Protein AF-A0A1Y4P086-F1 (afdb_monomer)

Radius of gyration: 32.48 Å; Cα contacts (8 Å, |Δi|>4): 984; chains: 1; bounding box: 70×52×101 Å

pLDDT: mean 78.94, std 20.09, range [22.23, 98.5]

Nearest PDB structures (foldseek):
  3jtw-assembly1_A-2  TM=9.608E-01  e=4.685E-20  Pediococcus pentosaceus ATCC 25745
  3jtw-assembly2_B-3  TM=9.620E-01  e=1.292E-19  Pediococcus pentosaceus ATCC 25745
  3ky8-assembly1_B  TM=8.594E-01  e=8.583E-15  Shewanella loihica PV-4
  2gd9-assembly1_A  TM=7.932E-01  e=1.284E-13  Bacillus subtilis
  1d1g-assembly1_B  TM=8.345E-01  e=2.851E-12  Thermotoga maritima

Sequence (550 aa):
MRKVVLYIAMSLDGCIADTDGGVDWLNSTADVPGNEKEESSYDAFIRDVDTVIMGWNTYHQIVTELSPDRWVYEGIPCYVLTHREMEDTEEITFIDTPVCDLVKILRREEGKNIWICGGAQVAEALMHEDLIDRYQITVAPVILGEGIRLFPELPGEKHLRLTDVRQYGGFAELTFERREEWNVYYGESFWTEGIGKRPGRERKINRDFEWEGDTFRLLSLYVCDEGLVLDLCKKVEQEQIEAYEKKWREMLNHPGDMTESELDRCMAESPMDLKCRIRLKADGEELMSAEVRGMGWRPDNPEQSDREAEDFLKHYDLDAEQYWTMERHSFSWIKSRGREAVGENYPKKLDLHFQAVPESVTAAEFEIWETGQKIPFTHPETGKKHVMQICYREQRNMAEELSRAEDEAGKMWEDYRMPQWYEVIGYTMTPDLPESSYTIRCRVQGEQPVPVRKKSAADAEKYTGMAATTYNGTDDPDAGTAAGTDMQIIGGASGPTAIFMAGKIRDKECTQPEVHEAFSAAFFEPAVVKEWEIVFQVRKKEEFHVLYTF

Solvent-accessible surface area (backbone atoms only — not comparable to full-atom values): 32090 Å² total; per-residue (Å²): 122,35,47,32,31,39,57,50,60,26,28,68,77,37,29,55,21,36,82,87,66,49,59,68,67,64,68,75,56,56,68,64,86,78,72,92,82,66,86,52,72,63,66,62,51,55,73,52,41,55,33,39,37,30,25,48,68,47,54,48,45,39,52,68,68,76,32,60,90,52,77,89,56,77,96,34,45,29,40,35,41,38,91,67,94,65,83,63,57,99,46,37,43,67,37,78,61,61,66,64,59,53,50,60,55,58,35,75,44,90,70,52,23,36,34,43,70,26,38,44,71,54,54,40,59,29,57,65,71,64,61,51,43,30,41,37,40,32,34,36,84,45,72,74,93,60,44,44,49,52,74,74,96,66,83,73,88,81,65,65,40,82,76,49,79,48,76,57,46,72,27,41,37,38,31,30,32,51,51,85,69,93,70,46,45,72,80,54,62,94,87,53,87,44,86,96,58,71,63,24,52,77,42,83,62,72,42,75,48,77,57,98,89,40,47,32,33,43,39,33,41,23,54,31,97,68,23,40,32,39,39,34,36,34,58,40,58,67,69,53,51,55,53,46,48,65,72,41,43,74,48,75,76,41,62,88,78,52,51,70,72,53,46,52,50,52,59,73,60,43,70,72,55,86,60,60,48,76,46,45,22,50,69,82,45,73,40,45,77,72,41,77,47,74,52,46,38,40,57,92,43,59,88,80,25,53,76,62,44,59,54,50,30,62,77,69,73,49,69,70,86,45,34,36,23,38,40,40,39,20,28,35,49,82,45,93,56,42,58,65,73,46,41,103,50,79,63,56,30,41,41,38,40,39,34,45,54,58,42,83,42,78,44,40,78,50,72,67,87,58,70,66,43,73,49,74,36,42,43,83,88,79,66,48,71,34,33,39,32,32,64,42,75,44,80,48,53,48,68,73,64,47,76,75,62,94,54,81,71,65,70,79,43,75,58,42,49,64,43,40,19,32,35,39,38,32,29,38,58,42,67,74,71,66,74,91,57,49,46,62,42,47,71,56,83,50,57,69,58,41,67,72,57,96,67,54,77,75,63,55,57,75,64,50,79,72,59,64,77,80,78,69,78,67,102,43,99,80,63,68,84,67,95,58,70,52,79,48,76,44,41,51,84,89,48,65,50,58,69,50,74,56,67,86,85,84,66,96,80,68,95,61,84,75,72,45,78,38,53,38,45,30,23,77,56,90,66,89,83,42,48,32,33,36,33,30,70,43,67,88,54,78,73,44,78,49,80,45,72,115

Structure (mmCIF, N/CA/C/O backbone):
data_AF-A0A1Y4P086-F1
#
_entry.id   AF-A0A1Y4P086-F1
#
loop_
_atom_site.group_PDB
_atom_site.id
_atom_site.type_symbol
_atom_site.label_atom_id
_atom_site.label_alt_id
_atom_site.label_comp_id
_atom_site.label_asym_id
_atom_site.label_entity_id
_atom_site.label_seq_id
_atom_site.pdbx_PDB_ins_code
_atom_site.Cartn_x
_atom_site.Cartn_y
_atom_site.Cartn_z
_atom_site.occupancy
_atom_site.B_iso_or_equiv
_atom_site.auth_seq_id
_atom_site.auth_comp_id
_atom_site.auth_asym_id
_atom_site.auth_atom_id
_atom_site.pdbx_PDB_model_num
ATOM 1 N N . MET A 1 1 ? 9.241 10.905 -8.966 1.00 70.88 1 MET A N 1
ATOM 2 C CA . MET A 1 1 ? 10.254 9.829 -9.036 1.00 70.88 1 MET A CA 1
ATOM 3 C C . MET A 1 1 ? 10.879 9.861 -10.420 1.00 70.88 1 MET A C 1
ATOM 5 O O . MET A 1 1 ? 10.135 10.028 -11.383 1.00 70.88 1 MET A O 1
ATOM 9 N N . ARG A 1 2 ? 12.207 9.771 -10.524 1.00 91.94 2 ARG A N 1
ATOM 10 C CA . ARG A 1 2 ? 12.922 9.819 -11.812 1.00 91.94 2 ARG A CA 1
ATOM 11 C C . ARG A 1 2 ? 12.593 8.575 -12.644 1.00 91.94 2 ARG A C 1
ATOM 13 O O . ARG A 1 2 ? 12.584 7.476 -12.083 1.00 91.94 2 ARG A O 1
ATOM 20 N N . LYS A 1 3 ? 12.317 8.730 -13.948 1.00 94.50 3 LYS A N 1
ATOM 21 C CA . LYS A 1 3 ? 12.042 7.585 -14.834 1.00 94.50 3 LYS A CA 1
ATOM 22 C C . LYS A 1 3 ? 13.328 7.025 -15.437 1.00 94.50 3 LYS A C 1
ATOM 24 O O . LYS A 1 3 ? 14.182 7.789 -15.879 1.00 94.50 3 LYS A O 1
ATOM 29 N N . VAL A 1 4 ? 13.434 5.704 -15.518 1.00 97.44 4 VAL A N 1
ATOM 30 C CA . VAL A 1 4 ? 14.496 4.990 -16.240 1.00 97.44 4 VAL A CA 1
ATOM 31 C C . VAL A 1 4 ? 14.032 4.718 -17.662 1.00 97.44 4 VAL A C 1
ATOM 33 O O . VAL A 1 4 ? 13.001 4.076 -17.874 1.00 97.44 4 VAL A O 1
ATOM 36 N N . VAL A 1 5 ? 14.789 5.210 -18.639 1.00 98.19 5 VAL A N 1
ATOM 37 C CA . VAL A 1 5 ? 14.407 5.180 -20.050 1.00 98.19 5 VAL A CA 1
ATOM 38 C C . VAL A 1 5 ? 15.467 4.465 -20.872 1.00 98.19 5 VAL A C 1
ATOM 40 O O . VAL A 1 5 ? 16.630 4.865 -20.886 1.00 98.19 5 VAL A O 1
ATOM 43 N N . LEU A 1 6 ? 15.049 3.441 -21.607 1.00 98.12 6 LEU A N 1
ATOM 44 C CA . LEU A 1 6 ? 15.844 2.822 -22.658 1.00 98.12 6 LEU A CA 1
ATOM 45 C C . LEU A 1 6 ? 15.488 3.486 -23.989 1.00 98.12 6 LEU A C 1
ATOM 47 O O . LEU A 1 6 ? 14.396 3.266 -24.506 1.00 98.12 6 LEU A O 1
ATOM 51 N N . TYR A 1 7 ? 16.399 4.295 -24.524 1.00 96.94 7 TYR A N 1
ATOM 52 C CA . TYR A 1 7 ? 16.290 4.892 -25.858 1.00 96.94 7 TYR A CA 1
ATOM 53 C C . TYR A 1 7 ? 17.348 4.246 -26.751 1.00 96.94 7 TYR A C 1
ATOM 55 O O . TYR A 1 7 ? 18.541 4.423 -26.494 1.00 96.94 7 TYR A O 1
ATOM 63 N N . ILE A 1 8 ? 16.930 3.452 -27.743 1.00 96.25 8 ILE A N 1
ATOM 64 C CA . ILE A 1 8 ? 17.850 2.631 -28.547 1.00 96.25 8 ILE A CA 1
ATOM 65 C C . ILE A 1 8 ? 17.283 2.300 -29.934 1.00 96.25 8 ILE A C 1
ATOM 67 O O . ILE A 1 8 ? 16.069 2.208 -30.117 1.00 96.25 8 ILE A O 1
ATOM 71 N N . ALA A 1 9 ? 18.164 2.091 -30.916 1.00 95.25 9 ALA A N 1
ATOM 72 C CA . ALA A 1 9 ? 17.802 1.571 -32.232 1.00 95.25 9 ALA A CA 1
ATOM 73 C C . ALA A 1 9 ? 18.148 0.079 -32.353 1.00 95.25 9 ALA A C 1
ATOM 75 O O . ALA A 1 9 ? 19.158 -0.369 -31.813 1.00 95.25 9 ALA A O 1
ATOM 76 N N . MET A 1 10 ? 17.328 -0.685 -33.073 1.00 96.75 10 MET A N 1
ATOM 77 C CA . MET A 1 10 ? 17.567 -2.100 -33.357 1.00 96.75 10 MET A CA 1
ATOM 78 C C . MET A 1 10 ? 17.098 -2.482 -34.765 1.00 96.75 10 MET A C 1
ATOM 80 O O . MET A 1 10 ? 16.237 -1.824 -35.346 1.00 96.75 10 MET A O 1
ATOM 84 N N . SER A 1 11 ? 17.641 -3.565 -35.312 1.00 97.00 11 SER A N 1
ATOM 85 C CA . SER A 1 11 ? 17.117 -4.223 -36.508 1.00 97.00 11 SER A CA 1
ATOM 86 C C . SER A 1 11 ? 15.736 -4.843 -36.240 1.00 97.00 11 SER A C 1
ATOM 88 O O . SER A 1 11 ? 15.324 -5.021 -35.092 1.00 97.00 11 SER A O 1
ATOM 90 N N . LEU A 1 12 ? 15.013 -5.221 -37.295 1.00 96.81 12 LEU A N 1
ATOM 91 C CA . LEU A 1 12 ? 13.705 -5.874 -37.191 1.00 96.81 12 LEU A CA 1
ATOM 92 C C . LEU A 1 12 ? 13.759 -7.191 -36.396 1.00 96.81 12 LEU A C 1
ATOM 94 O O . LEU A 1 12 ? 12.797 -7.550 -35.724 1.00 96.81 12 LEU A O 1
ATOM 98 N N . ASP A 1 13 ? 14.882 -7.905 -36.462 1.00 96.50 13 ASP A N 1
ATOM 99 C CA . ASP A 1 13 ? 15.155 -9.133 -35.711 1.00 96.50 13 ASP A CA 1
ATOM 100 C C . ASP A 1 13 ? 15.827 -8.901 -34.341 1.00 96.50 13 ASP A C 1
ATOM 102 O O . ASP A 1 13 ? 16.204 -9.863 -33.669 1.00 96.50 13 ASP A O 1
ATOM 106 N N . GLY A 1 14 ? 15.914 -7.643 -33.891 1.00 96.31 14 GLY A N 1
ATOM 107 C CA . GLY A 1 14 ? 16.240 -7.277 -32.510 1.00 96.31 14 GLY A CA 1
ATOM 108 C C . GLY A 1 14 ? 17.726 -7.108 -32.191 1.00 96.31 14 GLY A C 1
ATOM 109 O O . GLY A 1 14 ? 18.093 -7.131 -31.015 1.00 96.31 14 GLY A O 1
ATOM 110 N N . CYS A 1 15 ? 18.588 -6.946 -33.194 1.00 97.12 15 CYS A N 1
ATOM 111 C CA . CYS A 1 15 ? 20.015 -6.682 -33.008 1.00 97.12 15 CYS A CA 1
ATOM 112 C C . CYS A 1 15 ? 20.293 -5.175 -32.890 1.00 97.12 15 CYS A C 1
ATOM 114 O O . CYS A 1 15 ? 19.797 -4.387 -33.689 1.00 97.12 15 CYS A O 1
ATOM 116 N N . ILE A 1 16 ? 21.112 -4.774 -31.916 1.00 96.19 16 ILE A N 1
ATOM 117 C CA . ILE A 1 16 ? 21.551 -3.379 -31.704 1.00 96.19 16 ILE A CA 1
ATOM 118 C C . ILE A 1 16 ? 22.926 -3.095 -32.309 1.00 96.19 16 ILE A C 1
ATOM 120 O O . ILE A 1 16 ? 23.299 -1.940 -32.479 1.00 96.19 16 ILE A O 1
ATOM 124 N N . ALA A 1 17 ? 23.668 -4.148 -32.640 1.00 95.19 17 ALA A N 1
ATOM 125 C CA . ALA A 1 17 ? 24.947 -4.088 -33.325 1.00 95.19 17 ALA A CA 1
ATOM 126 C C . ALA A 1 17 ? 25.181 -5.394 -34.096 1.00 95.19 17 ALA A C 1
ATOM 128 O O . ALA A 1 17 ? 24.568 -6.421 -33.782 1.00 95.19 17 ALA A O 1
ATOM 129 N N . ASP A 1 18 ? 26.071 -5.358 -35.085 1.00 94.50 18 ASP A N 1
ATOM 130 C CA . ASP A 1 18 ? 26.560 -6.567 -35.754 1.00 94.50 18 ASP A CA 1
ATOM 131 C C . ASP A 1 18 ? 27.458 -7.418 -34.826 1.00 94.50 18 ASP A C 1
ATOM 133 O O . ASP A 1 18 ? 27.627 -7.128 -33.638 1.00 94.50 18 ASP A O 1
ATOM 137 N N . THR A 1 19 ? 28.009 -8.519 -35.343 1.00 94.19 19 THR A N 1
ATOM 138 C CA . THR A 1 19 ? 28.856 -9.447 -34.572 1.00 94.19 19 THR A CA 1
ATOM 139 C C . THR A 1 19 ? 30.164 -8.834 -34.077 1.00 94.19 19 THR A C 1
ATOM 141 O O . THR A 1 19 ? 30.725 -9.336 -33.103 1.00 94.19 19 THR A O 1
ATOM 144 N N . ASP A 1 20 ? 30.631 -7.763 -34.719 1.00 91.38 20 ASP A N 1
ATOM 145 C CA . ASP A 1 20 ? 31.850 -7.038 -34.363 1.00 91.38 20 ASP A CA 1
ATOM 146 C C . ASP A 1 20 ? 31.552 -5.807 -33.478 1.00 91.38 20 ASP A C 1
ATOM 148 O O . ASP A 1 20 ? 32.474 -5.125 -33.034 1.00 91.38 20 ASP A O 1
ATOM 152 N N . GLY A 1 21 ? 30.275 -5.540 -33.167 1.00 89.50 21 GLY A N 1
ATOM 153 C CA . GLY A 1 21 ? 29.833 -4.387 -32.375 1.00 89.50 21 GLY A CA 1
ATOM 154 C C . GLY A 1 21 ? 29.567 -3.120 -33.200 1.00 89.50 21 GLY A C 1
ATOM 155 O O . GLY A 1 21 ? 29.335 -2.053 -32.628 1.00 89.50 21 GLY A O 1
ATOM 156 N N . GLY A 1 22 ? 29.579 -3.223 -34.530 1.00 89.75 22 GLY A N 1
ATOM 157 C CA . GLY A 1 22 ? 29.353 -2.123 -35.459 1.00 89.75 22 GLY A CA 1
ATOM 158 C C . GLY A 1 22 ? 27.880 -1.734 -35.625 1.00 89.75 22 GLY A C 1
ATOM 159 O O . GLY A 1 22 ? 26.954 -2.541 -35.471 1.00 89.75 22 GLY A O 1
ATOM 160 N N . VAL A 1 23 ? 27.666 -0.459 -35.965 1.00 90.31 23 VAL A N 1
ATOM 161 C CA . VAL A 1 23 ? 26.338 0.160 -36.156 1.00 90.31 23 VAL A CA 1
ATOM 162 C C . VAL A 1 23 ? 26.158 0.808 -37.536 1.00 90.31 23 VAL A C 1
ATOM 164 O O . VAL A 1 23 ? 25.151 1.467 -37.790 1.00 90.31 23 VAL A O 1
ATOM 167 N N . ASP A 1 24 ? 27.099 0.596 -38.463 1.00 88.69 24 ASP A N 1
ATOM 168 C CA . ASP A 1 24 ? 27.107 1.214 -39.802 1.00 88.69 24 ASP A CA 1
ATOM 169 C C . ASP A 1 24 ? 25.850 0.907 -40.627 1.00 88.69 24 ASP A C 1
ATOM 171 O O . ASP A 1 24 ? 25.421 1.704 -41.467 1.00 88.69 24 ASP A O 1
ATOM 175 N N . TRP A 1 25 ? 25.222 -0.238 -40.361 1.00 88.88 25 TRP A N 1
ATOM 176 C CA . TRP A 1 25 ? 23.987 -0.658 -41.011 1.00 88.88 25 TRP A CA 1
ATOM 177 C C . TRP A 1 25 ? 22.833 0.337 -40.792 1.00 88.88 25 TRP A C 1
ATOM 179 O O . TRP A 1 25 ? 22.025 0.499 -41.706 1.00 88.88 25 TRP A O 1
ATOM 189 N N . LEU A 1 26 ? 22.798 1.082 -39.675 1.00 85.12 26 LEU A N 1
ATOM 190 C CA . LEU A 1 26 ? 21.798 2.135 -39.428 1.00 85.12 26 LEU A CA 1
ATOM 191 C C . LEU A 1 26 ? 21.868 3.256 -40.477 1.00 85.12 26 LEU A C 1
ATOM 193 O O . LEU A 1 26 ? 20.835 3.746 -40.937 1.00 85.12 26 LEU A O 1
ATOM 197 N N . ASN A 1 27 ? 23.079 3.621 -40.909 1.00 79.00 27 ASN A N 1
ATOM 198 C CA . ASN A 1 27 ? 23.293 4.659 -41.920 1.00 79.00 27 ASN A CA 1
ATOM 199 C C . ASN A 1 27 ? 22.855 4.191 -43.313 1.00 79.00 27 ASN A C 1
ATOM 201 O O . ASN A 1 27 ? 22.341 4.977 -44.105 1.00 79.00 27 ASN A O 1
ATOM 205 N N . SER A 1 28 ? 23.036 2.900 -43.609 1.00 63.97 28 SER A N 1
ATOM 206 C CA . SER A 1 28 ? 22.694 2.311 -44.911 1.00 63.97 28 SER A CA 1
ATOM 207 C C . SER A 1 28 ? 21.188 2.152 -45.149 1.00 63.97 28 SER A C 1
ATOM 209 O O . SER A 1 28 ? 20.759 2.030 -46.292 1.00 63.97 28 SER A O 1
ATOM 211 N N . THR A 1 29 ? 20.387 2.166 -44.079 1.00 58.31 29 THR A N 1
ATOM 212 C CA . THR A 1 29 ? 18.924 2.009 -44.127 1.00 58.31 29 THR A CA 1
ATOM 213 C C . THR A 1 29 ? 18.154 3.328 -44.178 1.00 58.31 29 THR A C 1
ATOM 215 O O . THR A 1 29 ? 16.941 3.316 -44.377 1.00 58.31 29 THR A O 1
ATOM 218 N N . ALA A 1 30 ? 18.838 4.463 -44.013 1.00 60.12 30 ALA A N 1
ATOM 219 C CA . ALA A 1 30 ? 18.246 5.796 -44.041 1.00 60.12 30 ALA A CA 1
ATOM 220 C C . ALA A 1 30 ? 18.042 6.306 -45.481 1.00 60.12 30 ALA A C 1
ATOM 222 O O . ALA A 1 30 ? 18.580 7.337 -45.878 1.00 60.12 30 ALA A O 1
ATOM 223 N N . ASP A 1 31 ? 17.252 5.596 -46.284 1.00 49.81 31 ASP A N 1
ATOM 224 C CA . ASP A 1 31 ? 16.751 6.145 -47.545 1.00 49.81 31 ASP A CA 1
ATOM 225 C C . ASP A 1 31 ? 15.546 7.052 -47.238 1.00 49.81 31 ASP A C 1
ATOM 227 O O . ASP A 1 31 ? 14.457 6.542 -46.989 1.00 49.81 31 ASP A O 1
ATOM 231 N N . VAL A 1 32 ? 15.740 8.385 -47.217 1.00 53.22 32 VAL A N 1
ATOM 232 C CA . VAL A 1 32 ? 14.810 9.455 -47.681 1.00 53.22 32 VAL A CA 1
ATOM 233 C C . VAL A 1 32 ? 15.344 10.858 -47.286 1.00 53.22 32 VAL A C 1
ATOM 235 O O . VAL A 1 32 ? 15.873 11.023 -46.188 1.00 53.22 32 VAL A O 1
ATOM 238 N N . PRO A 1 33 ? 15.197 11.896 -48.146 1.00 43.19 33 PRO A N 1
ATOM 239 C CA . PRO A 1 33 ? 15.673 13.262 -47.894 1.00 43.19 33 PRO A CA 1
ATOM 240 C C . PRO A 1 33 ? 14.968 13.919 -46.701 1.00 43.19 33 PRO A C 1
ATOM 242 O O . PRO A 1 33 ? 13.740 13.905 -46.616 1.00 43.19 33 PRO A O 1
ATOM 245 N N . GLY A 1 34 ? 15.747 14.532 -45.810 1.00 46.28 34 GLY A N 1
ATOM 246 C CA . GLY A 1 34 ? 15.251 15.204 -44.613 1.00 46.28 34 GLY A CA 1
ATOM 247 C C . GLY A 1 34 ? 14.361 16.407 -44.923 1.00 46.28 34 GLY A C 1
ATOM 248 O O . GLY A 1 34 ? 14.697 17.277 -45.727 1.00 46.28 34 GLY A O 1
ATOM 249 N N . ASN A 1 35 ? 13.229 16.485 -44.229 1.00 43.53 35 ASN A N 1
ATOM 250 C CA . ASN A 1 35 ? 12.526 17.740 -44.023 1.00 43.53 35 ASN A CA 1
ATOM 251 C C . ASN A 1 35 ? 13.266 18.450 -42.874 1.00 43.53 35 ASN A C 1
ATOM 253 O O . ASN A 1 35 ? 12.978 18.205 -41.710 1.00 43.53 35 ASN A O 1
ATOM 257 N N . GLU A 1 36 ? 14.265 19.277 -43.196 1.00 53.09 36 GLU A N 1
ATOM 258 C CA . GLU A 1 36 ? 15.212 19.941 -42.266 1.00 53.09 36 GLU A CA 1
ATOM 259 C C . GLU A 1 36 ? 14.565 20.896 -41.226 1.00 53.09 36 GLU A C 1
ATOM 261 O O . GLU A 1 36 ? 15.243 21.727 -40.626 1.00 53.09 36 GLU A O 1
ATOM 266 N N . LYS A 1 37 ? 13.240 20.845 -41.039 1.00 50.50 37 LYS A N 1
ATOM 267 C CA . LYS A 1 37 ? 12.452 21.782 -40.224 1.00 50.50 37 LYS A CA 1
ATOM 268 C C . LYS A 1 37 ? 11.748 21.164 -39.014 1.00 50.5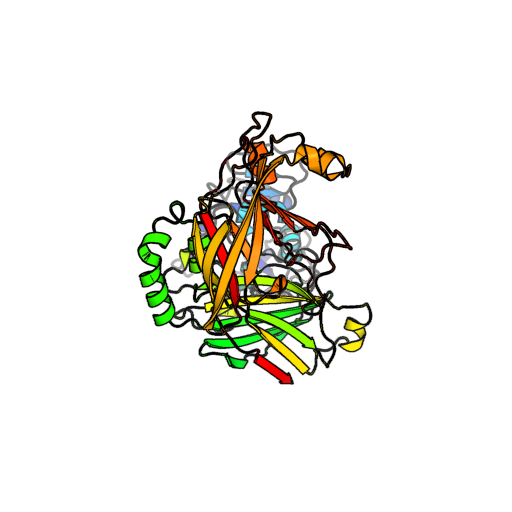0 37 LYS A C 1
ATOM 270 O O . LYS A 1 37 ? 11.178 21.926 -38.237 1.00 50.50 37 LYS A O 1
ATOM 275 N N . GLU A 1 38 ? 11.758 19.845 -38.853 1.00 60.56 38 GLU A N 1
ATOM 276 C CA . GLU A 1 38 ? 11.180 19.177 -37.680 1.00 60.56 38 GLU A CA 1
ATOM 277 C C . GLU A 1 38 ? 12.278 18.795 -36.682 1.00 60.56 38 GLU A C 1
ATOM 279 O O . GLU A 1 38 ? 13.355 18.341 -37.062 1.00 60.56 38 GLU A O 1
ATOM 284 N N . GLU A 1 39 ? 12.002 19.032 -35.400 1.00 68.00 39 GLU A N 1
ATOM 285 C CA . GLU A 1 39 ? 12.853 18.615 -34.285 1.00 68.00 39 GLU A CA 1
ATOM 286 C C . GLU A 1 39 ? 13.023 17.088 -34.288 1.00 68.00 39 GLU A C 1
ATOM 288 O O . GLU A 1 39 ? 12.040 16.362 -34.451 1.00 68.00 39 GLU A O 1
ATOM 293 N N . SER A 1 40 ? 14.252 16.591 -34.101 1.00 78.94 40 SER A N 1
ATOM 294 C CA . SER A 1 40 ? 14.482 15.145 -34.070 1.00 78.94 40 SER A CA 1
ATOM 295 C C . SER A 1 40 ? 13.952 14.526 -32.772 1.00 78.94 40 SER A C 1
ATOM 297 O O . SER A 1 40 ? 13.947 15.160 -31.716 1.00 78.94 40 SER A O 1
ATOM 299 N N . SER A 1 41 ? 13.536 13.255 -32.824 1.00 84.31 41 SER A N 1
ATOM 300 C CA . SER A 1 41 ? 13.075 12.538 -31.623 1.00 84.31 41 SER A CA 1
ATOM 301 C C . SER A 1 41 ? 14.143 12.492 -30.521 1.00 84.31 41 SER A C 1
ATOM 303 O O . SER A 1 41 ? 13.828 12.597 -29.336 1.00 84.31 41 SER A O 1
ATOM 305 N N . TYR A 1 42 ? 15.418 12.441 -30.918 1.00 88.75 42 TYR A N 1
ATOM 306 C CA . TYR A 1 42 ? 16.551 12.503 -30.002 1.00 88.75 42 TYR A CA 1
ATOM 307 C C . TYR A 1 42 ? 16.662 13.863 -29.293 1.00 88.75 42 TYR A C 1
ATOM 309 O O . TYR A 1 42 ? 16.857 13.897 -28.080 1.00 88.75 42 TYR A O 1
ATOM 317 N N . ASP A 1 43 ? 16.487 14.979 -30.013 1.00 89.25 43 ASP A N 1
ATOM 318 C CA . ASP A 1 43 ? 16.550 16.329 -29.426 1.00 89.25 43 ASP A CA 1
ATOM 319 C C . ASP A 1 43 ? 15.442 16.559 -28.392 1.00 89.25 43 ASP A C 1
ATOM 321 O O . ASP A 1 43 ? 15.662 17.234 -27.381 1.00 89.25 43 ASP A O 1
ATOM 325 N N . ALA A 1 44 ? 14.257 15.997 -28.641 1.00 88.88 44 ALA A N 1
ATOM 326 C CA . ALA A 1 44 ? 13.149 16.004 -27.693 1.00 88.88 44 ALA A CA 1
ATOM 327 C C . ALA A 1 44 ? 13.481 15.144 -26.467 1.00 88.88 44 ALA A C 1
ATOM 329 O O . ALA A 1 44 ? 13.308 15.581 -25.331 1.00 88.88 44 ALA A O 1
ATOM 330 N N . PHE A 1 45 ? 13.996 13.935 -26.700 1.00 93.31 45 PHE A N 1
ATOM 331 C CA . PHE A 1 45 ? 14.333 12.971 -25.659 1.00 93.31 45 PHE A CA 1
ATOM 332 C C . PHE A 1 45 ? 15.410 13.492 -24.696 1.00 93.31 45 PHE A C 1
ATOM 334 O O . PHE A 1 45 ? 15.206 13.473 -23.481 1.00 93.31 45 PHE A O 1
ATOM 341 N N . ILE A 1 46 ? 16.536 13.986 -25.219 1.00 94.44 46 ILE A N 1
ATOM 342 C CA . ILE A 1 46 ? 17.706 14.343 -24.404 1.00 94.44 46 ILE A CA 1
ATOM 343 C C . ILE A 1 46 ? 17.441 15.539 -23.475 1.00 94.44 46 ILE A C 1
ATOM 345 O O . ILE A 1 46 ? 18.056 15.651 -22.420 1.00 94.44 46 ILE A O 1
ATOM 349 N N . ARG A 1 47 ? 16.477 16.412 -23.803 1.00 93.38 47 ARG A N 1
ATOM 350 C CA . ARG A 1 47 ? 16.066 17.543 -22.944 1.00 93.38 47 ARG A CA 1
ATOM 351 C C . ARG A 1 47 ? 15.462 17.116 -21.610 1.00 93.38 47 ARG A C 1
ATOM 353 O O . ARG A 1 47 ? 15.563 17.857 -20.623 1.00 93.38 47 ARG A O 1
ATOM 360 N N . ASP A 1 48 ? 14.847 15.941 -21.588 1.00 95.06 48 ASP A N 1
ATOM 361 C CA . ASP A 1 48 ? 14.223 15.359 -20.404 1.00 95.06 48 ASP A CA 1
ATOM 362 C C . ASP A 1 48 ? 15.161 14.395 -19.668 1.00 95.06 48 ASP A C 1
ATOM 364 O O . ASP A 1 48 ? 14.723 13.693 -18.756 1.00 95.06 48 ASP A O 1
ATOM 368 N N . VAL A 1 49 ? 16.438 14.351 -20.049 1.00 96.94 49 VAL A N 1
ATOM 369 C CA . VAL A 1 49 ? 17.476 13.525 -19.431 1.00 96.94 49 VAL A CA 1
ATOM 370 C C . VAL A 1 49 ? 18.461 14.424 -18.697 1.00 96.94 49 VAL A C 1
ATOM 372 O O . VAL A 1 49 ? 18.875 15.465 -19.199 1.00 96.94 49 VAL A O 1
ATOM 375 N N . ASP A 1 50 ? 18.836 14.020 -17.493 1.00 96.94 50 ASP A N 1
ATOM 376 C CA . ASP A 1 50 ? 19.891 14.660 -16.700 1.00 96.94 50 ASP A CA 1
ATOM 377 C C . ASP A 1 50 ? 20.892 13.645 -16.132 1.00 96.94 50 ASP A C 1
ATOM 379 O O . ASP A 1 50 ? 21.761 13.994 -15.339 1.00 96.94 50 ASP A O 1
ATOM 383 N N . THR A 1 51 ? 20.795 12.373 -16.520 1.00 98.12 51 THR A N 1
ATOM 384 C CA . THR A 1 51 ? 21.790 11.352 -16.184 1.00 98.12 51 THR A CA 1
ATOM 385 C C . THR A 1 51 ? 21.848 10.290 -17.267 1.00 98.12 51 THR A C 1
ATOM 387 O O . THR A 1 51 ? 20.811 9.785 -17.699 1.00 98.12 51 THR A O 1
ATOM 390 N N . VAL A 1 52 ? 23.060 9.911 -17.670 1.00 98.31 52 VAL A N 1
ATOM 391 C CA . VAL A 1 52 ? 23.306 8.820 -18.619 1.00 98.31 52 VAL A CA 1
ATOM 392 C C . VAL A 1 52 ? 24.021 7.677 -17.912 1.00 98.31 52 VAL A C 1
ATOM 394 O O . VAL A 1 52 ? 24.965 7.889 -17.157 1.00 98.31 52 VAL A O 1
ATOM 397 N N . ILE A 1 53 ? 23.592 6.448 -18.168 1.00 98.50 53 ILE A N 1
ATOM 398 C CA . ILE A 1 53 ? 24.260 5.233 -17.705 1.00 98.50 53 ILE A CA 1
ATOM 399 C C . ILE A 1 53 ? 24.648 4.412 -18.926 1.00 98.50 53 ILE A C 1
ATOM 401 O O . ILE A 1 53 ? 23.817 4.156 -19.804 1.00 98.50 53 ILE A O 1
ATOM 405 N N . MET A 1 54 ? 25.906 3.975 -18.972 1.00 98.12 54 MET A N 1
ATOM 406 C CA . MET A 1 54 ? 26.385 3.093 -20.027 1.00 98.12 54 MET A CA 1
ATOM 407 C C . MET A 1 54 ? 27.415 2.070 -19.546 1.00 98.12 54 MET A C 1
ATOM 409 O O . MET A 1 54 ? 28.087 2.259 -18.538 1.00 98.12 54 MET A O 1
ATOM 413 N N . GLY A 1 55 ? 27.560 0.973 -20.283 1.00 97.56 55 GLY A N 1
ATOM 414 C CA . GLY A 1 55 ? 28.638 0.006 -20.085 1.00 97.56 55 GLY A CA 1
ATOM 415 C C . GLY A 1 55 ? 29.942 0.444 -20.753 1.00 97.56 55 GLY A C 1
ATOM 416 O O . GLY A 1 55 ? 29.935 1.230 -21.703 1.00 97.56 55 GLY A O 1
ATOM 417 N N . TRP A 1 56 ? 31.063 -0.132 -20.307 1.00 95.94 56 TRP A N 1
ATOM 418 C CA . TRP A 1 56 ? 32.400 0.154 -20.846 1.00 95.94 56 TRP A CA 1
ATOM 419 C C . TRP A 1 56 ? 32.492 0.101 -22.378 1.00 95.94 56 TRP A C 1
ATOM 421 O O . TRP A 1 56 ? 33.094 0.986 -22.977 1.00 95.94 56 TRP A O 1
ATOM 431 N N . ASN A 1 57 ? 31.911 -0.913 -23.028 1.00 93.69 57 ASN A N 1
ATOM 432 C CA . ASN A 1 57 ? 32.028 -1.067 -24.484 1.00 93.69 57 ASN A CA 1
ATOM 433 C C . ASN A 1 57 ? 31.350 0.084 -25.241 1.00 93.69 57 ASN A C 1
ATOM 435 O O . ASN A 1 57 ? 31.914 0.590 -26.205 1.00 93.69 57 ASN A O 1
ATOM 439 N N . THR A 1 58 ? 30.181 0.528 -24.769 1.00 95.19 58 THR A N 1
ATOM 440 C CA . THR A 1 58 ? 29.462 1.678 -25.335 1.00 95.19 58 THR A CA 1
ATOM 441 C C . THR A 1 58 ? 30.258 2.962 -25.129 1.00 95.19 58 THR A C 1
ATOM 443 O O . THR A 1 58 ? 30.483 3.694 -26.088 1.00 95.19 58 THR A O 1
ATOM 446 N N . TYR A 1 59 ? 30.757 3.194 -23.910 1.00 96.12 59 TYR A N 1
ATOM 447 C CA . TYR A 1 59 ? 31.638 4.328 -23.623 1.00 96.12 59 TYR A CA 1
ATOM 448 C C . TYR A 1 59 ? 32.861 4.345 -24.550 1.00 96.12 59 TYR A C 1
ATOM 450 O O . TYR A 1 59 ? 33.134 5.353 -25.199 1.00 96.12 59 TYR A O 1
ATOM 458 N N . HIS A 1 60 ? 33.566 3.215 -24.648 1.00 94.44 60 HIS A N 1
ATOM 459 C CA . HIS A 1 60 ? 34.771 3.082 -25.457 1.00 94.44 60 HIS A CA 1
ATOM 460 C C . HIS A 1 60 ? 34.485 3.380 -26.931 1.00 94.44 60 HIS A C 1
ATOM 462 O O . HIS A 1 60 ? 35.175 4.201 -27.519 1.00 94.44 60 HIS A O 1
ATOM 468 N N . GLN A 1 61 ? 33.434 2.790 -27.506 1.00 92.31 61 GLN A N 1
ATOM 469 C CA . GLN A 1 61 ? 33.039 3.049 -28.892 1.00 92.31 61 GLN A CA 1
ATOM 470 C C . GLN A 1 61 ? 32.722 4.531 -29.143 1.00 92.31 61 GLN A C 1
ATOM 472 O O . GLN A 1 61 ? 33.131 5.088 -30.164 1.00 92.31 61 GLN A O 1
ATOM 477 N N . ILE A 1 62 ? 32.046 5.202 -28.205 1.00 92.88 62 ILE A N 1
ATOM 478 C CA . ILE A 1 62 ? 31.753 6.635 -28.322 1.00 92.88 62 ILE A CA 1
ATOM 479 C C . ILE A 1 62 ? 33.048 7.445 -28.414 1.00 92.88 62 ILE A C 1
ATOM 481 O O . ILE A 1 62 ? 33.199 8.244 -29.335 1.00 92.88 62 ILE A O 1
ATOM 485 N N . VAL A 1 63 ? 33.992 7.222 -27.498 1.00 93.62 63 VAL A N 1
ATOM 486 C CA . VAL A 1 63 ? 35.213 8.041 -27.412 1.00 93.62 63 VAL A CA 1
ATOM 487 C C . VAL A 1 63 ? 36.308 7.639 -28.400 1.00 93.62 63 VAL A C 1
ATOM 489 O O . VAL A 1 63 ? 37.254 8.400 -28.579 1.00 93.62 63 VAL A O 1
ATOM 492 N N . THR A 1 64 ? 36.229 6.468 -29.042 1.00 92.06 64 THR A N 1
ATOM 493 C CA . THR A 1 64 ? 37.241 6.038 -30.025 1.00 92.06 64 THR A CA 1
ATOM 494 C C . THR A 1 64 ? 36.768 6.085 -31.468 1.00 92.06 64 THR A C 1
ATOM 496 O O . THR A 1 64 ? 37.594 6.276 -32.358 1.00 92.06 64 THR A O 1
ATOM 499 N N . GLU A 1 65 ? 35.473 5.897 -31.718 1.00 89.19 65 GLU A N 1
ATOM 500 C CA . GLU A 1 65 ? 34.941 5.711 -33.072 1.00 89.19 65 GLU A CA 1
ATOM 501 C C . GLU A 1 65 ? 33.887 6.759 -33.426 1.00 89.19 65 GLU A C 1
ATOM 503 O O . GLU A 1 65 ? 34.025 7.449 -34.434 1.00 89.19 65 GLU A O 1
ATOM 508 N N . LEU A 1 66 ? 32.846 6.908 -32.600 1.00 85.88 66 LEU A N 1
ATOM 509 C CA . LEU A 1 66 ? 31.685 7.734 -32.958 1.00 85.88 66 LEU A CA 1
ATOM 510 C C . LEU A 1 66 ? 31.928 9.231 -32.748 1.00 85.88 66 LEU A C 1
ATOM 512 O O . LEU A 1 66 ? 31.364 10.061 -33.460 1.00 85.88 66 LEU A O 1
ATOM 516 N N . SER A 1 67 ? 32.715 9.606 -31.742 1.00 89.56 67 SER A N 1
ATOM 517 C CA . SER A 1 67 ? 33.016 11.000 -31.396 1.00 89.56 67 SER A CA 1
ATOM 518 C C . SER A 1 67 ? 34.387 11.127 -30.717 1.00 89.56 67 SER A C 1
ATOM 520 O O . SER A 1 67 ? 34.477 11.514 -29.555 1.00 89.56 67 SER A O 1
ATOM 522 N N . PRO A 1 68 ? 35.481 10.835 -31.443 1.00 89.44 68 PRO A N 1
ATOM 523 C CA . PRO A 1 68 ? 36.830 10.839 -30.874 1.00 89.44 68 PRO A CA 1
ATOM 524 C C . PRO A 1 68 ? 37.325 12.227 -30.448 1.00 89.44 68 PRO A C 1
ATOM 526 O O . PRO A 1 68 ? 38.198 12.340 -29.592 1.00 89.44 68 PRO A O 1
ATOM 529 N N . ASP A 1 69 ? 36.768 13.289 -31.033 1.00 90.81 69 ASP A N 1
ATOM 530 C CA . ASP A 1 69 ? 37.241 14.657 -30.811 1.00 90.81 69 ASP A CA 1
ATOM 531 C C . ASP A 1 69 ? 36.497 15.394 -29.684 1.00 90.81 69 ASP A C 1
ATOM 533 O O . ASP A 1 69 ? 36.930 16.472 -29.273 1.00 90.81 69 ASP A O 1
ATOM 537 N N . ARG A 1 70 ? 35.359 14.868 -29.200 1.00 90.00 70 ARG A N 1
ATOM 538 C CA . ARG A 1 70 ? 34.544 15.520 -28.159 1.00 90.00 70 ARG A CA 1
ATOM 539 C C . ARG A 1 70 ? 33.611 14.554 -27.437 1.00 90.00 70 ARG A C 1
ATOM 541 O O . ARG A 1 70 ? 33.077 13.630 -28.042 1.00 90.00 70 ARG A O 1
ATOM 548 N N . TRP A 1 71 ? 33.317 14.853 -26.175 1.00 91.62 71 TRP A N 1
ATOM 549 C CA . TRP A 1 71 ? 32.246 14.179 -25.452 1.00 91.62 71 TRP A CA 1
ATOM 550 C C . TRP A 1 71 ? 30.876 14.681 -25.921 1.00 91.62 71 TRP A C 1
ATOM 552 O O . TRP A 1 71 ? 30.648 15.882 -26.032 1.00 91.62 71 TRP A O 1
ATOM 562 N N . VAL A 1 72 ? 29.968 13.759 -26.245 1.00 89.94 72 VAL A N 1
ATOM 563 C CA . VAL A 1 72 ? 28.652 14.085 -26.828 1.00 89.94 72 VAL A CA 1
ATOM 564 C C . VAL A 1 72 ? 27.570 14.379 -25.790 1.00 89.94 72 VAL A C 1
ATOM 566 O O . VAL A 1 72 ? 26.507 14.872 -26.160 1.00 89.94 72 VAL A O 1
ATOM 569 N N . TYR A 1 73 ? 27.841 14.101 -24.512 1.00 92.19 73 TYR A N 1
ATOM 570 C CA . TYR A 1 73 ? 26.916 14.322 -23.395 1.00 92.19 73 TYR A CA 1
ATOM 571 C C . TYR A 1 73 ? 27.444 15.386 -22.421 1.00 92.19 73 TYR A C 1
ATOM 573 O O . TYR A 1 73 ? 27.214 15.295 -21.219 1.00 92.19 73 TYR A O 1
ATOM 581 N N . GLU A 1 74 ? 28.170 16.377 -22.945 1.00 90.69 74 GLU A N 1
ATOM 582 C CA . GLU A 1 74 ? 28.667 17.523 -22.174 1.00 90.69 74 GLU A CA 1
ATOM 583 C C . GLU A 1 74 ? 27.518 18.189 -21.392 1.00 90.69 74 GLU A C 1
ATOM 585 O O . GLU A 1 74 ? 26.432 18.432 -21.926 1.00 90.69 74 GLU A O 1
ATOM 590 N N . GLY A 1 75 ? 27.746 18.450 -20.106 1.00 92.06 75 GLY A N 1
ATOM 591 C CA . GLY A 1 75 ? 26.767 18.985 -19.163 1.00 92.06 75 GLY A CA 1
ATOM 592 C C . GLY A 1 75 ? 25.783 17.966 -18.575 1.00 92.06 75 GLY A C 1
ATOM 593 O O . GLY A 1 75 ? 24.925 18.366 -17.785 1.00 92.06 75 GLY A O 1
ATOM 594 N N . ILE A 1 76 ? 25.879 16.676 -18.923 1.00 95.50 76 ILE A N 1
ATOM 595 C CA . ILE A 1 76 ? 25.032 15.609 -18.370 1.00 95.50 76 ILE A CA 1
ATOM 596 C C . ILE A 1 76 ? 25.910 14.596 -17.615 1.00 95.50 76 ILE A C 1
ATOM 598 O O . ILE A 1 76 ? 26.731 13.926 -18.243 1.00 95.50 76 ILE A O 1
ATOM 602 N N . PRO A 1 77 ? 25.723 14.422 -16.292 1.00 96.44 77 PRO A N 1
ATOM 603 C CA . PRO A 1 77 ? 26.410 13.387 -15.525 1.00 96.44 77 PRO A CA 1
ATOM 604 C C . PRO A 1 77 ? 26.268 11.991 -16.147 1.00 96.44 77 PRO A C 1
ATOM 606 O O . PRO A 1 77 ? 25.161 11.535 -16.452 1.00 96.44 77 PRO A O 1
ATOM 609 N N . CYS A 1 78 ? 27.396 11.306 -16.315 1.00 97.75 78 CYS A N 1
ATOM 610 C CA . CYS A 1 78 ? 27.493 10.003 -16.958 1.00 97.75 78 CYS A CA 1
ATOM 611 C C . CYS A 1 78 ? 28.135 8.968 -16.027 1.00 97.75 78 CYS A C 1
ATOM 613 O O . CYS A 1 78 ? 29.248 9.155 -15.544 1.00 97.75 78 CYS A O 1
ATOM 615 N N . TYR A 1 79 ? 27.472 7.829 -15.841 1.00 98.19 79 TYR A N 1
ATOM 616 C CA . TYR A 1 79 ? 28.019 6.682 -15.118 1.00 98.19 79 TYR A CA 1
ATOM 617 C C . TYR A 1 79 ? 28.453 5.597 -16.102 1.00 98.19 79 TYR A C 1
ATOM 619 O O . TYR A 1 79 ? 27.635 5.078 -16.869 1.00 98.19 79 TYR A O 1
ATOM 627 N N . VAL A 1 80 ? 29.735 5.234 -16.063 1.00 98.19 80 VAL A N 1
ATOM 628 C CA . VAL A 1 80 ? 30.307 4.164 -16.886 1.00 98.19 80 VAL A CA 1
ATOM 629 C C . VAL A 1 80 ? 30.550 2.934 -16.021 1.00 98.19 80 VAL A C 1
ATOM 631 O O . VAL A 1 80 ? 31.425 2.922 -15.156 1.00 98.19 80 VAL A O 1
ATOM 634 N N . LEU A 1 81 ? 29.782 1.879 -16.283 1.00 97.94 81 LEU A N 1
ATOM 635 C CA . LEU A 1 81 ? 29.870 0.606 -15.576 1.00 97.94 81 LEU A CA 1
ATOM 636 C C . LEU A 1 81 ? 31.091 -0.178 -16.066 1.00 97.94 81 LEU A C 1
ATOM 638 O O . LEU A 1 81 ? 31.166 -0.561 -17.242 1.00 97.94 81 LEU A O 1
ATOM 642 N N . THR A 1 82 ? 32.059 -0.400 -15.176 1.00 96.06 82 THR A N 1
ATOM 643 C CA . THR A 1 82 ? 33.312 -1.086 -15.504 1.00 96.06 82 THR A CA 1
ATOM 644 C C . THR A 1 82 ? 34.017 -1.633 -14.261 1.00 96.06 82 THR A C 1
ATOM 646 O O . THR A 1 82 ? 34.012 -1.007 -13.210 1.00 96.06 82 THR A O 1
ATOM 649 N N . HIS A 1 83 ? 34.706 -2.767 -14.413 1.00 93.75 83 HIS A N 1
ATOM 650 C CA . HIS A 1 83 ? 35.644 -3.300 -13.410 1.00 93.75 83 HIS A CA 1
ATOM 651 C C . HIS A 1 83 ? 37.064 -2.719 -13.556 1.00 93.75 83 HIS A C 1
ATOM 653 O O . HIS A 1 83 ? 37.999 -3.158 -12.887 1.00 93.75 83 HIS A O 1
ATOM 659 N N . ARG A 1 84 ? 37.278 -1.811 -14.518 1.00 93.62 84 ARG A N 1
ATOM 660 C CA . ARG A 1 84 ? 38.588 -1.203 -14.781 1.00 93.62 84 ARG A CA 1
ATOM 661 C C . ARG A 1 84 ? 38.807 -0.028 -13.839 1.00 93.62 84 ARG A C 1
ATOM 663 O O . ARG A 1 84 ? 37.934 0.823 -13.719 1.00 93.62 84 ARG A O 1
ATOM 670 N N . GLU A 1 85 ? 40.000 0.061 -13.261 1.00 90.62 85 GLU A N 1
ATOM 671 C CA . GLU A 1 85 ? 40.427 1.269 -12.555 1.00 90.62 85 GLU A CA 1
ATOM 672 C C . GLU A 1 85 ? 40.647 2.397 -13.570 1.00 90.62 85 GLU A C 1
ATOM 674 O O . GLU A 1 85 ? 41.514 2.307 -14.441 1.00 90.62 85 GLU A O 1
ATOM 679 N N . MET A 1 86 ? 39.824 3.437 -13.468 1.00 94.12 86 MET A N 1
ATOM 680 C CA . MET A 1 86 ? 39.845 4.633 -14.304 1.00 94.12 86 MET A CA 1
ATOM 681 C C . MET A 1 86 ? 39.679 5.850 -13.397 1.00 94.12 86 MET A C 1
ATOM 683 O O . MET A 1 86 ? 39.022 5.764 -12.361 1.00 94.12 86 MET A O 1
ATOM 687 N N . GLU A 1 87 ? 40.281 6.972 -13.775 1.00 93.81 87 GLU A N 1
ATOM 688 C CA . GLU A 1 87 ? 40.064 8.231 -13.066 1.00 93.81 87 GLU A CA 1
ATOM 689 C C . GLU A 1 87 ? 38.774 8.885 -13.559 1.00 93.81 87 GLU A C 1
ATOM 691 O O . GLU A 1 87 ? 38.543 8.997 -14.767 1.00 93.81 87 GLU A O 1
ATOM 696 N N . ASP A 1 88 ? 37.951 9.324 -12.611 1.00 95.81 88 ASP A N 1
ATOM 697 C CA . ASP A 1 88 ? 36.765 10.119 -12.898 1.00 95.81 88 ASP A CA 1
ATOM 698 C C . ASP A 1 88 ? 37.143 11.449 -13.560 1.00 95.81 88 ASP A C 1
ATOM 700 O O . ASP A 1 88 ? 38.222 12.013 -13.352 1.00 95.81 88 ASP A O 1
ATOM 704 N N . THR A 1 89 ? 36.207 11.976 -14.339 1.00 92.31 89 THR A N 1
ATOM 705 C CA . THR A 1 89 ? 36.272 13.338 -14.877 1.00 92.31 89 THR A CA 1
ATOM 706 C C . THR A 1 89 ? 35.196 14.198 -14.213 1.00 92.31 89 THR A C 1
ATOM 708 O O . THR A 1 89 ? 34.469 13.727 -13.344 1.00 92.31 89 THR A O 1
ATOM 711 N N . GLU A 1 90 ? 35.070 15.463 -14.613 1.00 89.44 90 GLU A N 1
ATOM 712 C CA . GLU A 1 90 ? 34.005 16.338 -14.099 1.00 89.44 90 GLU A CA 1
ATOM 713 C C . GLU A 1 90 ? 32.596 15.799 -14.409 1.00 89.44 90 GLU A C 1
ATOM 715 O O . GLU A 1 90 ? 31.677 15.987 -13.616 1.00 89.44 90 GLU A O 1
ATOM 720 N N . GLU A 1 91 ? 32.436 15.086 -15.528 1.00 91.19 91 GLU A N 1
ATOM 721 C CA . GLU A 1 91 ? 31.130 14.648 -16.036 1.00 91.19 91 GLU A CA 1
ATOM 722 C C . GLU A 1 91 ? 30.962 13.125 -16.062 1.00 91.19 91 GLU A C 1
ATOM 724 O O . GLU A 1 91 ? 29.848 12.637 -16.240 1.00 91.19 91 GLU A O 1
ATOM 729 N N . ILE A 1 92 ? 32.049 12.364 -15.905 1.00 96.94 92 ILE A N 1
ATOM 730 C CA . ILE A 1 92 ? 32.054 10.903 -16.035 1.00 96.94 92 ILE A CA 1
ATOM 731 C C . ILE A 1 92 ? 32.572 10.268 -14.754 1.00 96.94 92 ILE A C 1
ATOM 733 O O . ILE A 1 92 ? 33.718 10.501 -14.371 1.00 96.94 92 ILE A O 1
ATOM 737 N N . THR A 1 93 ? 31.750 9.407 -14.163 1.00 97.62 93 THR A N 1
ATOM 738 C CA . THR A 1 93 ? 32.104 8.560 -13.025 1.00 97.62 93 THR A CA 1
ATOM 739 C C . THR A 1 93 ? 32.218 7.108 -13.475 1.00 97.62 93 THR A C 1
ATOM 741 O O . THR A 1 93 ? 31.258 6.533 -13.999 1.00 97.62 93 THR A O 1
ATOM 744 N N . PHE A 1 94 ? 33.377 6.491 -13.259 1.00 97.94 94 PHE A N 1
ATOM 745 C CA . PHE A 1 94 ? 33.594 5.070 -13.522 1.00 97.94 94 PHE A CA 1
ATOM 746 C C . PHE A 1 94 ? 33.273 4.263 -12.266 1.00 97.94 94 PHE A C 1
ATOM 748 O O . PHE A 1 94 ? 33.842 4.496 -11.202 1.00 97.94 94 PHE A O 1
ATOM 755 N N . ILE A 1 95 ? 32.346 3.309 -12.370 1.00 96.38 95 ILE A N 1
ATOM 756 C CA . ILE A 1 95 ? 31.816 2.614 -11.194 1.00 96.38 95 ILE A CA 1
ATOM 757 C C . ILE A 1 95 ? 31.684 1.105 -11.414 1.00 96.38 95 ILE A C 1
ATOM 759 O O . ILE A 1 95 ? 31.244 0.644 -12.467 1.00 96.38 95 ILE A O 1
ATOM 763 N N . ASP A 1 96 ? 32.014 0.344 -10.369 1.00 94.38 96 ASP A N 1
ATOM 764 C CA . ASP A 1 96 ? 31.861 -1.117 -10.294 1.00 94.38 96 ASP A CA 1
ATOM 765 C C . ASP A 1 96 ? 30.662 -1.528 -9.415 1.00 94.38 96 ASP A C 1
ATOM 767 O O . ASP A 1 96 ? 30.693 -2.472 -8.629 1.00 94.38 96 ASP A O 1
ATOM 771 N N . THR A 1 97 ? 29.594 -0.736 -9.454 1.00 91.62 97 THR A N 1
ATOM 772 C CA . THR A 1 97 ? 28.356 -1.035 -8.725 1.00 91.62 97 THR A CA 1
ATOM 773 C C . THR A 1 97 ? 27.372 -1.699 -9.682 1.00 91.62 97 THR A C 1
ATOM 775 O O . THR A 1 97 ? 27.240 -1.232 -10.818 1.00 91.62 97 THR A O 1
ATOM 778 N N . PRO A 1 98 ? 26.647 -2.754 -9.262 1.00 94.56 98 PRO A N 1
ATOM 779 C CA . PRO A 1 98 ? 25.585 -3.330 -10.075 1.00 94.56 98 PRO A CA 1
ATOM 780 C C . PRO A 1 98 ? 24.590 -2.258 -10.534 1.00 94.56 98 PRO A C 1
ATOM 782 O O . PRO A 1 98 ? 24.111 -1.454 -9.733 1.00 94.56 98 PRO A O 1
ATOM 785 N N . VAL A 1 99 ? 24.240 -2.255 -11.825 1.00 96.50 99 VAL A N 1
ATOM 786 C CA . VAL A 1 99 ? 23.380 -1.205 -12.403 1.00 96.50 99 VAL A CA 1
ATOM 787 C C . VAL A 1 99 ? 22.028 -1.089 -11.697 1.00 96.50 99 VAL A C 1
ATOM 789 O O . VAL A 1 99 ? 21.515 0.014 -11.526 1.00 96.50 99 VAL A O 1
ATOM 792 N N . CYS A 1 100 ? 21.468 -2.212 -11.244 1.00 95.12 100 CYS A N 1
ATOM 793 C CA . CYS A 1 100 ? 20.192 -2.233 -10.536 1.00 95.12 100 CYS A CA 1
ATOM 794 C C . CYS A 1 100 ? 20.264 -1.455 -9.217 1.00 95.12 100 CYS A C 1
ATOM 796 O O . CYS A 1 100 ? 19.323 -0.738 -8.881 1.00 95.12 100 CYS A O 1
ATOM 798 N N . ASP A 1 101 ? 21.383 -1.551 -8.498 1.00 93.75 101 ASP A N 1
ATOM 799 C CA . ASP A 1 101 ? 21.588 -0.840 -7.235 1.00 93.75 101 ASP A CA 1
ATOM 800 C C . ASP A 1 101 ? 21.802 0.653 -7.484 1.00 93.75 101 ASP A C 1
ATOM 802 O O . ASP A 1 101 ? 21.167 1.485 -6.834 1.00 93.75 101 ASP A O 1
ATOM 806 N N . LEU A 1 102 ? 22.615 0.998 -8.490 1.00 95.75 102 LEU A N 1
ATOM 807 C CA . LEU A 1 102 ? 22.823 2.385 -8.909 1.00 95.75 102 LEU A CA 1
ATOM 808 C C . LEU A 1 102 ? 21.496 3.057 -9.291 1.00 95.75 102 LEU A C 1
ATOM 810 O O . LEU A 1 102 ? 21.177 4.135 -8.797 1.00 95.75 102 LEU A O 1
ATOM 814 N N . VAL A 1 103 ? 20.682 2.401 -10.120 1.00 95.31 103 VAL A N 1
ATOM 815 C CA . VAL A 1 103 ? 19.370 2.916 -10.531 1.00 95.31 103 VAL A CA 1
ATOM 816 C C . VAL A 1 103 ? 18.429 3.090 -9.337 1.00 95.31 103 VAL A C 1
ATOM 818 O O . VAL A 1 103 ? 17.737 4.105 -9.257 1.00 95.31 103 VAL A O 1
ATOM 821 N N . LYS A 1 104 ? 18.408 2.149 -8.384 1.00 89.25 104 LYS A N 1
ATOM 822 C CA . LYS A 1 104 ? 17.592 2.258 -7.161 1.00 89.25 104 LYS A CA 1
ATOM 823 C C . LYS A 1 104 ? 17.996 3.455 -6.296 1.00 89.25 104 LYS A C 1
ATOM 825 O O . LYS A 1 104 ? 17.119 4.079 -5.701 1.00 89.25 104 LYS A O 1
ATOM 830 N N . ILE A 1 105 ? 19.289 3.780 -6.236 1.00 91.38 105 ILE A N 1
ATOM 831 C CA . ILE A 1 105 ? 19.796 4.971 -5.538 1.00 91.38 105 ILE A CA 1
ATOM 832 C C . ILE A 1 105 ? 19.351 6.232 -6.283 1.00 91.38 105 ILE A C 1
ATOM 834 O O . ILE A 1 105 ? 18.618 7.042 -5.721 1.00 91.38 105 ILE A O 1
ATOM 838 N N . LEU A 1 106 ? 19.701 6.345 -7.568 1.00 93.00 106 LEU A N 1
ATOM 839 C CA . LEU A 1 106 ? 19.432 7.538 -8.375 1.00 93.00 106 LEU A CA 1
ATOM 840 C C . LEU A 1 106 ? 17.936 7.861 -8.468 1.00 93.00 106 LEU A C 1
ATOM 842 O O . LEU A 1 106 ? 17.557 9.026 -8.467 1.00 93.00 106 LEU A O 1
ATOM 846 N N . ARG A 1 107 ? 17.057 6.851 -8.497 1.00 88.25 107 ARG A N 1
ATOM 847 C CA . ARG A 1 107 ? 15.593 7.042 -8.523 1.00 88.25 107 ARG A CA 1
ATOM 848 C C . ARG A 1 107 ? 15.033 7.784 -7.306 1.00 88.25 107 ARG A C 1
ATOM 850 O O . ARG A 1 107 ? 13.945 8.355 -7.417 1.00 88.25 107 ARG A O 1
ATOM 857 N N . ARG A 1 108 ? 15.724 7.723 -6.161 1.00 86.31 108 ARG A N 1
ATOM 858 C CA . ARG A 1 108 ? 15.323 8.378 -4.902 1.00 86.31 108 ARG A CA 1
ATOM 859 C C . ARG A 1 108 ? 15.765 9.836 -4.836 1.00 86.31 108 ARG A C 1
ATOM 861 O O . ARG A 1 108 ? 15.282 10.567 -3.980 1.00 86.31 108 ARG A O 1
ATOM 868 N N . GLU A 1 109 ? 16.663 10.245 -5.721 1.00 89.56 109 GLU A N 1
ATOM 869 C CA . GLU A 1 109 ? 17.131 11.620 -5.820 1.00 89.56 109 GLU A CA 1
ATOM 870 C C . GLU A 1 109 ? 16.155 12.469 -6.646 1.00 89.56 109 GLU A C 1
ATOM 872 O O . GLU A 1 109 ? 15.392 11.962 -7.478 1.00 89.56 109 GLU A O 1
ATOM 877 N N . GLU A 1 110 ? 16.180 13.783 -6.427 1.00 89.81 110 GLU A N 1
ATOM 878 C CA . GLU A 1 110 ? 15.484 14.729 -7.297 1.00 89.81 110 GLU A CA 1
ATOM 879 C C . GLU A 1 110 ? 16.217 14.853 -8.638 1.00 89.81 110 GLU A C 1
ATOM 881 O O . GLU A 1 110 ? 17.444 14.848 -8.694 1.00 89.81 110 GLU A O 1
ATOM 886 N N . GLY A 1 111 ? 15.464 14.959 -9.733 1.00 93.12 111 GLY A N 1
ATOM 887 C CA . GLY A 1 111 ? 16.030 15.084 -11.073 1.00 93.12 111 GLY A CA 1
ATOM 888 C C . GLY A 1 111 ? 15.036 14.730 -12.176 1.00 93.12 111 GLY A C 1
ATOM 889 O O . GLY A 1 111 ? 13.859 14.456 -11.922 1.00 93.12 111 GLY A O 1
ATOM 890 N N . LYS A 1 112 ? 15.529 14.734 -13.412 1.00 96.62 112 LYS A N 1
ATOM 891 C CA . LYS A 1 112 ? 14.837 14.299 -14.628 1.00 96.62 112 LYS A CA 1
ATOM 892 C C . LYS A 1 112 ? 15.093 12.808 -14.895 1.00 96.62 112 LYS A C 1
ATOM 894 O O . LYS A 1 112 ? 15.360 12.035 -13.973 1.00 96.62 112 LYS A O 1
ATOM 899 N N . ASN A 1 113 ? 14.918 12.365 -16.140 1.00 97.56 113 ASN A N 1
ATOM 900 C CA . ASN A 1 113 ? 15.011 10.955 -16.496 1.00 97.56 113 ASN A CA 1
ATOM 901 C C . ASN A 1 113 ? 16.461 10.462 -16.542 1.00 97.56 113 ASN A C 1
ATOM 903 O O . ASN A 1 113 ? 17.385 11.184 -16.917 1.00 97.56 113 ASN A O 1
ATOM 907 N N . ILE A 1 114 ? 16.618 9.179 -16.228 1.00 98.44 114 ILE A N 1
ATOM 908 C CA . ILE A 1 114 ? 17.866 8.430 -16.315 1.00 98.44 114 ILE A CA 1
ATOM 909 C C . ILE A 1 114 ? 17.855 7.668 -17.640 1.00 98.44 114 ILE A C 1
ATOM 911 O O . ILE A 1 114 ? 17.004 6.800 -17.852 1.00 98.44 114 ILE A O 1
ATOM 915 N N . TRP A 1 115 ? 18.789 7.974 -18.536 1.00 98.50 115 TRP A N 1
ATOM 916 C CA . TRP A 1 115 ? 18.926 7.281 -19.812 1.00 98.50 115 TRP A CA 1
ATOM 917 C C . TRP A 1 115 ? 19.876 6.091 -19.703 1.00 98.50 115 TRP A C 1
ATOM 919 O O . TRP A 1 115 ? 21.041 6.236 -19.338 1.00 98.50 115 TRP A O 1
ATOM 929 N N . ILE A 1 116 ? 19.390 4.915 -20.090 1.00 98.31 116 ILE A N 1
ATOM 930 C CA . ILE A 1 116 ? 20.213 3.731 -20.331 1.00 98.31 116 ILE A CA 1
ATOM 931 C C . ILE A 1 116 ? 20.690 3.775 -21.785 1.00 98.31 116 ILE A C 1
ATOM 933 O O . ILE A 1 116 ? 19.969 3.366 -22.695 1.00 98.31 116 ILE A O 1
ATOM 937 N N . CYS A 1 117 ? 21.892 4.309 -22.003 1.00 96.38 117 CYS A N 1
ATOM 938 C CA . CYS A 1 117 ? 22.470 4.481 -23.340 1.00 96.38 117 CYS A CA 1
ATOM 939 C C . CYS A 1 117 ? 22.896 3.148 -23.970 1.00 96.38 117 CYS A C 1
ATOM 941 O O . CYS A 1 117 ? 22.870 3.000 -25.189 1.00 96.38 117 CYS A O 1
ATOM 943 N N . GLY A 1 118 ? 23.274 2.166 -23.153 1.00 90.62 118 GLY A N 1
ATOM 944 C CA . GLY A 1 118 ? 23.678 0.839 -23.610 1.00 90.62 118 GLY A CA 1
ATOM 945 C C . GLY A 1 118 ? 24.744 0.218 -22.708 1.00 90.62 118 GLY A C 1
ATOM 946 O O . GLY A 1 118 ? 25.125 0.782 -21.696 1.00 90.62 118 GLY A O 1
ATOM 947 N N . GLY A 1 119 ? 25.289 -0.953 -23.012 1.00 89.69 119 GLY A N 1
ATOM 948 C CA . GLY A 1 119 ? 24.896 -1.847 -24.099 1.00 89.69 119 GLY A CA 1
ATOM 949 C C . GLY A 1 119 ? 23.855 -2.878 -23.662 1.00 89.69 119 GLY A C 1
ATOM 950 O O . GLY A 1 119 ? 23.234 -2.744 -22.606 1.00 89.69 119 GLY A O 1
ATOM 951 N N . ALA A 1 120 ? 23.714 -3.940 -24.459 1.00 92.25 120 ALA A N 1
ATOM 952 C CA . ALA A 1 120 ? 22.754 -5.021 -24.227 1.00 92.25 120 ALA A CA 1
ATOM 953 C C . ALA A 1 120 ? 22.798 -5.578 -22.794 1.00 92.25 120 ALA A C 1
ATOM 955 O O . ALA A 1 120 ? 21.750 -5.724 -22.188 1.00 92.25 120 ALA A O 1
ATOM 956 N N . GLN A 1 121 ? 23.986 -5.783 -22.214 1.00 94.00 121 GLN A N 1
ATOM 957 C CA . GLN A 1 121 ? 24.139 -6.314 -20.849 1.00 94.00 121 GLN A CA 1
ATOM 958 C C . GLN A 1 121 ? 23.564 -5.391 -19.761 1.00 94.00 121 GLN A C 1
ATOM 960 O O . GLN A 1 121 ? 23.021 -5.860 -18.764 1.00 94.00 121 GLN A O 1
ATOM 965 N N . VAL A 1 122 ? 23.672 -4.072 -19.946 1.00 96.94 122 VAL A N 1
ATOM 966 C CA . VAL A 1 122 ? 23.137 -3.082 -18.997 1.00 96.94 122 VAL A CA 1
ATOM 967 C C . VAL A 1 122 ? 21.613 -3.066 -19.076 1.00 96.94 122 VAL A C 1
ATOM 969 O O . VAL A 1 122 ? 20.936 -3.109 -18.050 1.00 96.94 122 VAL A O 1
ATOM 972 N N . ALA A 1 123 ? 21.077 -3.051 -20.300 1.00 96.38 123 ALA A N 1
ATOM 973 C CA . ALA A 1 123 ? 19.641 -3.126 -20.536 1.00 96.38 123 ALA A CA 1
ATOM 974 C C . ALA A 1 123 ? 19.057 -4.460 -20.037 1.00 96.38 123 ALA A C 1
ATOM 976 O O . ALA A 1 123 ? 18.033 -4.456 -19.364 1.00 96.38 123 ALA A O 1
ATOM 977 N N . GLU A 1 124 ? 19.724 -5.583 -20.308 1.00 95.00 124 GLU A N 1
ATOM 978 C CA . GLU A 1 124 ? 19.352 -6.929 -19.859 1.00 95.00 124 GLU A CA 1
ATOM 979 C C . GLU A 1 124 ? 19.232 -7.006 -18.340 1.00 95.00 124 GLU A C 1
ATOM 981 O O . GLU A 1 124 ? 18.185 -7.414 -17.844 1.00 95.00 124 GLU A O 1
ATOM 986 N N . ALA A 1 125 ? 20.251 -6.556 -17.601 1.00 94.69 125 ALA A N 1
ATOM 987 C CA . ALA A 1 125 ? 20.225 -6.576 -16.140 1.00 94.69 125 ALA A CA 1
ATOM 988 C C . ALA A 1 125 ? 19.021 -5.801 -15.576 1.00 94.69 125 ALA A C 1
ATOM 990 O O . ALA A 1 125 ? 18.350 -6.273 -14.660 1.00 94.69 125 ALA A O 1
ATOM 991 N N . LEU A 1 126 ? 18.701 -4.642 -16.161 1.00 95.12 126 LEU A N 1
ATOM 992 C CA . LEU A 1 126 ? 17.544 -3.847 -15.752 1.00 95.12 126 LEU A CA 1
ATOM 993 C C . LEU A 1 126 ? 16.213 -4.479 -16.172 1.00 95.12 126 LEU A C 1
ATOM 995 O O . LEU A 1 126 ? 15.258 -4.414 -15.405 1.00 95.12 126 LEU A O 1
ATOM 999 N N . MET A 1 127 ? 16.130 -5.107 -17.348 1.00 93.50 127 MET A N 1
ATOM 1000 C CA . MET A 1 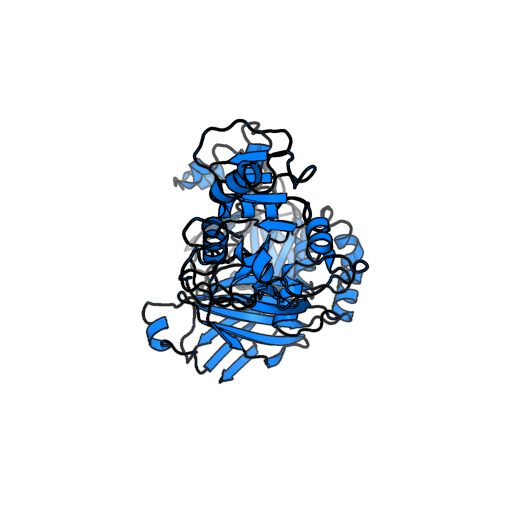127 ? 14.933 -5.838 -17.784 1.00 93.50 127 MET A CA 1
ATOM 1001 C C . MET A 1 127 ? 14.653 -7.062 -16.907 1.00 93.50 127 MET A C 1
ATOM 1003 O O . MET A 1 127 ? 13.491 -7.372 -16.641 1.00 93.50 127 MET A O 1
ATOM 1007 N N . HIS A 1 128 ? 15.701 -7.735 -16.432 1.00 89.88 128 HIS A N 1
ATOM 1008 C CA . HIS A 1 128 ? 15.593 -8.901 -15.557 1.00 89.88 128 HIS A CA 1
ATOM 1009 C C . HIS A 1 128 ? 14.908 -8.550 -14.224 1.00 89.88 128 HIS A C 1
ATOM 1011 O O . HIS A 1 128 ? 14.052 -9.297 -13.750 1.00 89.88 128 HIS A O 1
ATOM 1017 N N . GLU A 1 129 ? 15.215 -7.369 -13.681 1.00 88.00 129 GLU A N 1
ATOM 1018 C CA . GLU A 1 129 ? 14.620 -6.808 -12.457 1.00 88.00 129 GLU A CA 1
ATOM 1019 C C . GLU A 1 129 ? 13.417 -5.878 -12.729 1.00 88.00 129 GLU A C 1
ATOM 1021 O O . GLU A 1 129 ? 12.913 -5.231 -11.816 1.00 88.00 129 GLU A O 1
ATOM 1026 N N . ASP A 1 130 ? 12.950 -5.795 -13.980 1.00 88.81 130 ASP A N 1
ATOM 1027 C CA . ASP A 1 130 ? 11.841 -4.933 -14.423 1.00 88.81 130 ASP A CA 1
ATOM 1028 C C . ASP A 1 130 ? 12.008 -3.432 -14.123 1.00 88.81 130 ASP A C 1
ATOM 1030 O O . ASP A 1 130 ? 11.041 -2.714 -13.887 1.00 88.81 130 ASP A O 1
ATOM 1034 N N . LEU A 1 131 ? 13.239 -2.922 -14.111 1.00 92.00 131 LEU A N 1
ATOM 1035 C CA . LEU A 1 131 ? 13.565 -1.565 -13.659 1.00 92.00 131 LEU A CA 1
ATOM 1036 C C . LEU A 1 131 ? 13.498 -0.489 -14.756 1.00 92.00 131 LEU A C 1
ATOM 1038 O O . LEU A 1 131 ? 13.905 0.646 -14.499 1.00 92.00 131 LEU A O 1
ATOM 1042 N N . ILE A 1 132 ? 13.019 -0.800 -15.963 1.00 95.06 132 ILE A N 1
ATOM 1043 C CA . ILE A 1 132 ? 12.889 0.164 -17.070 1.00 95.06 132 ILE A CA 1
ATOM 1044 C C . ILE A 1 132 ? 11.444 0.662 -17.131 1.00 95.06 132 ILE A C 1
ATOM 1046 O O . ILE A 1 132 ? 10.534 -0.124 -17.362 1.00 95.06 132 ILE A O 1
ATOM 1050 N N . ASP A 1 133 ? 11.224 1.969 -16.968 1.00 94.88 133 ASP A N 1
ATOM 1051 C CA . ASP A 1 133 ? 9.871 2.547 -16.997 1.00 94.88 133 ASP A CA 1
ATOM 1052 C C . ASP A 1 133 ? 9.390 2.832 -18.417 1.00 94.88 133 ASP A C 1
ATOM 1054 O O . ASP A 1 133 ? 8.192 2.796 -18.691 1.00 94.88 133 ASP A O 1
ATOM 1058 N N . ARG A 1 134 ? 10.314 3.172 -19.324 1.00 96.81 134 ARG A N 1
ATOM 1059 C CA . ARG A 1 134 ? 9.993 3.536 -20.705 1.00 96.81 134 ARG A CA 1
ATOM 1060 C C . ARG A 1 134 ? 10.986 2.926 -21.682 1.00 96.81 134 ARG A C 1
ATOM 1062 O O . ARG A 1 134 ? 12.194 3.096 -21.540 1.00 96.81 134 ARG A O 1
ATOM 1069 N N . TYR A 1 135 ? 10.449 2.287 -22.710 1.00 97.75 135 TYR A N 1
ATOM 1070 C CA . TYR A 1 135 ? 11.182 1.754 -23.848 1.00 97.75 135 TYR A CA 1
ATOM 1071 C C . TYR A 1 135 ? 10.854 2.620 -25.060 1.00 97.75 135 TYR A C 1
ATOM 1073 O O . TYR A 1 135 ? 9.718 2.623 -25.520 1.00 97.75 135 TYR A O 1
ATOM 1081 N N . GLN A 1 136 ? 11.830 3.354 -25.575 1.00 97.25 136 GLN A N 1
ATOM 1082 C CA . GLN A 1 136 ? 11.723 4.110 -26.815 1.00 97.25 136 GLN A CA 1
ATOM 1083 C C . GLN A 1 136 ? 12.642 3.454 -27.844 1.00 97.25 136 GLN A C 1
ATOM 1085 O O . GLN A 1 136 ? 13.859 3.641 -27.837 1.00 97.25 136 GLN A O 1
ATOM 1090 N N . ILE A 1 137 ? 12.051 2.593 -28.669 1.00 97.38 137 ILE A N 1
ATOM 1091 C CA . ILE A 1 137 ? 12.781 1.679 -29.544 1.00 97.38 137 ILE A CA 1
ATOM 1092 C C . ILE A 1 137 ? 12.563 2.081 -30.991 1.00 97.38 137 ILE A C 1
ATOM 1094 O O . ILE A 1 137 ? 11.440 2.048 -31.490 1.00 97.38 137 ILE A O 1
ATOM 1098 N N . THR A 1 138 ? 13.652 2.405 -31.679 1.00 96.38 138 THR A N 1
ATOM 1099 C CA . THR A 1 138 ? 13.642 2.660 -33.120 1.00 96.38 138 THR A CA 1
ATOM 1100 C C . THR A 1 138 ? 13.963 1.374 -33.876 1.00 96.38 138 THR A C 1
ATOM 1102 O O . THR A 1 138 ? 15.087 0.883 -33.836 1.00 96.38 138 THR A O 1
ATOM 1105 N N . VAL A 1 139 ? 12.984 0.825 -34.589 1.00 96.81 139 VAL A N 1
ATOM 1106 C CA . VAL A 1 139 ? 13.132 -0.368 -35.426 1.00 96.81 139 VAL A CA 1
ATOM 1107 C C . VAL A 1 139 ? 13.544 0.039 -36.837 1.00 96.81 139 VAL A C 1
ATOM 1109 O O . VAL A 1 139 ? 12.797 0.720 -37.543 1.00 96.81 139 VAL A O 1
ATOM 1112 N N . ALA A 1 140 ? 14.729 -0.397 -37.251 1.00 94.81 140 ALA A N 1
ATOM 1113 C CA . ALA A 1 140 ? 15.251 -0.207 -38.595 1.00 94.81 140 ALA A CA 1
ATOM 1114 C C . ALA A 1 140 ? 14.687 -1.250 -39.574 1.00 94.81 140 ALA A C 1
ATOM 1116 O O . ALA A 1 140 ? 14.487 -2.410 -39.194 1.00 94.81 140 ALA A O 1
ATOM 1117 N N . PRO A 1 141 ? 14.487 -0.894 -40.856 1.00 94.12 141 PRO A N 1
ATOM 1118 C CA . PRO A 1 141 ? 13.926 -1.788 -41.869 1.00 94.12 141 PRO A CA 1
ATOM 1119 C C . PRO A 1 141 ? 14.961 -2.799 -42.412 1.00 94.12 141 PRO A C 1
ATOM 1121 O O . PRO A 1 141 ? 15.123 -2.951 -43.622 1.00 94.12 141 PRO A O 1
ATOM 1124 N N . VAL A 1 142 ? 15.671 -3.502 -41.526 1.00 94.38 142 VAL A N 1
ATOM 1125 C CA . VAL A 1 142 ? 16.696 -4.502 -41.865 1.00 94.38 142 VAL A CA 1
ATOM 1126 C C . VAL A 1 142 ? 16.612 -5.709 -40.934 1.00 94.38 142 VAL A C 1
ATOM 1128 O O . VAL A 1 142 ? 16.260 -5.569 -39.769 1.00 94.38 142 VAL A O 1
ATOM 1131 N N . ILE A 1 143 ? 16.937 -6.894 -41.449 1.00 96.38 143 ILE A N 1
ATOM 1132 C CA . ILE A 1 143 ? 17.152 -8.122 -40.671 1.00 96.38 143 ILE A CA 1
ATOM 1133 C C . ILE A 1 143 ? 18.651 -8.420 -40.752 1.00 96.38 143 ILE A C 1
ATOM 1135 O O . ILE A 1 143 ? 19.147 -8.642 -41.858 1.00 96.38 143 ILE A O 1
ATOM 1139 N N . LEU A 1 144 ? 19.369 -8.396 -39.624 1.00 96.00 144 LEU A N 1
ATOM 1140 C CA . LEU A 1 144 ? 20.820 -8.653 -39.611 1.00 96.00 144 LEU A CA 1
ATOM 1141 C C . LEU A 1 144 ? 21.144 -10.153 -39.632 1.00 96.00 144 LEU A C 1
ATOM 1143 O O . LEU A 1 144 ? 22.187 -10.556 -40.141 1.00 96.00 144 LEU A O 1
ATOM 1147 N N . GLY A 1 145 ? 20.250 -10.991 -39.106 1.00 95.75 145 GLY A N 1
ATOM 1148 C CA . GLY A 1 145 ? 20.408 -12.438 -38.974 1.00 95.75 145 GLY A CA 1
ATOM 1149 C C . GLY A 1 145 ? 21.255 -12.844 -37.766 1.00 95.75 145 GLY A C 1
ATOM 1150 O O . GLY A 1 145 ? 20.868 -13.745 -37.020 1.00 95.75 145 GLY A O 1
ATOM 1151 N N . GLU A 1 146 ? 22.377 -12.159 -37.543 1.00 94.19 146 GLU A N 1
ATOM 1152 C CA . GLU A 1 146 ? 23.309 -12.367 -36.429 1.00 94.19 146 GLU A CA 1
ATOM 1153 C C . GLU A 1 146 ? 23.780 -11.014 -35.865 1.00 94.19 146 GLU A C 1
ATOM 1155 O O . GLU A 1 146 ? 23.729 -9.995 -36.552 1.00 94.19 146 GLU A O 1
ATOM 1160 N N . GLY A 1 147 ? 24.208 -10.985 -34.599 1.00 95.06 147 GLY A N 1
ATOM 1161 C CA . GLY A 1 147 ? 24.661 -9.762 -33.931 1.00 95.06 147 GLY A CA 1
ATOM 1162 C C . GLY A 1 147 ? 24.349 -9.731 -32.437 1.00 95.06 147 GLY A C 1
ATOM 1163 O O . GLY A 1 147 ? 23.902 -10.721 -31.850 1.00 95.06 147 GLY A O 1
ATOM 1164 N N . ILE A 1 148 ? 24.586 -8.577 -31.816 1.00 96.19 148 ILE A N 1
ATOM 1165 C CA . ILE A 1 148 ? 24.297 -8.342 -30.399 1.00 96.19 148 ILE A CA 1
ATOM 1166 C C . ILE A 1 148 ? 22.808 -8.025 -30.255 1.00 96.19 148 ILE A C 1
ATOM 1168 O O . ILE A 1 148 ? 22.346 -6.990 -30.732 1.00 96.19 148 ILE A O 1
ATOM 1172 N N . ARG A 1 149 ? 22.048 -8.901 -29.592 1.00 95.69 149 ARG A N 1
ATOM 1173 C CA . ARG A 1 149 ? 20.598 -8.736 -29.404 1.00 95.69 149 ARG A CA 1
ATOM 1174 C C . ARG A 1 149 ? 20.264 -7.823 -28.230 1.00 95.69 149 ARG A C 1
ATOM 1176 O O . ARG A 1 149 ? 20.911 -7.899 -27.191 1.00 95.69 149 ARG A O 1
ATOM 1183 N N . LEU A 1 150 ? 19.217 -7.011 -28.387 1.00 96.00 150 LEU A N 1
ATOM 1184 C CA . LEU A 1 150 ? 18.656 -6.213 -27.295 1.00 96.00 150 LEU A CA 1
ATOM 1185 C C . LEU A 1 150 ? 17.939 -7.087 -26.270 1.00 96.00 150 LEU A C 1
ATOM 1187 O O . LEU A 1 150 ? 18.122 -6.906 -25.073 1.00 96.00 150 LEU A O 1
ATOM 1191 N N . PHE A 1 151 ? 17.109 -8.007 -26.764 1.00 93.25 151 PHE A N 1
ATOM 1192 C CA . PHE A 1 151 ? 16.242 -8.856 -25.955 1.00 93.25 151 PHE A CA 1
ATOM 1193 C C . PHE A 1 151 ? 16.800 -10.285 -25.903 1.00 93.25 151 PHE A C 1
ATOM 1195 O O . PHE A 1 151 ? 16.676 -11.023 -26.890 1.00 93.25 151 PHE A O 1
ATOM 1202 N N . PRO A 1 152 ? 17.436 -10.678 -24.788 1.00 86.25 152 PRO A N 1
ATOM 1203 C CA . PRO A 1 152 ? 17.814 -12.060 -24.527 1.00 86.25 152 PRO A CA 1
ATOM 1204 C C . PRO A 1 152 ? 16.612 -12.854 -23.983 1.00 86.25 152 PRO A C 1
ATOM 1206 O O . PRO A 1 152 ? 15.467 -12.402 -24.030 1.00 86.25 152 PRO A O 1
ATOM 1209 N N . GLU A 1 153 ? 16.861 -14.062 -23.477 1.00 87.44 153 GLU A N 1
ATOM 1210 C CA . GLU A 1 153 ? 15.859 -14.813 -22.719 1.00 87.44 153 GLU A CA 1
ATOM 1211 C C . GLU A 1 153 ? 15.626 -14.125 -21.362 1.00 87.44 153 GLU A C 1
ATOM 1213 O O . GLU A 1 153 ? 16.546 -14.010 -20.556 1.00 87.44 153 GLU A O 1
ATOM 1218 N N . LEU A 1 154 ? 14.407 -13.629 -21.132 1.00 85.88 154 LEU A N 1
ATOM 1219 C CA . LEU A 1 154 ? 14.024 -12.901 -19.917 1.00 85.88 154 LEU A CA 1
ATOM 1220 C C . LEU A 1 154 ? 13.111 -13.755 -19.018 1.00 85.88 154 LEU A C 1
ATOM 1222 O O . LEU A 1 154 ? 12.344 -14.580 -19.525 1.00 85.88 154 LEU A O 1
ATOM 1226 N N . PRO A 1 155 ? 13.139 -13.554 -17.686 1.00 78.12 155 PRO A N 1
ATOM 1227 C CA . PRO A 1 155 ? 12.253 -14.250 -16.764 1.00 78.12 155 PRO A CA 1
ATOM 1228 C C . PRO A 1 155 ? 10.834 -13.664 -16.794 1.00 78.12 155 PRO A C 1
ATOM 1230 O O . PRO A 1 155 ? 10.615 -12.495 -16.471 1.00 78.12 155 PRO A O 1
ATOM 1233 N N . GLY A 1 156 ? 9.855 -14.520 -17.087 1.00 75.38 156 GLY A N 1
ATOM 1234 C CA . GLY A 1 156 ? 8.436 -14.159 -17.053 1.00 75.38 156 GLY A CA 1
ATOM 1235 C C . GLY A 1 156 ? 8.003 -13.215 -18.179 1.00 75.38 156 GLY A C 1
ATOM 1236 O O . GLY A 1 156 ? 8.801 -12.752 -18.990 1.00 75.38 156 GLY A O 1
ATOM 1237 N N . GLU A 1 157 ? 6.700 -12.954 -18.244 1.00 79.62 157 GLU A N 1
ATOM 1238 C CA . GLU A 1 157 ? 6.137 -11.982 -19.183 1.00 79.62 157 GLU A CA 1
ATOM 1239 C C . GLU A 1 157 ? 6.283 -10.564 -18.612 1.00 79.62 157 GLU A C 1
ATOM 1241 O O . GLU A 1 157 ? 6.086 -10.345 -17.417 1.00 79.62 157 GLU A O 1
ATOM 1246 N N . LYS A 1 158 ? 6.632 -9.596 -19.467 1.00 81.44 158 LYS A N 1
ATOM 1247 C CA . LYS A 1 158 ? 6.658 -8.167 -19.125 1.00 81.44 158 LYS A CA 1
ATOM 1248 C C . LYS A 1 158 ? 5.565 -7.460 -19.910 1.00 81.44 158 LYS A C 1
ATOM 1250 O O . LYS A 1 158 ? 5.633 -7.366 -21.137 1.00 81.44 158 LYS A O 1
ATOM 1255 N N . HIS A 1 159 ? 4.536 -6.983 -19.218 1.00 81.62 159 HIS A N 1
ATOM 1256 C CA . HIS A 1 159 ? 3.435 -6.281 -19.862 1.00 81.62 159 HIS A CA 1
ATOM 1257 C C . HIS A 1 159 ? 3.795 -4.808 -20.074 1.00 81.62 159 HIS A C 1
ATOM 1259 O O . HIS A 1 159 ? 4.097 -4.071 -19.140 1.00 81.62 159 HIS A O 1
ATOM 1265 N N . LEU A 1 160 ? 3.730 -4.364 -21.328 1.00 89.44 160 LEU A N 1
ATOM 1266 C CA . LEU A 1 160 ? 4.015 -2.988 -21.724 1.00 89.44 160 LEU A CA 1
ATOM 1267 C C . LEU A 1 160 ? 2.771 -2.342 -22.340 1.00 89.44 160 LEU A C 1
ATOM 1269 O O . LEU A 1 160 ? 1.963 -3.006 -22.994 1.00 89.44 160 LEU A O 1
ATOM 1273 N N . ARG A 1 161 ? 2.630 -1.029 -22.164 1.00 89.19 161 ARG A N 1
ATOM 1274 C CA . ARG A 1 161 ? 1.606 -0.213 -22.822 1.00 89.19 161 ARG A CA 1
ATOM 1275 C C . ARG A 1 161 ? 2.253 0.598 -23.937 1.00 89.19 161 ARG A C 1
ATOM 1277 O O . ARG A 1 161 ? 3.116 1.421 -23.659 1.00 89.19 161 ARG A O 1
ATOM 1284 N N . LEU A 1 162 ? 1.815 0.403 -25.180 1.00 94.44 162 LEU A N 1
ATOM 1285 C CA . LEU A 1 162 ? 2.210 1.262 -26.301 1.00 94.44 162 LEU A CA 1
ATOM 1286 C C . LEU A 1 162 ? 1.588 2.653 -26.115 1.00 94.44 162 LEU A C 1
ATOM 1288 O O . LEU A 1 162 ? 0.366 2.765 -26.011 1.00 94.44 162 LEU A O 1
ATOM 1292 N N . THR A 1 163 ? 2.419 3.691 -26.057 1.00 93.62 163 THR A N 1
ATOM 1293 C CA . THR A 1 163 ? 1.995 5.076 -25.805 1.00 93.62 163 THR A CA 1
ATOM 1294 C C . THR A 1 163 ? 2.234 6.012 -26.985 1.00 93.62 163 THR A C 1
ATOM 1296 O O . THR A 1 163 ? 1.475 6.967 -27.126 1.00 93.62 163 THR A O 1
ATOM 1299 N N . ASP A 1 164 ? 3.216 5.740 -27.852 1.00 94.69 164 ASP A N 1
ATOM 1300 C CA . ASP A 1 164 ? 3.454 6.525 -29.074 1.00 94.69 164 ASP A CA 1
ATOM 1301 C C . ASP A 1 164 ? 4.030 5.665 -30.210 1.00 94.69 164 ASP A C 1
ATOM 1303 O O . ASP A 1 164 ? 4.726 4.675 -29.965 1.00 94.69 164 ASP A O 1
ATOM 1307 N N . VAL A 1 165 ? 3.747 6.055 -31.458 1.00 95.00 165 VAL A N 1
ATOM 1308 C CA . VAL A 1 165 ? 4.281 5.427 -32.679 1.00 95.00 165 VAL A CA 1
ATOM 1309 C C . VAL A 1 165 ? 4.637 6.511 -33.687 1.00 95.00 165 VAL A C 1
ATOM 1311 O O . VAL A 1 165 ? 3.773 7.290 -34.093 1.00 95.00 165 VAL A O 1
ATOM 1314 N N . ARG A 1 166 ? 5.883 6.517 -34.162 1.00 91.06 166 ARG A N 1
ATOM 1315 C CA . ARG A 1 166 ? 6.359 7.432 -35.208 1.00 91.06 166 ARG A CA 1
ATOM 1316 C C . ARG A 1 166 ? 7.035 6.666 -36.329 1.00 91.06 166 ARG A C 1
ATOM 1318 O O . ARG A 1 166 ? 7.701 5.664 -36.098 1.00 91.06 166 ARG A O 1
ATOM 1325 N N . GLN A 1 167 ? 6.883 7.152 -37.555 1.00 88.94 167 GLN A N 1
ATOM 1326 C CA . GLN A 1 167 ? 7.546 6.588 -38.727 1.00 88.94 167 GLN A CA 1
ATOM 1327 C C . GLN A 1 167 ? 8.354 7.677 -39.430 1.00 88.94 167 GLN A C 1
ATOM 1329 O O . GLN A 1 167 ? 7.806 8.727 -39.761 1.00 88.94 167 GLN A O 1
ATOM 1334 N N . TYR A 1 168 ? 9.632 7.418 -39.700 1.00 81.62 168 TYR A N 1
ATOM 1335 C CA . TYR A 1 168 ? 10.497 8.335 -40.447 1.00 81.62 168 TYR A CA 1
ATOM 1336 C C . TYR A 1 168 ? 11.586 7.564 -41.196 1.00 81.62 168 TYR A C 1
ATOM 1338 O O . TYR A 1 168 ? 12.155 6.626 -40.658 1.00 81.62 168 TYR A O 1
ATOM 1346 N N . GLY A 1 169 ? 11.873 7.925 -42.452 1.00 77.81 169 GLY A N 1
ATOM 1347 C CA . GLY A 1 169 ? 12.984 7.331 -43.219 1.00 77.81 169 GLY A CA 1
ATOM 1348 C C . GLY A 1 169 ? 12.982 5.796 -43.302 1.00 77.81 169 GLY A C 1
ATOM 1349 O O . GLY A 1 169 ? 14.043 5.190 -43.313 1.00 77.81 169 GLY A O 1
ATOM 1350 N N . GLY A 1 170 ? 11.804 5.159 -43.272 1.00 83.38 170 GLY A N 1
ATOM 1351 C CA . GLY A 1 170 ? 11.670 3.695 -43.223 1.00 83.38 170 GLY A CA 1
ATOM 1352 C C . GLY A 1 170 ? 11.795 3.070 -41.826 1.00 83.38 170 GLY A C 1
ATOM 1353 O O . GLY A 1 170 ? 11.461 1.898 -41.669 1.00 83.38 170 GLY A O 1
ATOM 1354 N N . PHE A 1 171 ? 12.195 3.839 -40.815 1.00 90.56 171 PHE A N 1
ATOM 1355 C CA . PHE A 1 171 ? 12.222 3.431 -39.414 1.00 90.56 171 PHE A CA 1
ATOM 1356 C C . PHE A 1 171 ? 10.846 3.569 -38.767 1.00 90.56 171 PHE A C 1
ATOM 1358 O O . PHE A 1 171 ? 10.054 4.447 -39.128 1.00 90.56 171 PHE A O 1
ATOM 1365 N N . ALA A 1 172 ? 10.591 2.721 -37.774 1.00 94.25 172 ALA A N 1
ATOM 1366 C CA . ALA A 1 172 ? 9.456 2.834 -36.870 1.00 94.25 172 ALA A CA 1
ATOM 1367 C C . ALA A 1 172 ? 9.966 3.028 -35.440 1.00 94.25 172 ALA A C 1
ATOM 1369 O O . ALA A 1 172 ? 10.582 2.132 -34.875 1.00 94.25 172 ALA A O 1
ATOM 1370 N N . GLU A 1 173 ? 9.704 4.183 -34.848 1.00 95.62 173 GLU A N 1
ATOM 1371 C CA . GLU A 1 173 ? 9.964 4.438 -33.438 1.00 95.62 173 GLU A CA 1
ATOM 1372 C C . GLU A 1 173 ? 8.710 4.123 -32.622 1.00 95.62 173 GLU A C 1
ATOM 1374 O O . GLU A 1 173 ? 7.620 4.634 -32.889 1.00 95.62 173 GLU A O 1
ATOM 1379 N N . LEU A 1 174 ? 8.869 3.253 -31.631 1.00 97.56 174 LEU A N 1
ATOM 1380 C CA . LEU A 1 174 ? 7.810 2.778 -30.755 1.00 97.56 174 LEU A CA 1
ATOM 1381 C C . LEU A 1 174 ? 8.137 3.202 -29.329 1.00 97.56 174 LEU A C 1
ATOM 1383 O O . LEU A 1 174 ? 9.193 2.843 -28.805 1.00 97.56 174 LEU A O 1
ATOM 1387 N N . THR A 1 175 ? 7.224 3.931 -28.692 1.00 97.44 175 THR A N 1
ATOM 1388 C CA . THR A 1 175 ? 7.333 4.246 -27.266 1.00 97.44 175 THR A CA 1
ATOM 1389 C C . THR A 1 175 ? 6.379 3.365 -26.486 1.00 97.44 175 THR A C 1
ATOM 1391 O O . THR A 1 175 ? 5.164 3.412 -26.682 1.00 97.44 175 THR A O 1
ATOM 1394 N N . PHE A 1 176 ? 6.936 2.576 -25.579 1.00 96.75 176 PHE A N 1
ATOM 1395 C CA . PHE A 1 176 ? 6.204 1.796 -24.603 1.00 96.75 176 PHE A CA 1
ATOM 1396 C C . PHE A 1 176 ? 6.512 2.297 -23.200 1.00 96.75 176 PHE A C 1
ATOM 1398 O O . PHE A 1 176 ? 7.651 2.637 -22.886 1.00 96.75 176 PHE A O 1
ATOM 1405 N N . GLU A 1 177 ? 5.512 2.279 -22.333 1.00 93.25 177 GLU A N 1
ATOM 1406 C CA . GLU A 1 177 ? 5.705 2.416 -20.893 1.00 93.25 177 GLU A CA 1
ATOM 1407 C C . GLU A 1 177 ? 5.498 1.062 -20.214 1.00 93.25 177 GLU A C 1
ATOM 1409 O O . GLU A 1 177 ? 4.632 0.278 -20.625 1.00 93.25 177 GLU A O 1
ATOM 1414 N N . ARG A 1 178 ? 6.289 0.792 -19.171 1.00 88.50 178 ARG A N 1
ATOM 1415 C CA . ARG A 1 178 ? 6.069 -0.331 -18.261 1.00 88.50 178 ARG A CA 1
ATOM 1416 C C . ARG A 1 178 ? 4.647 -0.236 -17.733 1.00 88.50 178 ARG A C 1
ATOM 1418 O O . ARG A 1 178 ? 4.220 0.823 -17.270 1.00 88.50 178 ARG A O 1
ATOM 1425 N N . ARG A 1 179 ? 3.889 -1.325 -17.841 1.00 78.62 179 ARG A N 1
ATOM 1426 C CA . ARG A 1 179 ? 2.569 -1.382 -17.228 1.00 78.62 179 ARG A CA 1
ATOM 1427 C C . ARG A 1 179 ? 2.790 -1.575 -15.736 1.00 78.62 179 ARG A C 1
ATOM 1429 O O . ARG A 1 179 ? 3.309 -2.605 -15.328 1.00 78.62 179 ARG A O 1
ATOM 1436 N N . GLU A 1 180 ? 2.437 -0.578 -14.937 1.00 67.50 180 GLU A N 1
ATOM 1437 C CA . GLU A 1 180 ? 2.380 -0.756 -13.489 1.00 67.50 180 GLU A CA 1
ATOM 1438 C C . GLU A 1 180 ? 1.277 -1.776 -13.202 1.00 67.50 180 GLU A C 1
ATOM 1440 O O . GLU A 1 180 ? 0.091 -1.529 -13.436 1.00 67.50 180 GLU A O 1
ATOM 1445 N N . GLU A 1 181 ? 1.686 -2.980 -12.818 1.00 70.12 181 GLU A N 1
ATOM 1446 C CA . GLU A 1 181 ? 0.767 -4.003 -12.351 1.00 70.12 181 GLU A CA 1
ATOM 1447 C C . GLU A 1 181 ? 0.538 -3.793 -10.863 1.00 70.12 181 GLU A C 1
ATOM 1449 O O . GLU A 1 181 ? 1.486 -3.709 -10.079 1.00 70.12 181 GLU A O 1
ATOM 1454 N N . TRP A 1 182 ? -0.734 -3.708 -10.480 1.00 82.44 182 TRP A N 1
ATOM 1455 C CA . TRP A 1 182 ? -1.133 -3.689 -9.083 1.00 82.44 182 TRP A CA 1
ATOM 1456 C C . TRP A 1 182 ? -0.872 -5.066 -8.469 1.00 82.44 182 TRP A C 1
ATOM 1458 O O . TRP A 1 182 ? -1.718 -5.964 -8.471 1.00 82.44 182 TRP A O 1
ATOM 1468 N N . ASN A 1 183 ? 0.358 -5.243 -8.002 1.00 85.50 183 ASN A N 1
ATOM 1469 C CA . ASN A 1 183 ? 0.830 -6.483 -7.425 1.00 85.50 183 ASN A CA 1
ATOM 1470 C C . ASN A 1 183 ? 0.561 -6.498 -5.926 1.00 85.50 183 ASN A C 1
ATOM 1472 O O . ASN A 1 183 ? 0.913 -5.579 -5.190 1.00 85.50 183 ASN A O 1
ATOM 1476 N N . VAL A 1 184 ? -0.054 -7.584 -5.471 1.00 88.56 184 VAL A N 1
ATOM 1477 C CA . VAL A 1 184 ? -0.415 -7.769 -4.068 1.00 88.56 184 VAL A CA 1
ATOM 1478 C C . VAL A 1 184 ? 0.328 -8.966 -3.521 1.00 88.56 184 VAL A C 1
ATOM 1480 O O . VAL A 1 184 ? 0.259 -10.060 -4.077 1.00 88.56 184 VAL A O 1
ATOM 1483 N N . TYR A 1 185 ? 1.024 -8.761 -2.411 1.00 89.06 185 TYR A N 1
ATOM 1484 C CA . TYR A 1 185 ? 1.805 -9.792 -1.746 1.00 89.06 185 TYR A CA 1
ATOM 1485 C C . TYR A 1 185 ? 1.210 -10.082 -0.370 1.00 89.06 185 TYR A C 1
ATOM 1487 O O . TYR A 1 185 ? 0.677 -9.202 0.304 1.00 89.06 185 TYR A O 1
ATOM 1495 N N . TYR A 1 186 ? 1.281 -11.343 0.046 1.00 89.12 186 TYR A N 1
ATOM 1496 C CA . TYR A 1 186 ? 0.780 -11.757 1.350 1.00 89.12 186 TYR A CA 1
ATOM 1497 C C . TYR A 1 186 ? 1.605 -11.155 2.496 1.00 89.12 186 TYR A C 1
ATOM 1499 O O . TYR A 1 186 ? 2.837 -11.256 2.480 1.00 89.12 186 TYR A O 1
ATOM 1507 N N . GLY A 1 187 ? 0.909 -10.583 3.489 1.00 84.25 187 GLY A N 1
ATOM 1508 C CA . GLY A 1 187 ? 1.516 -9.985 4.685 1.00 84.25 187 GLY A CA 1
ATOM 1509 C C . GLY A 1 187 ? 2.349 -8.737 4.398 1.00 84.25 187 GLY A C 1
ATOM 1510 O O . GLY A 1 187 ? 3.155 -8.334 5.222 1.00 84.25 187 GLY A O 1
ATOM 1511 N N . GLU A 1 188 ? 2.205 -8.161 3.208 1.00 84.81 188 GLU A N 1
ATOM 1512 C CA . GLU A 1 188 ? 2.934 -6.973 2.792 1.00 84.81 188 GLU A CA 1
ATOM 1513 C C . GLU A 1 188 ? 1.994 -5.767 2.741 1.00 84.81 188 GLU A C 1
ATOM 1515 O O . GLU A 1 188 ? 0.775 -5.877 2.564 1.00 84.81 188 GLU A O 1
ATOM 1520 N N . SER A 1 189 ? 2.587 -4.591 2.896 1.00 79.75 189 SER A N 1
ATOM 1521 C CA . SER A 1 189 ? 1.897 -3.309 2.805 1.00 79.75 189 SER A CA 1
ATOM 1522 C C . SER A 1 189 ? 1.526 -2.921 1.367 1.00 79.75 189 SER A C 1
ATOM 1524 O O . SER A 1 189 ? 1.846 -3.624 0.408 1.00 79.75 189 SER A O 1
ATOM 1526 N N . PHE A 1 190 ? 0.876 -1.768 1.205 1.00 81.19 190 PHE A N 1
ATOM 1527 C CA . PHE A 1 190 ? 0.641 -1.170 -0.112 1.00 81.19 190 PHE A CA 1
ATOM 1528 C C . PHE A 1 190 ? 1.929 -0.631 -0.764 1.00 81.19 190 PHE A C 1
ATOM 1530 O O . PHE A 1 190 ? 1.970 -0.484 -1.978 1.00 81.19 190 PHE A O 1
ATOM 1537 N N . TRP A 1 191 ? 2.981 -0.396 0.031 1.00 67.62 191 TRP A N 1
ATOM 1538 C CA . TRP A 1 191 ? 4.223 0.302 -0.343 1.00 67.62 191 TRP A CA 1
ATOM 1539 C C . TRP A 1 191 ? 5.369 -0.637 -0.764 1.00 67.62 191 TRP A C 1
ATOM 1541 O O . TRP A 1 191 ? 6.459 -0.194 -1.121 1.00 67.62 191 TRP A O 1
ATOM 1551 N N . THR A 1 192 ? 5.182 -1.948 -0.617 1.00 63.88 192 THR A N 1
ATOM 1552 C CA . THR A 1 192 ? 6.262 -2.945 -0.653 1.00 63.88 192 THR A CA 1
ATOM 1553 C C . THR A 1 192 ? 6.295 -3.703 -1.977 1.00 63.88 192 THR A C 1
ATOM 1555 O O . THR A 1 192 ? 5.337 -4.379 -2.339 1.00 63.88 192 THR A O 1
ATOM 1558 N N . GLU A 1 193 ? 7.445 -3.676 -2.658 1.00 62.84 193 GLU A N 1
ATOM 1559 C CA . GLU A 1 193 ? 7.663 -4.305 -3.975 1.00 62.84 193 GLU A CA 1
ATOM 1560 C C . GLU A 1 193 ? 7.761 -5.848 -3.946 1.00 62.84 193 GLU A C 1
ATOM 1562 O O . GLU A 1 193 ? 8.072 -6.464 -4.961 1.00 62.84 193 GLU A O 1
ATOM 1567 N N . GLY A 1 194 ? 7.501 -6.499 -2.804 1.00 62.34 194 GLY A N 1
ATOM 1568 C CA . GLY A 1 194 ? 7.466 -7.963 -2.705 1.00 62.34 194 GLY A CA 1
ATOM 1569 C C . GLY A 1 194 ? 8.768 -8.646 -3.131 1.00 62.34 194 GLY A C 1
ATOM 1570 O O . GLY A 1 194 ? 8.735 -9.669 -3.813 1.00 62.34 194 GLY A O 1
ATOM 1571 N N . ILE A 1 195 ? 9.921 -8.088 -2.744 1.00 61.38 195 ILE A N 1
ATOM 1572 C CA . ILE A 1 195 ? 11.250 -8.572 -3.149 1.00 61.38 195 ILE A CA 1
ATOM 1573 C C . ILE A 1 195 ? 11.389 -10.073 -2.842 1.00 61.38 195 ILE A C 1
ATOM 1575 O O . ILE A 1 195 ? 11.341 -10.498 -1.688 1.00 61.38 195 ILE A O 1
ATOM 1579 N N . GLY A 1 196 ? 11.572 -10.886 -3.887 1.00 64.62 196 GLY A N 1
ATOM 1580 C CA . GLY A 1 196 ? 11.720 -12.342 -3.776 1.00 64.62 196 GLY A CA 1
ATOM 1581 C C . GLY A 1 196 ? 10.419 -13.124 -3.541 1.00 64.62 196 GLY A C 1
ATOM 1582 O O . GLY A 1 196 ? 10.471 -14.347 -3.400 1.00 64.62 196 GLY A O 1
ATOM 1583 N N . LYS A 1 197 ? 9.256 -12.460 -3.522 1.00 72.38 197 LYS A N 1
ATOM 1584 C CA . LYS A 1 197 ? 7.928 -13.081 -3.428 1.00 72.38 197 LYS A CA 1
ATOM 1585 C C . LYS A 1 197 ? 7.250 -13.109 -4.798 1.00 72.38 197 LYS A C 1
ATOM 1587 O O . LYS A 1 197 ? 7.528 -12.300 -5.676 1.00 72.38 197 LYS A O 1
ATOM 1592 N N . ARG A 1 198 ? 6.331 -14.059 -4.988 1.00 77.25 198 ARG A N 1
ATOM 1593 C CA . ARG A 1 198 ? 5.445 -14.072 -6.162 1.00 77.25 198 ARG A CA 1
ATOM 1594 C C . ARG A 1 198 ? 4.184 -13.267 -5.847 1.00 77.25 198 ARG A C 1
ATOM 1596 O O . ARG A 1 198 ? 3.639 -13.460 -4.756 1.00 77.25 198 ARG A O 1
ATOM 1603 N N . PRO A 1 199 ? 3.702 -12.415 -6.766 1.00 85.44 199 PRO A N 1
ATOM 1604 C CA . PRO A 1 199 ? 2.455 -11.697 -6.559 1.00 85.44 199 PRO A CA 1
ATOM 1605 C C . PRO A 1 199 ? 1.276 -12.673 -6.504 1.00 85.44 199 PRO A C 1
ATOM 1607 O O . PRO A 1 199 ? 1.253 -13.713 -7.173 1.00 85.44 199 PRO A O 1
ATOM 1610 N N . GLY A 1 200 ? 0.294 -12.337 -5.676 1.00 87.31 200 GLY A N 1
ATOM 1611 C CA . GLY A 1 200 ? -0.958 -13.063 -5.578 1.00 87.31 200 GLY A CA 1
ATOM 1612 C C . GLY A 1 200 ? -1.755 -12.958 -6.871 1.00 87.31 200 GLY A C 1
ATOM 1613 O O . GLY A 1 200 ? -1.822 -11.905 -7.500 1.00 87.31 200 GLY A O 1
ATOM 1614 N N . ARG A 1 201 ? -2.411 -14.051 -7.262 1.00 87.31 201 ARG A N 1
ATOM 1615 C CA . ARG A 1 201 ? -3.297 -14.040 -8.433 1.00 87.31 201 ARG A CA 1
ATOM 1616 C C . ARG A 1 201 ? -4.614 -13.371 -8.059 1.00 87.31 201 ARG A C 1
ATOM 1618 O O . ARG A 1 201 ? -5.340 -13.900 -7.216 1.00 87.31 201 ARG A O 1
ATOM 1625 N N . GLU A 1 202 ? -4.921 -12.239 -8.685 1.00 90.81 202 GLU A N 1
ATOM 1626 C CA . GLU A 1 202 ? -6.152 -11.477 -8.447 1.00 90.81 202 GLU A CA 1
ATOM 1627 C C . GLU A 1 202 ? -7.399 -12.243 -8.920 1.00 90.81 202 GLU A C 1
ATOM 1629 O O . GLU A 1 202 ? -7.402 -12.896 -9.966 1.00 90.81 202 GLU A O 1
ATOM 1634 N N . ARG A 1 203 ? -8.493 -12.123 -8.166 1.00 89.44 203 ARG A N 1
ATOM 1635 C CA . ARG A 1 203 ? -9.861 -12.412 -8.593 1.00 89.44 203 ARG A CA 1
ATOM 1636 C C . ARG A 1 203 ? -10.772 -11.272 -8.177 1.00 89.44 203 ARG A C 1
ATOM 1638 O O . ARG A 1 203 ? -11.090 -11.126 -6.996 1.00 89.44 203 ARG A O 1
ATOM 1645 N N . LYS A 1 204 ? -11.232 -10.514 -9.170 1.00 90.88 204 LYS A N 1
ATOM 1646 C CA . LYS A 1 204 ? -12.160 -9.400 -8.966 1.00 90.88 204 LYS A CA 1
ATOM 1647 C C . LYS A 1 204 ? -13.500 -9.892 -8.415 1.00 90.88 204 LYS A C 1
ATOM 1649 O O . LYS A 1 204 ? -14.064 -10.874 -8.904 1.00 90.88 204 LYS A O 1
ATOM 1654 N N . ILE A 1 205 ? -13.982 -9.202 -7.387 1.00 92.94 205 ILE A N 1
ATOM 1655 C CA . ILE A 1 205 ? -15.281 -9.398 -6.735 1.00 92.94 205 ILE A CA 1
ATOM 1656 C C . ILE A 1 205 ? -16.215 -8.247 -7.119 1.00 92.94 205 ILE A C 1
ATOM 1658 O O . ILE A 1 205 ? -17.308 -8.510 -7.617 1.00 92.94 205 ILE A O 1
ATOM 1662 N N . ASN A 1 206 ? -15.769 -7.000 -6.924 1.00 92.19 206 ASN A N 1
ATOM 1663 C CA . ASN A 1 206 ? -16.492 -5.755 -7.211 1.00 92.19 206 ASN A CA 1
ATOM 1664 C C . ASN A 1 206 ? -17.969 -5.791 -6.789 1.00 92.19 206 ASN A C 1
ATOM 1666 O O . ASN A 1 206 ? -18.877 -5.695 -7.620 1.00 92.19 206 ASN A O 1
ATOM 1670 N N . ARG A 1 207 ? -18.212 -5.964 -5.486 1.00 92.75 207 ARG A N 1
ATOM 1671 C CA . ARG A 1 207 ? -19.564 -5.996 -4.918 1.00 92.75 207 ARG A CA 1
ATOM 1672 C C . ARG A 1 207 ? -19.749 -5.017 -3.778 1.00 92.75 207 ARG A C 1
ATOM 1674 O O . ARG A 1 207 ? -19.016 -5.073 -2.795 1.00 92.75 207 ARG A O 1
ATOM 1681 N N . ASP A 1 208 ? -20.815 -4.239 -3.896 1.00 94.12 208 ASP A N 1
ATOM 1682 C CA . ASP A 1 208 ? -21.232 -3.275 -2.887 1.00 94.12 208 ASP A CA 1
ATOM 1683 C C . ASP A 1 208 ? -22.169 -3.921 -1.870 1.00 94.12 208 ASP A C 1
ATOM 1685 O O . ASP A 1 208 ? -22.971 -4.802 -2.207 1.00 94.12 208 ASP A O 1
ATOM 1689 N N . PHE A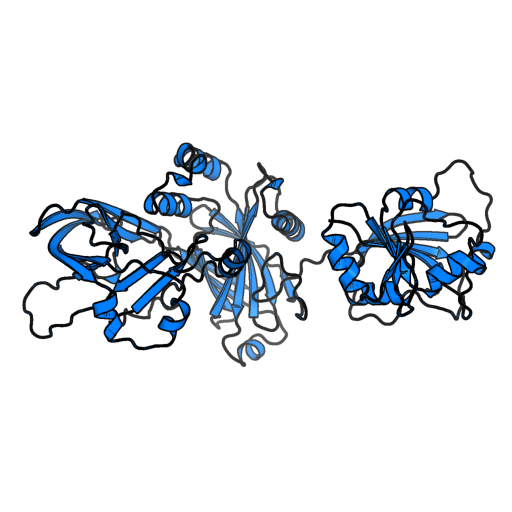 1 209 ? -22.074 -3.469 -0.626 1.00 92.75 209 PHE A N 1
ATOM 1690 C CA . PHE A 1 209 ? -23.015 -3.789 0.434 1.00 92.75 209 PHE A CA 1
ATOM 1691 C C . PHE A 1 209 ? -23.121 -2.627 1.424 1.00 92.75 209 PHE A C 1
ATOM 1693 O O . PHE A 1 209 ? -22.197 -1.835 1.584 1.00 92.75 209 PHE A O 1
ATOM 1700 N N . GLU A 1 210 ? -24.263 -2.548 2.094 1.00 91.56 210 GLU A N 1
ATOM 1701 C CA . GLU A 1 210 ? -24.549 -1.533 3.105 1.00 91.56 210 GLU A CA 1
ATOM 1702 C C . GLU A 1 210 ? -24.442 -2.156 4.492 1.00 91.56 210 GLU A C 1
ATOM 1704 O O . GLU A 1 210 ? -25.011 -3.226 4.734 1.00 91.56 210 GLU A O 1
ATOM 1709 N N . TRP A 1 211 ? -23.768 -1.475 5.414 1.00 87.19 211 TRP A N 1
ATOM 1710 C CA . TRP A 1 211 ? -23.734 -1.874 6.817 1.00 87.19 211 TRP A CA 1
ATOM 1711 C C . TRP A 1 211 ? -23.803 -0.645 7.721 1.00 87.19 211 TRP A C 1
ATOM 1713 O O . TRP A 1 211 ? -22.906 0.194 7.728 1.00 87.19 211 TRP A O 1
ATOM 1723 N N . GLU A 1 212 ? -24.898 -0.539 8.483 1.00 78.56 212 GLU A N 1
ATOM 1724 C CA . GLU A 1 212 ? -25.146 0.555 9.441 1.00 78.56 212 GLU A CA 1
ATOM 1725 C C . GLU A 1 212 ? -25.063 1.962 8.811 1.00 78.56 212 GLU A C 1
ATOM 1727 O O . GLU A 1 212 ? -24.641 2.922 9.452 1.00 78.56 212 GLU A O 1
ATOM 1732 N N . GLY A 1 213 ? -25.485 2.083 7.546 1.00 82.44 213 GLY A N 1
ATOM 1733 C CA . GLY A 1 213 ? -25.526 3.343 6.794 1.00 82.44 213 GLY A CA 1
ATOM 1734 C C . GLY A 1 213 ? -24.227 3.716 6.077 1.00 82.44 213 GLY A C 1
ATOM 1735 O O . GLY A 1 213 ? -24.198 4.747 5.412 1.00 82.44 213 GLY A O 1
ATOM 1736 N N . ASP A 1 214 ? -23.185 2.893 6.202 1.00 88.12 214 ASP A N 1
ATOM 1737 C CA . ASP A 1 214 ? -21.948 3.030 5.443 1.00 88.12 214 ASP A CA 1
ATOM 1738 C C . ASP A 1 214 ? -21.970 2.092 4.216 1.00 88.12 214 ASP A C 1
ATOM 1740 O O . ASP A 1 214 ? -22.301 0.903 4.329 1.00 88.12 214 ASP A O 1
ATOM 1744 N N . THR A 1 215 ? -21.543 2.610 3.061 1.00 92.94 215 THR A N 1
ATOM 1745 C CA . THR A 1 215 ? -21.395 1.832 1.823 1.00 92.94 215 THR A CA 1
ATOM 1746 C C . THR A 1 215 ? -19.995 1.229 1.737 1.00 92.94 215 THR A C 1
ATOM 1748 O O . THR A 1 215 ? -18.993 1.942 1.623 1.00 92.94 215 THR A O 1
ATOM 1751 N N . PHE A 1 216 ? -19.923 -0.097 1.723 1.00 94.44 216 PHE A N 1
ATOM 1752 C CA . PHE A 1 216 ? -18.692 -0.858 1.538 1.00 94.44 216 PHE A CA 1
ATOM 1753 C C . PHE A 1 216 ? -18.648 -1.502 0.155 1.00 94.44 216 PHE A C 1
ATOM 1755 O O . PHE A 1 216 ? -19.679 -1.858 -0.414 1.00 94.44 216 PHE A O 1
ATOM 1762 N N . ARG A 1 217 ? -17.437 -1.733 -0.351 1.00 95.50 217 ARG A N 1
ATOM 1763 C CA . ARG A 1 217 ? -17.177 -2.472 -1.585 1.00 95.50 217 ARG A CA 1
ATOM 1764 C C . ARG A 1 217 ? -16.106 -3.527 -1.350 1.00 95.50 217 ARG A C 1
ATOM 1766 O O . ARG A 1 217 ? -14.973 -3.210 -1.000 1.00 95.50 217 ARG A O 1
ATOM 1773 N N . LEU A 1 218 ? -16.454 -4.789 -1.594 1.00 95.12 218 LEU A N 1
ATOM 1774 C CA . LEU A 1 218 ? -15.481 -5.872 -1.741 1.00 95.12 218 LEU A CA 1
ATOM 1775 C C . LEU A 1 218 ? -14.874 -5.789 -3.137 1.00 95.12 218 LEU A C 1
ATOM 1777 O O . LEU A 1 218 ? -15.597 -5.914 -4.129 1.00 95.12 218 LEU A O 1
ATOM 1781 N N . LEU A 1 219 ? -13.562 -5.588 -3.216 1.00 96.06 219 LEU A N 1
ATOM 1782 C CA . LEU A 1 219 ? -12.888 -5.262 -4.468 1.00 96.06 219 LEU A CA 1
ATOM 1783 C C . LEU A 1 219 ? -12.327 -6.515 -5.127 1.00 96.06 219 LEU A C 1
ATOM 1785 O O . LEU A 1 219 ? -12.878 -6.990 -6.122 1.00 96.06 219 LEU A O 1
ATOM 1789 N N . SER A 1 220 ? -11.299 -7.104 -4.524 1.00 95.00 220 SER A N 1
ATOM 1790 C CA . SER A 1 220 ? -10.605 -8.269 -5.067 1.00 95.00 220 SER A CA 1
ATOM 1791 C C . SER A 1 220 ? -10.111 -9.196 -3.972 1.00 95.00 220 SER A C 1
ATOM 1793 O O . SER A 1 220 ? -9.744 -8.774 -2.876 1.00 95.00 220 SER A O 1
ATOM 1795 N N . LEU A 1 221 ? -10.062 -10.481 -4.314 1.00 94.19 221 LEU A N 1
ATOM 1796 C CA . LEU A 1 221 ? -9.366 -11.501 -3.547 1.00 94.19 221 LEU A CA 1
ATOM 1797 C C . LEU A 1 221 ? -8.107 -11.923 -4.301 1.00 94.19 221 LEU A C 1
ATOM 1799 O O . LEU A 1 221 ? -8.185 -12.301 -5.467 1.00 94.19 221 LEU A O 1
ATOM 1803 N N . TYR A 1 222 ? -6.972 -11.946 -3.624 1.00 92.44 222 TYR A N 1
ATOM 1804 C CA . TYR A 1 222 ? -5.703 -12.421 -4.153 1.00 92.44 222 TYR A CA 1
ATOM 1805 C C . TYR A 1 222 ? -5.352 -13.760 -3.517 1.00 92.44 222 TYR A C 1
ATOM 1807 O O . TYR A 1 222 ? -5.396 -13.918 -2.295 1.00 92.44 222 TYR A O 1
ATOM 1815 N N . VAL A 1 223 ? -5.005 -14.734 -4.356 1.00 88.50 223 VAL A N 1
ATOM 1816 C CA . VAL A 1 223 ? -4.522 -16.043 -3.905 1.00 88.50 223 VAL A CA 1
ATOM 1817 C C . VAL A 1 223 ? -3.002 -16.038 -3.945 1.00 88.50 223 VAL A C 1
ATOM 1819 O O . VAL A 1 223 ? -2.411 -16.049 -5.029 1.00 88.50 223 VAL A O 1
ATOM 1822 N N . CYS A 1 224 ? -2.387 -16.039 -2.766 1.00 87.00 224 CYS A N 1
ATOM 1823 C CA . CYS A 1 224 ? -0.941 -16.041 -2.573 1.00 87.00 224 CYS A CA 1
ATOM 1824 C C . CYS A 1 224 ? -0.455 -17.422 -2.097 1.00 87.00 224 CYS A C 1
ATOM 1826 O O . CYS A 1 224 ? -1.239 -18.271 -1.665 1.00 87.00 224 CYS A O 1
ATOM 1828 N N . ASP A 1 225 ? 0.860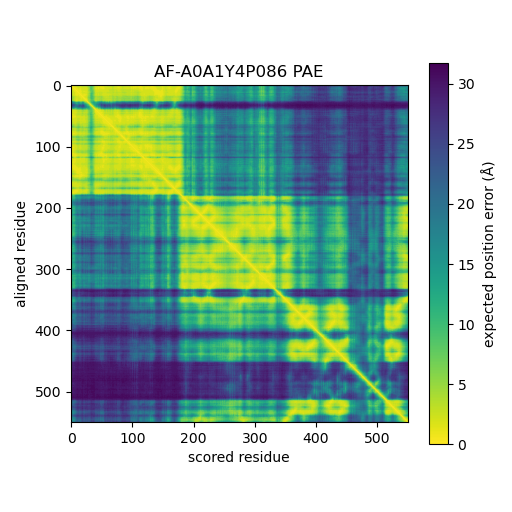 -17.649 -2.136 1.00 80.38 225 ASP A N 1
ATOM 1829 C CA . ASP A 1 225 ? 1.450 -18.913 -1.669 1.00 80.38 225 ASP A CA 1
ATOM 1830 C C . ASP A 1 225 ? 1.217 -19.155 -0.163 1.00 80.38 225 ASP A C 1
ATOM 1832 O O . ASP A 1 225 ? 0.982 -20.293 0.248 1.00 80.38 225 ASP A O 1
ATOM 1836 N N . GLU A 1 226 ? 1.240 -18.091 0.645 1.00 84.19 226 GLU A N 1
ATOM 1837 C CA . GLU A 1 226 ? 1.160 -18.136 2.116 1.00 84.19 226 GLU A CA 1
ATOM 1838 C C . GLU A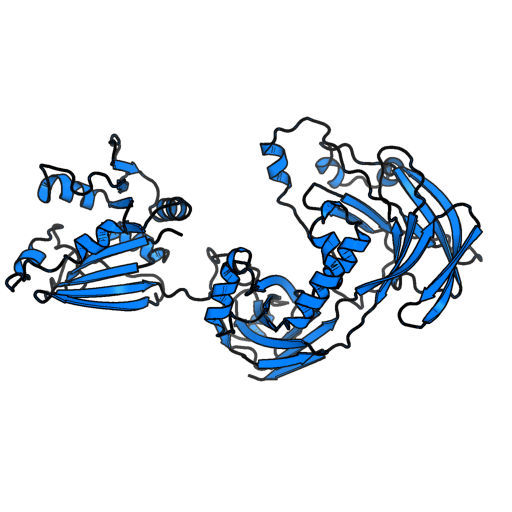 1 226 ? -0.252 -17.892 2.686 1.00 84.19 226 GLU A C 1
ATOM 1840 O O . GLU A 1 226 ? -0.529 -18.249 3.834 1.00 84.19 226 GLU A O 1
ATOM 1845 N N . GLY A 1 227 ? -1.171 -17.347 1.884 1.00 89.12 227 GLY A N 1
ATOM 1846 C CA . GLY A 1 227 ? -2.537 -17.080 2.324 1.00 89.12 227 GLY A CA 1
ATOM 1847 C C . GLY A 1 227 ? -3.429 -16.437 1.266 1.00 89.12 227 GLY A C 1
ATOM 1848 O O . GLY A 1 227 ? -3.092 -16.384 0.081 1.00 89.12 227 GLY A O 1
ATOM 1849 N N . LEU A 1 228 ? -4.567 -15.918 1.720 1.00 91.56 228 LEU A N 1
ATOM 1850 C CA . LEU A 1 228 ? -5.434 -15.029 0.951 1.00 91.56 228 LEU A CA 1
ATOM 1851 C C . LEU A 1 228 ? -5.178 -13.578 1.342 1.00 91.56 228 LEU A C 1
ATOM 1853 O O . LEU A 1 228 ? -4.918 -13.288 2.508 1.00 91.56 228 LEU A O 1
ATOM 1857 N N . VAL A 1 229 ? -5.317 -12.671 0.381 1.00 94.19 229 VAL A N 1
ATOM 1858 C CA . VAL A 1 229 ? -5.373 -11.231 0.645 1.00 94.19 229 VAL A CA 1
ATOM 1859 C C . VAL A 1 229 ? -6.682 -10.683 0.093 1.00 94.19 229 VAL A C 1
ATOM 1861 O O . VAL A 1 229 ? -7.044 -10.980 -1.042 1.00 94.19 229 VAL A O 1
ATOM 1864 N N . LEU A 1 230 ? -7.417 -9.927 0.899 1.00 95.19 230 LEU A N 1
ATOM 1865 C CA . LEU A 1 230 ? -8.677 -9.294 0.526 1.00 95.19 230 LEU A CA 1
ATOM 1866 C C . LEU A 1 230 ? -8.500 -7.781 0.559 1.00 95.19 230 LEU A C 1
ATOM 1868 O O . LEU A 1 230 ? -8.198 -7.232 1.616 1.00 95.19 230 LEU A O 1
ATOM 1872 N N . ASP A 1 231 ? -8.757 -7.137 -0.573 1.00 96.06 231 ASP A N 1
ATOM 1873 C CA . ASP A 1 231 ? -8.894 -5.686 -0.637 1.00 96.06 231 ASP A CA 1
ATOM 1874 C C . ASP A 1 231 ? -10.382 -5.322 -0.572 1.00 96.06 231 ASP A C 1
ATOM 1876 O O . ASP A 1 231 ? -11.222 -5.892 -1.286 1.00 96.06 231 ASP A O 1
ATOM 1880 N N . LEU A 1 232 ? -10.708 -4.347 0.268 1.00 95.56 232 LEU A N 1
ATOM 1881 C CA . LEU A 1 232 ? -12.020 -3.715 0.314 1.00 95.56 232 LEU A CA 1
ATOM 1882 C C . LEU A 1 232 ? -11.892 -2.226 0.621 1.00 95.56 232 LEU A C 1
ATOM 1884 O O . LEU A 1 232 ? -10.855 -1.750 1.077 1.00 95.56 232 LEU A O 1
ATOM 1888 N N . CYS A 1 233 ? -12.962 -1.486 0.376 1.00 96.00 233 CYS A N 1
ATOM 1889 C CA . CYS A 1 233 ? -13.037 -0.086 0.755 1.00 96.00 233 CYS A CA 1
ATOM 1890 C C . CYS A 1 233 ? -14.413 0.269 1.311 1.00 96.00 233 CYS A C 1
ATOM 1892 O O . CYS A 1 233 ? -15.397 -0.445 1.105 1.00 96.00 233 CYS A O 1
ATOM 1894 N N . LYS A 1 234 ? -14.465 1.390 2.022 1.00 95.25 234 LYS A N 1
ATOM 1895 C CA . LYS A 1 234 ? -15.686 2.043 2.479 1.00 95.25 234 LYS A CA 1
ATOM 1896 C C . LYS A 1 234 ? -15.694 3.460 1.921 1.00 95.25 234 LYS A C 1
ATOM 1898 O O . LYS A 1 234 ? -14.711 4.195 2.064 1.00 95.25 234 LYS A O 1
ATOM 1903 N N . LYS A 1 235 ? -16.797 3.831 1.278 1.00 95.69 235 LYS A N 1
ATOM 1904 C CA . LYS A 1 235 ? -17.034 5.212 0.863 1.00 95.69 235 LYS A CA 1
ATOM 1905 C C . LYS A 1 235 ? -17.371 6.033 2.105 1.00 95.69 235 LYS A C 1
ATOM 1907 O O . LYS A 1 235 ? -18.161 5.589 2.936 1.00 95.69 235 LYS A O 1
ATOM 1912 N N . VAL A 1 236 ? -16.781 7.216 2.229 1.00 94.38 236 VAL A N 1
ATOM 1913 C CA . VAL A 1 236 ? -17.082 8.149 3.318 1.00 94.38 236 VAL A CA 1
ATOM 1914 C C . VAL A 1 236 ? -17.833 9.344 2.745 1.00 94.38 236 VAL A C 1
ATOM 1916 O O . VAL A 1 236 ? -17.409 9.953 1.763 1.00 94.38 236 VAL A O 1
ATOM 1919 N N . GLU A 1 237 ? -18.978 9.673 3.334 1.00 93.75 237 GLU A N 1
ATOM 1920 C CA . GLU A 1 237 ? -19.779 10.800 2.866 1.00 93.75 237 GLU A CA 1
ATOM 1921 C C . GLU A 1 237 ? -19.184 12.119 3.368 1.00 93.75 237 GLU A C 1
ATOM 1923 O O . GLU A 1 237 ? -18.801 12.249 4.534 1.00 93.75 237 GLU A O 1
ATOM 1928 N N . GLN A 1 238 ? -19.144 13.130 2.497 1.00 93.19 238 GLN A N 1
ATOM 1929 C CA . GLN A 1 238 ? -18.560 14.437 2.820 1.00 93.19 238 GLN A CA 1
ATOM 1930 C C . GLN A 1 238 ? -19.192 15.058 4.079 1.00 93.19 238 GLN A C 1
ATOM 1932 O O . GLN A 1 238 ? -18.493 15.630 4.913 1.00 93.19 238 GLN A O 1
ATOM 1937 N N . GLU A 1 239 ? -20.500 14.882 4.275 1.00 93.56 239 GLU A N 1
ATOM 1938 C CA . GLU A 1 239 ? -21.210 15.376 5.460 1.00 93.56 239 GLU A CA 1
ATOM 1939 C C . GLU A 1 239 ? -20.666 14.774 6.772 1.00 93.56 239 GLU A C 1
ATOM 1941 O O . GLU A 1 239 ? -20.630 15.462 7.796 1.00 93.56 239 GLU A O 1
ATOM 1946 N N . GLN A 1 240 ? -20.205 13.514 6.758 1.00 92.38 240 GLN A N 1
ATOM 1947 C CA . GLN A 1 240 ? -19.599 12.865 7.927 1.00 92.38 240 GLN A CA 1
ATOM 1948 C C . GLN A 1 240 ? -18.247 13.508 8.268 1.00 92.38 240 GLN A C 1
ATOM 1950 O O . GLN A 1 240 ? -17.965 13.753 9.444 1.00 92.38 240 GLN A O 1
ATOM 1955 N N . ILE A 1 241 ? -17.439 13.824 7.249 1.00 92.69 241 ILE A N 1
ATOM 1956 C CA . ILE A 1 241 ? -16.151 14.521 7.397 1.00 92.69 241 ILE A CA 1
ATOM 1957 C C . ILE A 1 241 ? -16.373 15.920 7.969 1.00 92.69 241 ILE A C 1
ATOM 1959 O O . ILE A 1 241 ? -15.782 16.272 8.989 1.00 92.69 241 ILE A O 1
ATOM 1963 N N . GLU A 1 242 ? -17.292 16.691 7.388 1.00 92.94 242 GLU A N 1
ATOM 1964 C CA . GLU A 1 242 ? -17.600 18.047 7.847 1.00 92.94 242 GLU A CA 1
ATOM 1965 C C . GLU A 1 242 ? -18.119 18.067 9.292 1.00 92.94 242 GLU A C 1
ATOM 1967 O O . GLU A 1 242 ? -17.738 18.931 10.090 1.00 92.94 242 GLU A O 1
ATOM 1972 N N . ALA A 1 243 ? -18.980 17.111 9.658 1.00 93.81 243 ALA A N 1
ATOM 1973 C CA . ALA A 1 243 ? -19.490 16.981 11.019 1.00 93.81 243 ALA A CA 1
ATOM 1974 C C . ALA A 1 243 ? -18.374 16.640 12.019 1.00 93.81 243 ALA A C 1
ATOM 1976 O O . ALA A 1 243 ? -18.310 17.249 13.094 1.00 93.81 243 ALA A O 1
ATOM 1977 N N . TYR A 1 244 ? -17.488 15.709 11.656 1.00 92.88 244 TYR A N 1
ATOM 1978 C CA . TYR A 1 244 ? -16.337 15.308 12.460 1.00 92.88 244 TYR A CA 1
ATOM 1979 C C . TYR A 1 244 ? -15.361 16.471 12.672 1.00 92.88 244 TYR A C 1
ATOM 1981 O O . TYR A 1 244 ? -15.064 16.836 13.810 1.00 92.88 244 TYR A O 1
ATOM 1989 N N . GLU A 1 245 ? -14.932 17.127 11.595 1.00 91.44 245 GLU A N 1
ATOM 1990 C CA . GLU A 1 245 ? -13.992 18.247 11.656 1.00 91.44 245 GLU A CA 1
ATOM 1991 C C . GLU A 1 245 ? -14.577 19.449 12.386 1.00 91.44 245 GLU A C 1
ATOM 1993 O O . GLU A 1 245 ? -13.868 20.164 13.089 1.00 91.44 245 GLU A O 1
ATOM 1998 N N . LYS A 1 246 ? -15.887 19.686 12.268 1.00 93.19 246 LYS A N 1
ATOM 1999 C CA . LYS A 1 246 ? -16.563 20.719 13.054 1.00 93.19 246 LYS A CA 1
ATOM 2000 C C . LYS A 1 246 ? -16.536 20.401 14.546 1.00 93.19 246 LYS A C 1
ATOM 2002 O O . LYS A 1 246 ? -16.339 21.321 15.338 1.00 93.19 246 LYS A O 1
ATOM 2007 N N . LYS A 1 247 ? -16.758 19.140 14.929 1.00 91.94 247 LYS A N 1
ATOM 2008 C CA . LYS A 1 247 ? -16.761 18.707 16.331 1.00 91.94 247 LYS A CA 1
ATOM 2009 C C . LYS A 1 247 ? -15.366 18.779 16.948 1.00 91.94 247 LYS A C 1
ATOM 2011 O O . LYS A 1 247 ? -15.226 19.283 18.056 1.00 91.94 247 LYS A O 1
ATOM 2016 N N . TRP A 1 248 ? -14.355 18.318 16.219 1.00 89.38 248 TRP A N 1
ATOM 2017 C CA . TRP A 1 248 ? -12.987 18.175 16.719 1.00 89.38 248 TRP A CA 1
ATOM 2018 C C . TRP A 1 248 ? -12.051 19.313 16.291 1.00 89.38 248 TRP A C 1
ATOM 2020 O O . TRP A 1 248 ? -10.851 19.234 16.521 1.00 89.38 248 TRP A O 1
ATOM 2030 N N . ARG A 1 249 ? -12.580 20.402 15.714 1.00 85.62 249 ARG A N 1
ATOM 2031 C CA . ARG A 1 249 ? -11.804 21.502 15.110 1.00 85.62 249 ARG A CA 1
ATOM 2032 C C . ARG A 1 249 ? -10.678 22.041 15.986 1.00 85.62 249 ARG A C 1
ATOM 2034 O O . ARG A 1 249 ? -9.557 22.191 15.515 1.00 85.62 249 ARG A O 1
ATOM 2041 N N . GLU A 1 250 ? -10.996 22.402 17.227 1.00 76.94 250 GLU A N 1
ATOM 2042 C CA . GLU A 1 250 ? -10.019 22.998 18.148 1.00 76.94 250 GLU A CA 1
ATOM 2043 C C . GLU A 1 250 ? -8.901 22.002 18.476 1.00 76.94 250 GLU A C 1
ATOM 2045 O O . GLU A 1 250 ? -7.731 22.372 18.463 1.00 76.94 250 GLU A O 1
ATOM 2050 N N . MET A 1 251 ? -9.263 20.730 18.650 1.00 77.50 251 MET A N 1
ATOM 2051 C CA . MET A 1 251 ? -8.341 19.638 18.961 1.00 77.50 251 MET A CA 1
ATOM 2052 C C . MET A 1 251 ? -7.451 19.263 17.770 1.00 77.50 251 MET A C 1
ATOM 2054 O O . MET A 1 251 ? -6.245 19.123 17.926 1.00 77.50 251 MET A O 1
ATOM 2058 N N . LEU A 1 252 ? -8.015 19.156 16.563 1.00 78.44 252 LEU A N 1
ATOM 2059 C CA . LEU A 1 252 ? -7.264 18.827 15.344 1.00 78.44 252 LEU A CA 1
ATOM 2060 C C . LEU A 1 252 ? -6.213 19.895 15.001 1.00 78.44 252 LEU A C 1
ATOM 2062 O O . LEU A 1 252 ? -5.178 19.573 14.426 1.00 78.44 252 LEU A O 1
ATOM 2066 N N . ASN A 1 253 ? -6.449 21.152 15.390 1.00 80.50 253 ASN A N 1
ATOM 2067 C CA . ASN A 1 253 ? -5.476 22.235 15.227 1.00 80.50 253 ASN A CA 1
ATOM 2068 C C . ASN A 1 253 ? -4.363 22.212 16.291 1.00 80.50 253 ASN A C 1
ATOM 2070 O O . ASN A 1 253 ? -3.276 22.739 16.045 1.00 80.50 253 ASN A O 1
ATOM 2074 N N . HIS A 1 254 ? -4.627 21.624 17.462 1.00 76.94 254 HIS A N 1
ATOM 2075 C CA . HIS A 1 254 ? -3.722 21.596 18.613 1.00 76.94 254 HIS A CA 1
ATOM 2076 C C . HIS A 1 254 ? -3.687 20.204 19.278 1.00 76.94 254 HIS A C 1
ATOM 2078 O O . HIS A 1 254 ? -4.013 20.071 20.457 1.00 76.94 254 HIS A O 1
ATOM 2084 N N . PRO A 1 255 ? -3.264 19.145 18.561 1.00 64.81 255 PRO A N 1
ATOM 2085 C CA . PRO A 1 255 ? -3.363 17.770 19.061 1.00 64.81 255 PRO A CA 1
ATOM 2086 C C . PRO A 1 255 ? -2.509 17.511 20.312 1.00 64.81 255 PRO A C 1
ATOM 2088 O O . PRO A 1 255 ? -2.809 16.611 21.088 1.00 64.81 255 PRO A O 1
ATOM 2091 N N . GLY A 1 256 ? -1.461 18.312 20.537 1.00 65.31 256 GLY A N 1
ATOM 2092 C CA . GLY A 1 256 ? -0.604 18.216 21.722 1.00 65.31 256 GLY A CA 1
ATOM 2093 C C . GLY A 1 256 ? -1.267 18.659 23.031 1.00 65.31 256 GLY A C 1
ATOM 2094 O O . GLY A 1 256 ? -0.739 18.344 24.093 1.00 65.31 256 GLY A O 1
ATOM 2095 N N . ASP A 1 257 ? -2.410 19.346 22.964 1.00 71.88 257 ASP A N 1
ATOM 2096 C CA . ASP A 1 257 ? -3.161 19.793 24.142 1.00 71.88 257 ASP A CA 1
ATOM 2097 C C . ASP A 1 257 ? -4.233 18.769 24.571 1.00 71.88 257 ASP A C 1
ATOM 2099 O O . ASP A 1 257 ? -4.917 18.968 25.575 1.00 71.88 257 ASP A O 1
ATOM 2103 N N . MET A 1 258 ? -4.386 17.671 23.819 1.00 68.25 258 MET A N 1
ATOM 2104 C CA . MET A 1 258 ? -5.379 16.633 24.087 1.00 68.25 258 MET A CA 1
ATOM 2105 C C . MET A 1 258 ? -4.947 15.719 25.231 1.00 68.25 258 MET A C 1
ATOM 2107 O O . MET A 1 258 ? -3.826 15.208 25.260 1.00 68.25 258 MET A O 1
ATOM 2111 N N . THR A 1 259 ? -5.882 15.413 26.127 1.00 70.25 259 THR A N 1
ATOM 2112 C CA . THR A 1 259 ? -5.736 14.248 27.004 1.00 70.25 259 THR A CA 1
ATOM 2113 C C . THR A 1 259 ? -5.838 12.953 26.191 1.00 70.25 259 THR A C 1
ATOM 2115 O O . THR A 1 259 ? -6.482 12.911 25.142 1.00 70.25 259 THR A O 1
ATOM 2118 N N . GLU A 1 260 ? -5.258 11.861 26.688 1.00 64.00 260 GLU A N 1
ATOM 2119 C CA . GLU A 1 260 ? -5.320 10.544 26.031 1.00 64.00 260 GLU A CA 1
ATOM 2120 C C . GLU A 1 260 ? -6.772 10.088 25.784 1.00 64.00 260 GLU A C 1
ATOM 2122 O O . GLU A 1 260 ? -7.113 9.652 24.692 1.00 64.00 260 GLU A O 1
ATOM 2127 N N . SER A 1 261 ? -7.672 10.322 26.745 1.00 66.38 261 SER A N 1
ATOM 2128 C CA . SER A 1 261 ? -9.109 10.023 26.613 1.00 66.38 261 SER A CA 1
ATOM 2129 C C . SER A 1 261 ? -9.820 10.899 25.564 1.00 66.38 261 SER A C 1
ATOM 2131 O O . SER A 1 261 ? -10.785 10.483 24.917 1.00 66.38 261 SER A O 1
ATOM 2133 N N . GLU A 1 262 ? -9.375 12.138 25.353 1.00 71.88 262 GLU A N 1
ATOM 2134 C CA . GLU A 1 262 ? -9.879 12.966 24.251 1.00 71.88 262 GLU A CA 1
ATOM 2135 C C . GLU A 1 262 ? -9.368 12.479 22.903 1.00 71.88 262 GLU A C 1
ATOM 2137 O O . GLU A 1 262 ? -10.138 12.463 21.943 1.00 71.88 262 GLU A O 1
ATOM 2142 N N . LEU A 1 263 ? -8.105 12.056 22.837 1.00 73.19 263 LEU A N 1
ATOM 2143 C CA . LEU A 1 263 ? -7.510 11.507 21.626 1.00 73.19 263 LEU A CA 1
ATOM 2144 C C . LEU A 1 263 ? -8.193 10.196 21.229 1.00 73.19 263 LEU A C 1
ATOM 2146 O O . LEU A 1 263 ? -8.613 10.065 20.082 1.00 73.19 263 LEU A O 1
ATOM 2150 N N . ASP A 1 264 ? -8.408 9.290 22.183 1.00 71.56 264 ASP A N 1
ATOM 2151 C CA . ASP A 1 264 ? -9.141 8.036 21.988 1.00 71.56 264 ASP A CA 1
ATOM 2152 C C . ASP A 1 264 ? -10.540 8.289 21.417 1.00 71.56 264 ASP A C 1
ATOM 2154 O O . ASP A 1 264 ? -10.954 7.635 20.461 1.00 71.56 264 ASP A O 1
ATOM 2158 N N . ARG A 1 265 ? -11.273 9.268 21.966 1.00 76.88 265 ARG A N 1
ATOM 2159 C CA . ARG A 1 265 ? -12.613 9.632 21.475 1.00 76.88 265 ARG A CA 1
ATOM 2160 C C . ARG A 1 265 ? -12.574 10.254 20.085 1.00 76.88 265 ARG A C 1
ATOM 2162 O O . ARG A 1 265 ? -13.423 9.932 19.262 1.00 76.88 265 ARG A O 1
ATOM 2169 N N . CYS A 1 266 ? -11.608 11.127 19.826 1.00 81.00 266 CYS A N 1
ATOM 2170 C CA . CYS A 1 266 ? -11.404 11.737 18.517 1.00 81.00 266 CYS A CA 1
ATOM 2171 C C . CYS A 1 266 ? -11.153 10.652 17.459 1.00 81.00 266 CYS A C 1
ATOM 2173 O O . CYS A 1 266 ? -11.899 10.545 16.489 1.00 81.00 266 CYS A O 1
ATOM 2175 N N . MET A 1 267 ? -10.201 9.753 17.713 1.00 78.25 267 MET A N 1
ATOM 2176 C CA . MET A 1 267 ? -9.884 8.631 16.828 1.00 78.25 267 MET A CA 1
ATOM 2177 C C . MET A 1 267 ? -11.077 7.686 16.645 1.00 78.25 267 MET A C 1
ATOM 2179 O O . MET A 1 267 ? -11.457 7.394 15.512 1.00 78.25 267 MET A O 1
ATOM 2183 N N . ALA A 1 268 ? -11.730 7.278 17.738 1.00 77.38 268 ALA A N 1
ATOM 2184 C CA . ALA A 1 268 ? -12.888 6.385 17.701 1.00 77.38 268 ALA A CA 1
ATOM 2185 C C . ALA A 1 268 ? -14.091 6.979 16.958 1.00 77.38 268 ALA A C 1
ATOM 2187 O O . ALA A 1 268 ? -14.945 6.239 16.476 1.00 77.38 268 ALA A O 1
ATOM 2188 N N . GLU A 1 269 ? -14.193 8.303 16.846 1.00 84.44 269 GLU A N 1
ATOM 2189 C CA . GLU A 1 269 ? -15.259 8.974 16.106 1.00 84.44 269 GLU A CA 1
ATOM 2190 C C . GLU A 1 269 ? -14.916 9.253 14.642 1.00 84.44 269 GLU A C 1
ATOM 2192 O O . GLU A 1 269 ? -15.833 9.538 13.870 1.00 84.44 269 GLU A O 1
ATOM 2197 N N . SER A 1 270 ? -13.653 9.100 14.238 1.00 87.75 270 SER A N 1
ATOM 2198 C CA . SER A 1 270 ? -13.210 9.358 12.868 1.00 87.75 270 SER A CA 1
ATOM 2199 C C . SER A 1 270 ? -14.057 8.585 11.847 1.00 87.75 270 SER A C 1
ATOM 2201 O O . SER A 1 270 ? -14.216 7.365 11.969 1.00 87.75 270 SER A O 1
ATOM 2203 N N . PRO A 1 271 ? -14.621 9.254 10.825 1.00 89.62 271 PRO A N 1
ATOM 2204 C CA . PRO A 1 271 ? -15.372 8.580 9.769 1.00 89.62 271 PRO A CA 1
ATOM 2205 C C . PRO A 1 271 ? -14.456 7.845 8.775 1.00 89.62 271 PRO A C 1
ATOM 2207 O O . PRO A 1 271 ? -14.932 6.978 8.042 1.00 89.62 271 PRO A O 1
ATOM 2210 N N . MET A 1 272 ? -13.149 8.139 8.781 1.00 87.88 272 MET A N 1
ATOM 2211 C CA . MET A 1 272 ? -12.142 7.508 7.915 1.00 87.88 272 MET A CA 1
ATOM 2212 C C . MET A 1 272 ? -11.674 6.130 8.415 1.00 87.88 272 MET A C 1
ATOM 2214 O O . MET A 1 272 ? -10.921 5.458 7.719 1.00 87.88 272 MET A O 1
ATOM 2218 N N . ASP A 1 273 ? -12.129 5.688 9.587 1.00 83.19 273 ASP A N 1
ATOM 2219 C CA . ASP A 1 273 ? -11.882 4.341 10.115 1.00 83.19 273 ASP A CA 1
ATOM 2220 C C . ASP A 1 273 ? -12.986 3.367 9.641 1.00 83.19 273 ASP A C 1
ATOM 2222 O O . ASP A 1 273 ? -14.174 3.724 9.634 1.00 83.19 273 ASP A O 1
ATOM 2226 N N . LEU A 1 274 ? -12.638 2.139 9.232 1.00 81.88 274 LEU A N 1
ATOM 2227 C CA . LEU A 1 274 ? -13.624 1.093 8.916 1.00 81.88 274 LEU A CA 1
ATOM 2228 C C . LEU A 1 274 ? -14.400 0.625 10.155 1.00 81.88 274 LEU A C 1
ATOM 2230 O O . LEU A 1 274 ? -15.547 0.193 10.021 1.00 81.88 274 LEU A O 1
ATOM 2234 N N . LYS A 1 275 ? -13.802 0.723 11.351 1.00 77.12 275 LYS A N 1
ATOM 2235 C CA . LYS A 1 275 ? -14.371 0.321 12.653 1.00 77.12 275 LYS A CA 1
ATOM 2236 C C . LYS A 1 275 ? -14.866 -1.122 12.687 1.00 77.12 275 LYS A C 1
ATOM 2238 O O . LYS A 1 275 ? -15.862 -1.445 13.347 1.00 77.12 275 LYS A O 1
ATOM 2243 N N . CYS A 1 276 ? -14.179 -2.009 11.972 1.00 82.62 276 CYS A N 1
ATOM 2244 C CA . CYS A 1 276 ? -14.577 -3.403 11.883 1.00 82.62 276 CYS A CA 1
ATOM 2245 C C . CYS A 1 276 ? -13.399 -4.362 11.893 1.00 82.62 276 CYS A C 1
ATOM 2247 O O . CYS A 1 276 ? -12.336 -4.089 11.349 1.00 82.62 276 CYS A O 1
ATOM 2249 N N . ARG A 1 277 ? -13.628 -5.527 12.493 1.00 83.88 277 ARG A N 1
ATOM 2250 C CA . ARG A 1 277 ? -12.767 -6.693 12.364 1.00 83.88 277 ARG A CA 1
ATOM 2251 C C . ARG A 1 277 ? -13.438 -7.679 11.423 1.00 83.88 277 ARG A C 1
ATOM 2253 O O . ARG A 1 277 ? -14.615 -7.988 11.589 1.00 83.88 277 ARG A O 1
ATOM 2260 N N . ILE A 1 278 ? -12.686 -8.202 10.464 1.00 89.50 278 ILE A N 1
ATOM 2261 C CA . ILE A 1 278 ? -13.200 -9.162 9.487 1.00 89.50 278 ILE A CA 1
ATOM 2262 C C . ILE A 1 278 ? -12.670 -10.550 9.830 1.00 89.50 278 ILE A C 1
ATOM 2264 O O . ILE A 1 278 ? -11.459 -10.762 9.893 1.00 89.50 278 ILE A O 1
ATOM 2268 N N . ARG A 1 279 ? -13.576 -11.511 10.023 1.00 91.00 279 ARG A N 1
ATOM 2269 C CA . ARG A 1 279 ? -13.242 -12.941 9.979 1.00 91.00 279 ARG A CA 1
ATOM 2270 C C . ARG A 1 279 ? -13.663 -13.515 8.637 1.00 91.00 279 ARG A C 1
ATOM 2272 O O . ARG A 1 279 ? -14.719 -13.166 8.114 1.00 91.00 279 ARG A O 1
ATOM 2279 N N . LEU A 1 280 ? -12.839 -14.397 8.085 1.00 91.06 280 LEU A N 1
ATOM 2280 C CA . LEU A 1 280 ? -13.061 -14.986 6.771 1.00 91.06 280 LEU A CA 1
ATOM 2281 C C . LEU A 1 280 ? -13.118 -16.507 6.876 1.00 91.06 280 LEU A C 1
ATOM 2283 O O . LEU A 1 280 ? -12.182 -17.132 7.376 1.00 91.06 280 LEU A O 1
ATOM 2287 N N . LYS A 1 281 ? -14.176 -17.102 6.319 1.00 90.69 281 LYS A N 1
ATOM 2288 C CA . LYS A 1 281 ? -14.196 -18.521 5.954 1.00 90.69 281 LYS A CA 1
ATOM 2289 C C . LYS A 1 281 ? -14.159 -18.675 4.441 1.00 90.69 281 LYS A C 1
ATOM 2291 O O . LYS A 1 281 ? -14.991 -18.111 3.734 1.00 90.69 281 LYS A O 1
ATOM 2296 N N . ALA A 1 282 ? -13.220 -19.468 3.945 1.00 88.19 282 ALA A N 1
ATOM 2297 C CA . ALA A 1 282 ? -13.101 -19.819 2.537 1.00 88.19 282 ALA A CA 1
ATOM 2298 C C . ALA A 1 282 ? -13.536 -21.277 2.352 1.00 88.19 282 ALA A C 1
ATOM 2300 O O . ALA A 1 282 ? -12.986 -22.179 2.977 1.00 88.19 282 ALA A O 1
ATOM 2301 N N . ASP A 1 283 ? -14.570 -21.508 1.539 1.00 86.56 283 ASP A N 1
ATOM 2302 C CA . ASP A 1 283 ? -15.160 -22.838 1.308 1.00 86.56 283 ASP A CA 1
ATOM 2303 C C . ASP A 1 283 ? -15.509 -23.622 2.595 1.00 86.56 283 ASP A C 1
ATOM 2305 O O . ASP A 1 283 ? -15.532 -24.851 2.616 1.00 86.56 283 ASP A O 1
ATOM 2309 N N . GLY A 1 284 ? -15.858 -22.895 3.663 1.00 84.62 284 GLY A N 1
ATOM 2310 C CA . GLY A 1 284 ? -16.252 -23.445 4.963 1.00 84.62 284 GLY A CA 1
ATOM 2311 C C . GLY A 1 284 ? -15.119 -23.557 5.987 1.00 84.62 284 GLY A C 1
ATOM 2312 O O . GLY A 1 284 ? -15.411 -23.753 7.165 1.00 84.62 284 GLY A O 1
ATOM 2313 N N . GLU A 1 285 ? -13.865 -23.373 5.577 1.00 84.31 285 GLU A N 1
ATOM 2314 C CA . GLU A 1 285 ? -12.706 -23.344 6.473 1.00 84.31 285 GLU A CA 1
ATOM 2315 C C . GLU A 1 285 ? -12.442 -21.909 6.935 1.00 84.31 285 GLU A C 1
ATOM 2317 O O . GLU A 1 285 ? -12.244 -21.012 6.116 1.00 84.31 285 GLU A O 1
ATOM 2322 N N . GLU A 1 286 ? -12.449 -21.683 8.248 1.00 87.44 286 GLU A N 1
ATOM 2323 C CA . GLU A 1 286 ? -12.051 -20.399 8.838 1.00 87.44 286 GLU A CA 1
ATOM 2324 C C . GLU A 1 286 ? -10.550 -20.188 8.636 1.00 87.44 286 GLU A C 1
ATOM 2326 O O . GLU A 1 286 ? -9.786 -21.148 8.705 1.00 87.44 286 GLU A O 1
ATOM 2331 N N . LEU A 1 287 ? -10.134 -18.957 8.337 1.00 86.31 287 LEU A N 1
ATOM 2332 C CA . LEU A 1 287 ? -8.733 -18.579 8.152 1.00 86.31 287 LEU A CA 1
ATOM 2333 C C . LEU A 1 287 ? -8.276 -17.655 9.284 1.00 86.31 287 LEU A C 1
ATOM 2335 O O . LEU A 1 287 ? -9.048 -16.838 9.784 1.00 86.31 287 LEU A O 1
ATOM 2339 N N . MET A 1 288 ? -7.003 -17.762 9.672 1.00 84.31 288 MET A N 1
ATOM 2340 C CA . MET A 1 288 ? -6.430 -16.893 10.702 1.00 84.31 288 MET A CA 1
ATOM 2341 C C . MET A 1 288 ? -6.075 -15.541 10.090 1.00 84.31 288 MET A C 1
ATOM 2343 O O . MET A 1 288 ? -5.292 -15.488 9.138 1.00 84.31 288 MET A O 1
ATOM 2347 N N . SER A 1 289 ? -6.607 -14.462 10.663 1.00 84.81 289 SER A N 1
ATOM 2348 C CA . SER A 1 289 ? -6.160 -13.099 10.362 1.00 84.81 289 SER A CA 1
ATOM 2349 C C . SER A 1 289 ? -4.672 -12.968 10.683 1.00 84.81 289 SER A C 1
ATOM 2351 O O . SER A 1 289 ? -4.245 -13.380 11.758 1.00 84.81 289 SER A O 1
ATOM 2353 N N . ALA A 1 290 ? -3.897 -12.413 9.757 1.00 81.62 290 ALA A N 1
ATOM 2354 C CA . ALA A 1 290 ? -2.461 -12.219 9.919 1.00 81.62 290 ALA A CA 1
ATOM 2355 C C . ALA A 1 290 ? -2.119 -10.733 10.044 1.00 81.62 290 ALA A C 1
ATOM 2357 O O . ALA A 1 290 ? -1.595 -10.309 11.066 1.00 81.62 290 ALA A O 1
ATOM 2358 N N . GLU A 1 291 ? -2.470 -9.937 9.032 1.00 84.38 291 GLU A N 1
ATOM 2359 C CA . GLU A 1 291 ? -2.192 -8.500 9.004 1.00 84.38 291 GLU A CA 1
ATOM 2360 C C . GLU A 1 291 ? -3.346 -7.719 8.380 1.00 84.38 291 GLU A C 1
ATOM 2362 O O . GLU A 1 291 ? -4.019 -8.211 7.471 1.00 84.38 291 GLU A O 1
ATOM 2367 N N . VAL A 1 292 ? -3.529 -6.481 8.841 1.00 85.69 292 VAL A N 1
ATOM 2368 C CA . VAL A 1 292 ? -4.433 -5.498 8.241 1.00 85.69 292 VAL A CA 1
ATOM 2369 C C . VAL A 1 292 ? -3.646 -4.222 7.985 1.00 85.69 292 VAL A C 1
ATOM 2371 O O . VAL A 1 292 ? -2.904 -3.757 8.853 1.00 85.69 292 VAL A O 1
ATOM 2374 N N . ARG A 1 293 ? -3.785 -3.669 6.782 1.00 88.62 293 ARG A N 1
ATOM 2375 C CA . ARG A 1 293 ? -3.183 -2.394 6.386 1.00 88.62 293 ARG A CA 1
ATOM 2376 C C . ARG A 1 293 ? -4.282 -1.501 5.840 1.00 88.62 293 ARG A C 1
ATOM 2378 O O . ARG A 1 293 ? -5.071 -1.966 5.026 1.00 88.62 293 ARG A O 1
ATOM 2385 N N . GLY A 1 294 ? -4.313 -0.251 6.282 1.00 88.62 294 GLY A N 1
ATOM 2386 C CA . GLY A 1 294 ? -5.294 0.739 5.853 1.00 88.62 294 GLY A CA 1
ATOM 2387 C C . GLY A 1 294 ? -4.628 1.942 5.199 1.00 88.62 294 GLY A C 1
ATOM 2388 O O . GLY A 1 294 ? -3.481 2.255 5.513 1.00 88.62 294 GLY A O 1
ATOM 2389 N N . MET A 1 295 ? -5.361 2.596 4.306 1.00 91.00 295 MET A N 1
ATOM 2390 C CA . MET A 1 295 ? -5.020 3.885 3.705 1.00 91.00 295 MET A CA 1
ATOM 2391 C C . MET A 1 295 ? -6.287 4.729 3.551 1.00 91.00 295 MET A C 1
ATOM 2393 O O . MET A 1 295 ? -7.404 4.204 3.491 1.00 91.00 295 MET A O 1
ATOM 2397 N N . GLY A 1 296 ? -6.112 6.044 3.476 1.00 90.81 296 GLY A N 1
ATOM 2398 C CA . GLY A 1 296 ? -7.198 6.994 3.258 1.00 90.81 296 GLY A CA 1
ATOM 2399 C C . GLY A 1 296 ? -6.976 7.809 1.991 1.00 90.81 296 GLY A C 1
ATOM 2400 O O . GLY A 1 296 ? -5.853 8.199 1.688 1.00 90.81 296 GLY A O 1
ATOM 2401 N N . TRP A 1 297 ? -8.058 8.107 1.275 1.00 93.50 297 TRP A N 1
ATOM 2402 C CA . TRP A 1 297 ? -8.056 9.068 0.181 1.00 93.50 297 TRP A CA 1
ATOM 2403 C C . TRP A 1 297 ? -8.943 10.256 0.518 1.00 93.50 297 TRP A C 1
ATOM 2405 O O . TRP A 1 297 ? -10.118 10.101 0.879 1.00 93.50 297 TRP A O 1
ATOM 2415 N N . ARG A 1 298 ? -8.360 11.444 0.373 1.00 92.69 298 ARG A N 1
ATOM 2416 C CA . ARG A 1 298 ? -8.995 12.723 0.653 1.00 92.69 298 ARG A CA 1
ATOM 2417 C C . ARG A 1 298 ? -8.947 13.621 -0.589 1.00 92.69 298 ARG A C 1
ATOM 2419 O O . ARG A 1 298 ? -7.880 14.151 -0.899 1.00 92.69 298 ARG A O 1
ATOM 2426 N N . PRO A 1 299 ? -10.079 13.842 -1.282 1.00 92.62 299 PRO A N 1
ATOM 2427 C CA . PRO A 1 299 ? -10.111 14.658 -2.498 1.00 92.62 299 PRO A CA 1
ATOM 2428 C C . PRO A 1 299 ? -9.782 16.137 -2.243 1.00 92.62 299 PRO A C 1
ATOM 2430 O O . PRO A 1 299 ? -9.315 16.835 -3.139 1.00 92.62 299 PRO A O 1
ATOM 2433 N N . ASP A 1 300 ? -10.005 16.626 -1.022 1.00 90.38 300 ASP A N 1
ATOM 2434 C CA . ASP A 1 300 ? -9.691 17.993 -0.596 1.00 90.38 300 ASP A CA 1
ATOM 2435 C C . ASP A 1 300 ? -8.204 18.215 -0.285 1.00 90.38 300 ASP A C 1
ATOM 2437 O O . ASP A 1 300 ? -7.763 19.361 -0.178 1.00 90.38 300 ASP A O 1
ATOM 2441 N N . ASN A 1 301 ? -7.429 17.137 -0.142 1.00 86.00 301 ASN A N 1
ATOM 2442 C CA . ASN A 1 301 ? -6.007 17.195 0.170 1.00 86.00 301 ASN A CA 1
ATOM 2443 C C . ASN A 1 301 ? -5.243 15.981 -0.401 1.00 86.00 301 ASN A C 1
ATOM 2445 O O . ASN A 1 301 ? -4.708 15.162 0.357 1.00 86.00 301 ASN A O 1
ATOM 2449 N N . PRO A 1 302 ? -5.184 15.842 -1.738 1.00 80.25 302 PRO A N 1
ATOM 2450 C CA . PRO A 1 302 ? -4.570 14.681 -2.378 1.00 80.25 302 PRO A CA 1
ATOM 2451 C C . PRO A 1 302 ? -3.061 14.594 -2.112 1.00 80.25 302 PRO A C 1
ATOM 2453 O O . PRO A 1 302 ? -2.526 13.498 -2.027 1.00 80.25 302 PRO A O 1
ATOM 2456 N N . GLU A 1 303 ? -2.374 15.724 -1.907 1.00 73.81 303 GLU A N 1
ATOM 2457 C CA . GLU A 1 303 ? -0.926 15.757 -1.631 1.00 73.81 303 GLU A CA 1
ATOM 2458 C C . GLU A 1 303 ? -0.547 15.179 -0.258 1.00 73.81 303 GLU A C 1
ATOM 2460 O O . GLU A 1 303 ? 0.585 14.739 -0.074 1.00 73.81 303 GLU A O 1
ATOM 2465 N N . GLN A 1 304 ? -1.474 15.191 0.707 1.00 72.50 304 GLN A N 1
ATOM 2466 C CA . GLN A 1 304 ? -1.291 14.551 2.016 1.00 72.50 304 GLN A CA 1
ATOM 2467 C C . GLN A 1 304 ? -1.887 13.144 2.081 1.00 72.50 304 GLN A C 1
ATOM 2469 O O . GLN A 1 304 ? -1.715 12.468 3.094 1.00 72.50 304 GLN A O 1
ATOM 2474 N N . SER A 1 305 ? -2.608 12.716 1.041 1.00 75.75 305 SER A N 1
ATOM 2475 C CA . SER A 1 305 ? -3.059 11.331 0.949 1.00 75.75 305 SER A CA 1
ATOM 2476 C C . SER A 1 305 ? -1.866 10.428 0.650 1.00 75.75 305 SER A C 1
ATOM 2478 O O . SER A 1 305 ? -0.877 10.845 0.043 1.00 75.75 305 SER A O 1
ATOM 2480 N N . ASP A 1 306 ? -1.975 9.176 1.072 1.00 72.50 306 ASP A N 1
ATOM 2481 C CA . ASP A 1 306 ? -1.006 8.148 0.723 1.00 72.50 306 ASP A CA 1
ATOM 2482 C C . ASP A 1 306 ? -0.869 8.080 -0.809 1.00 72.50 306 ASP A C 1
ATOM 2484 O O . ASP A 1 306 ? -1.872 8.000 -1.519 1.00 72.50 306 ASP A O 1
ATOM 2488 N N . ARG A 1 307 ? 0.354 8.128 -1.350 1.00 72.25 307 ARG A N 1
ATOM 2489 C CA . ARG A 1 307 ? 0.577 8.190 -2.809 1.00 72.25 307 ARG A CA 1
ATOM 2490 C C . ARG A 1 307 ? -0.057 6.991 -3.525 1.00 72.25 307 ARG A C 1
ATOM 2492 O O . ARG A 1 307 ? -0.654 7.127 -4.588 1.00 72.25 307 ARG A O 1
ATOM 2499 N N . GLU A 1 308 ? 0.033 5.832 -2.896 1.00 83.06 308 GLU A N 1
ATOM 2500 C CA . GLU A 1 308 ? -0.488 4.547 -3.338 1.00 83.06 308 GLU A CA 1
ATOM 2501 C C . GLU A 1 308 ? -2.021 4.491 -3.291 1.00 83.06 308 GLU A C 1
ATOM 2503 O O . GLU A 1 308 ? -2.612 3.647 -3.964 1.00 83.06 308 GLU A O 1
ATOM 2508 N N . ALA A 1 309 ? -2.683 5.394 -2.556 1.00 89.25 309 ALA A N 1
ATOM 2509 C CA . ALA A 1 309 ? -4.137 5.505 -2.594 1.00 89.25 309 ALA A CA 1
ATOM 2510 C C . ALA A 1 309 ? -4.617 5.933 -3.986 1.00 89.25 309 ALA A C 1
ATOM 2512 O O . ALA A 1 309 ? -5.601 5.391 -4.478 1.00 89.25 309 ALA A O 1
ATOM 2513 N N . GLU A 1 310 ? -3.902 6.827 -4.677 1.00 86.94 310 GLU A N 1
ATOM 2514 C CA . GLU A 1 310 ? -4.271 7.221 -6.043 1.00 86.94 310 GLU A CA 1
ATOM 2515 C C . GLU A 1 310 ? -4.189 6.030 -7.015 1.00 86.94 310 GLU A C 1
ATOM 2517 O O . GLU A 1 310 ? -5.068 5.833 -7.858 1.00 86.94 310 GLU A O 1
ATOM 2522 N N . ASP A 1 311 ? -3.158 5.197 -6.872 1.00 86.06 311 ASP A N 1
ATOM 2523 C CA . ASP A 1 311 ? -2.971 3.998 -7.692 1.00 86.06 311 ASP A CA 1
ATOM 2524 C C . ASP A 1 311 ? -4.008 2.917 -7.361 1.00 86.06 311 ASP A C 1
ATOM 2526 O O . ASP A 1 311 ? -4.534 2.267 -8.269 1.00 86.06 311 ASP A O 1
ATOM 2530 N N . PHE A 1 312 ? -4.387 2.790 -6.085 1.00 92.00 312 PHE A N 1
ATOM 2531 C CA . PHE A 1 312 ? -5.496 1.947 -5.645 1.00 92.00 312 PHE A CA 1
ATOM 2532 C C . PHE A 1 312 ? -6.810 2.366 -6.321 1.00 92.00 312 PHE A C 1
ATOM 2534 O O . PHE A 1 312 ? -7.509 1.525 -6.893 1.00 92.00 312 PHE A O 1
ATOM 2541 N N . LEU A 1 313 ? -7.135 3.667 -6.311 1.00 93.00 313 LEU A N 1
ATOM 2542 C CA . LEU A 1 313 ? -8.335 4.186 -6.971 1.00 93.00 313 LEU A CA 1
ATOM 2543 C C . LEU A 1 313 ? -8.322 3.885 -8.475 1.00 93.00 313 LEU A C 1
ATOM 2545 O O . LEU A 1 313 ? -9.326 3.415 -9.010 1.00 93.00 313 LEU A O 1
ATOM 2549 N N . LYS A 1 314 ? -7.183 4.094 -9.151 1.00 89.12 314 LYS A N 1
ATOM 2550 C CA . LYS A 1 314 ? -7.017 3.797 -10.586 1.00 89.12 314 LYS A CA 1
ATOM 2551 C C . LYS A 1 314 ? -7.186 2.310 -10.895 1.00 89.12 314 LYS A C 1
ATOM 2553 O O . LYS A 1 314 ? -7.855 1.969 -11.869 1.00 89.12 314 LYS A O 1
ATOM 2558 N N . HIS A 1 315 ? -6.590 1.420 -10.097 1.00 90.06 315 HIS A N 1
ATOM 2559 C CA . HIS A 1 315 ? -6.673 -0.033 -10.314 1.00 90.06 315 HIS A CA 1
ATOM 2560 C C . HIS A 1 315 ? -8.109 -0.557 -10.185 1.00 90.06 315 HIS A C 1
ATOM 2562 O O . HIS A 1 315 ? -8.541 -1.429 -10.952 1.00 90.06 315 HIS A O 1
ATOM 2568 N N . TYR A 1 316 ? -8.859 -0.001 -9.233 1.00 93.56 316 TYR A N 1
ATOM 2569 C CA . TYR A 1 316 ? -10.222 -0.420 -8.919 1.00 93.56 316 TYR A CA 1
ATOM 2570 C C . TYR A 1 316 ? -11.334 0.426 -9.554 1.00 93.56 316 TYR A C 1
ATOM 2572 O O . TYR A 1 316 ? -12.504 0.102 -9.349 1.00 93.56 316 TYR A O 1
ATOM 2580 N N . ASP A 1 317 ? -10.989 1.441 -10.353 1.00 92.50 317 ASP A N 1
ATOM 2581 C CA . ASP A 1 317 ? -11.937 2.362 -11.001 1.00 92.50 317 ASP A CA 1
ATOM 2582 C C . ASP A 1 317 ? -12.865 3.053 -9.979 1.00 92.50 317 ASP A C 1
ATOM 2584 O O . ASP A 1 317 ? -14.094 3.054 -10.092 1.00 92.50 317 ASP A O 1
ATOM 2588 N N . LEU A 1 318 ? -12.260 3.577 -8.909 1.00 95.06 318 LEU A N 1
ATOM 2589 C CA . LEU A 1 318 ? -12.949 4.314 -7.851 1.00 95.06 318 LEU A CA 1
ATOM 2590 C C . LEU A 1 318 ? -12.911 5.822 -8.126 1.00 95.06 318 LEU A C 1
ATOM 2592 O O . LEU A 1 318 ? -11.935 6.357 -8.650 1.00 95.06 318 LEU A O 1
ATOM 2596 N N . ASP A 1 319 ? -13.988 6.511 -7.753 1.00 94.88 319 ASP A N 1
ATOM 2597 C CA . ASP A 1 319 ? -14.160 7.943 -7.995 1.00 94.88 319 ASP A CA 1
ATOM 2598 C C . ASP A 1 319 ? -13.231 8.772 -7.095 1.00 94.88 319 ASP A C 1
ATOM 2600 O O . ASP A 1 319 ? -13.433 8.846 -5.882 1.00 94.88 319 ASP A O 1
ATOM 2604 N N . ALA A 1 320 ? -12.220 9.403 -7.693 1.00 93.69 320 ALA A N 1
ATOM 2605 C CA . ALA A 1 320 ? -11.239 10.216 -6.980 1.00 93.69 320 ALA A CA 1
ATOM 2606 C C . ALA A 1 320 ? -11.810 11.525 -6.409 1.00 93.69 320 ALA A C 1
ATOM 2608 O O . ALA A 1 320 ? -11.131 12.164 -5.609 1.00 93.69 320 ALA A O 1
ATOM 2609 N N . GLU A 1 321 ? -13.037 11.917 -6.768 1.00 94.69 321 GLU A N 1
ATOM 2610 C CA . GLU A 1 321 ? -13.731 13.066 -6.168 1.00 94.69 321 GLU A CA 1
ATOM 2611 C C . GLU A 1 321 ? -14.426 12.711 -4.837 1.00 94.69 321 GLU A C 1
ATOM 2613 O O . GLU A 1 321 ? -14.955 13.591 -4.158 1.00 94.69 321 GLU A O 1
ATOM 2618 N N . GLN A 1 322 ? -14.422 11.435 -4.434 1.00 94.75 322 GLN A N 1
ATOM 2619 C CA . GLN A 1 322 ? -15.051 10.947 -3.201 1.00 94.75 322 GLN A CA 1
ATOM 2620 C C . GLN A 1 322 ? -14.018 10.658 -2.111 1.00 94.75 322 GLN A C 1
ATOM 2622 O O . GLN A 1 322 ? -12.860 10.387 -2.404 1.00 94.75 322 GLN A O 1
ATOM 2627 N N . TYR A 1 323 ? -14.440 10.672 -0.843 1.00 94.88 323 TYR A N 1
ATOM 2628 C CA . TYR A 1 323 ? -13.599 10.216 0.264 1.00 94.88 323 TYR A CA 1
ATOM 2629 C C . TYR A 1 323 ? -13.648 8.691 0.360 1.00 94.88 323 TYR A C 1
ATOM 2631 O O . TYR A 1 323 ? -14.729 8.091 0.367 1.00 94.88 323 TYR A O 1
ATOM 2639 N N . TRP A 1 324 ? -12.479 8.068 0.493 1.00 95.19 324 TRP A N 1
ATOM 2640 C CA . TRP A 1 324 ? -12.364 6.619 0.624 1.00 95.19 324 TRP A CA 1
ATOM 2641 C C . TRP A 1 324 ? -11.496 6.245 1.808 1.00 95.19 324 TRP A C 1
ATOM 2643 O O . TRP A 1 324 ? -10.459 6.852 2.061 1.00 95.19 324 TRP A O 1
ATOM 2653 N N . THR A 1 325 ? -11.889 5.179 2.485 1.00 94.06 325 THR A N 1
ATOM 2654 C CA . THR A 1 325 ? -10.991 4.415 3.346 1.00 94.06 325 THR A CA 1
ATOM 2655 C C . THR A 1 325 ? -10.869 3.011 2.772 1.00 94.06 325 THR A C 1
ATOM 2657 O O . THR A 1 325 ? -11.856 2.428 2.313 1.00 94.06 325 THR A O 1
ATOM 2660 N N . MET A 1 326 ? -9.644 2.511 2.673 1.00 94.12 326 MET A N 1
ATOM 2661 C CA . MET A 1 326 ? -9.312 1.283 1.954 1.00 94.12 326 MET A CA 1
ATOM 2662 C C . MET A 1 326 ? -8.484 0.400 2.871 1.00 94.12 326 MET A C 1
ATOM 2664 O O . MET A 1 326 ? -7.524 0.871 3.477 1.00 94.12 326 MET A O 1
ATOM 2668 N N . GLU A 1 327 ? -8.834 -0.879 2.951 1.00 93.50 327 GLU A N 1
ATOM 2669 C CA . GLU A 1 327 ? -8.122 -1.848 3.773 1.00 93.50 327 GLU A CA 1
ATOM 2670 C C . GLU A 1 327 ? -7.752 -3.100 2.983 1.00 93.50 327 GLU A C 1
ATOM 2672 O O . GLU A 1 327 ? -8.500 -3.603 2.140 1.00 93.50 327 GLU A O 1
ATOM 2677 N N . ARG A 1 328 ? -6.564 -3.608 3.305 1.00 94.12 328 ARG A N 1
ATOM 2678 C CA . ARG A 1 328 ? -6.002 -4.864 2.832 1.00 94.12 328 ARG A CA 1
ATOM 2679 C C . ARG A 1 328 ? -5.864 -5.813 4.009 1.00 94.12 328 ARG A C 1
ATOM 2681 O O . ARG A 1 328 ? -5.089 -5.556 4.930 1.00 94.12 328 ARG A O 1
ATOM 2688 N N . HIS A 1 329 ? -6.570 -6.934 3.945 1.00 94.00 329 HIS A N 1
ATOM 2689 C CA . HIS A 1 329 ? -6.566 -7.962 4.982 1.00 94.00 329 HIS A CA 1
ATOM 2690 C C . HIS A 1 329 ? -5.864 -9.218 4.481 1.00 94.00 329 HIS A C 1
ATOM 2692 O O . HIS A 1 329 ? -6.273 -9.807 3.481 1.00 94.00 329 HIS A O 1
ATOM 2698 N N . SER A 1 330 ? -4.833 -9.658 5.195 1.00 92.56 330 SER A N 1
ATOM 2699 C CA . SER A 1 330 ? -4.133 -10.916 4.936 1.00 92.56 330 SER A CA 1
ATOM 2700 C C . SER A 1 330 ? -4.638 -12.013 5.871 1.00 92.56 330 SER A C 1
ATOM 2702 O O . SER A 1 330 ? -4.691 -11.827 7.087 1.00 92.56 330 SER A O 1
ATOM 2704 N N . PHE A 1 331 ? -4.955 -13.178 5.310 1.00 91.38 331 PHE A N 1
ATOM 2705 C CA . PHE A 1 331 ? -5.437 -14.354 6.031 1.00 91.38 331 PHE A CA 1
ATOM 2706 C C . PHE A 1 331 ? -4.554 -15.565 5.727 1.00 91.38 331 PHE A C 1
ATOM 2708 O O . PHE A 1 331 ? -4.462 -15.998 4.577 1.00 91.38 331 PHE A O 1
ATOM 2715 N N . SER A 1 332 ? -3.901 -16.118 6.747 1.00 87.44 332 SER A N 1
ATOM 2716 C CA . SER A 1 332 ? -2.962 -17.235 6.588 1.00 87.44 332 SER A CA 1
ATOM 2717 C C . SER A 1 332 ? -3.668 -18.565 6.323 1.00 87.44 332 SER A C 1
ATOM 2719 O O . SER A 1 332 ? -4.763 -18.836 6.833 1.00 87.44 332 SER A O 1
ATOM 2721 N N . TRP A 1 333 ? -3.001 -19.454 5.584 1.00 80.38 333 TRP A N 1
ATOM 2722 C CA . TRP A 1 333 ? -3.396 -20.859 5.533 1.00 80.38 333 TRP A CA 1
ATOM 2723 C C . TRP A 1 333 ? -3.132 -21.522 6.899 1.00 80.38 333 TRP A C 1
ATOM 2725 O O . TRP A 1 333 ? -1.987 -21.777 7.254 1.00 80.38 333 TRP A O 1
ATOM 2735 N N . ILE A 1 334 ? -4.177 -21.862 7.666 1.00 56.78 334 ILE A N 1
ATOM 2736 C CA . ILE A 1 334 ? -4.056 -22.366 9.056 1.00 56.78 334 ILE A CA 1
ATOM 2737 C C . ILE A 1 334 ? -3.144 -23.609 9.196 1.00 56.78 334 ILE A C 1
ATOM 2739 O O . ILE A 1 334 ? -2.549 -23.828 10.252 1.00 56.78 334 ILE A O 1
ATOM 2743 N N . LYS A 1 335 ? -3.037 -24.465 8.165 1.00 51.56 335 LYS A N 1
ATOM 2744 C CA . LYS A 1 335 ? -2.230 -25.709 8.157 1.00 51.56 335 LYS A CA 1
ATOM 2745 C C . LYS A 1 335 ? -1.736 -26.030 6.744 1.00 51.56 335 LYS A C 1
ATOM 2747 O O . LYS A 1 335 ? -2.326 -25.571 5.770 1.00 51.56 335 LYS A O 1
ATOM 2752 N N . SER A 1 336 ? -0.764 -26.940 6.617 1.00 46.75 336 SER A N 1
ATOM 2753 C CA . SER A 1 336 ? -0.301 -27.527 5.340 1.00 46.75 336 SER A CA 1
ATOM 2754 C C . SER A 1 336 ? -1.419 -28.087 4.436 1.00 46.75 336 SER A C 1
ATOM 2756 O O . SER A 1 336 ? -1.207 -28.254 3.240 1.00 46.75 336 SER A O 1
ATOM 2758 N N . ARG A 1 337 ? -2.623 -28.321 4.983 1.00 45.31 337 ARG A N 1
ATOM 2759 C CA . ARG A 1 337 ? -3.844 -28.705 4.252 1.00 45.31 337 ARG A CA 1
ATOM 2760 C C . ARG A 1 337 ? -4.665 -27.549 3.666 1.00 45.31 337 ARG A C 1
ATOM 2762 O O . ARG A 1 337 ? -5.506 -27.817 2.820 1.00 45.31 337 ARG A O 1
ATOM 2769 N N . GLY A 1 338 ? -4.462 -26.295 4.079 1.00 47.91 338 GLY A N 1
ATOM 2770 C CA . GLY A 1 338 ? -5.240 -25.148 3.580 1.00 47.91 338 GLY A CA 1
ATOM 2771 C C . GLY A 1 338 ? -5.047 -24.933 2.077 1.00 47.91 338 GLY A C 1
ATOM 2772 O O . GLY A 1 338 ? -6.014 -24.801 1.332 1.00 47.91 338 GLY A O 1
ATOM 2773 N N . ARG A 1 339 ? -3.797 -25.052 1.614 1.00 51.28 339 ARG A N 1
ATOM 2774 C CA . ARG A 1 339 ? -3.451 -25.023 0.186 1.00 51.28 339 ARG A CA 1
ATOM 2775 C C . ARG A 1 339 ? -3.989 -26.238 -0.587 1.00 51.28 339 ARG A C 1
ATOM 2777 O O . ARG A 1 339 ? -4.376 -26.092 -1.738 1.00 51.28 339 ARG A O 1
ATOM 2784 N N . GLU A 1 340 ? -4.058 -27.425 0.026 1.00 49.94 340 GLU A N 1
ATOM 2785 C CA . GLU A 1 340 ? -4.646 -28.625 -0.604 1.00 49.94 340 GLU A CA 1
ATOM 2786 C C . GLU A 1 340 ? -6.184 -28.569 -0.688 1.00 49.94 340 GLU A C 1
ATOM 2788 O O . GLU A 1 340 ? -6.753 -29.079 -1.650 1.00 49.94 340 GLU A O 1
ATOM 2793 N N . ALA A 1 341 ? -6.858 -27.952 0.291 1.00 47.84 341 ALA A N 1
ATOM 2794 C CA . ALA A 1 341 ? -8.319 -27.848 0.352 1.00 47.84 341 ALA A CA 1
ATOM 2795 C C . ALA A 1 341 ? -8.886 -26.788 -0.607 1.00 47.84 341 ALA A C 1
ATOM 2797 O O . ALA A 1 341 ? -9.910 -27.026 -1.246 1.00 47.84 341 ALA A O 1
ATOM 2798 N N . VAL A 1 342 ? -8.200 -25.648 -0.738 1.00 50.19 342 VAL A N 1
ATOM 2799 C CA . VAL A 1 342 ? -8.530 -24.602 -1.724 1.00 50.19 342 VAL A CA 1
ATOM 2800 C C . VAL A 1 342 ? -7.985 -24.979 -3.116 1.00 50.19 342 VAL A C 1
ATOM 2802 O O . VAL A 1 342 ? -8.575 -24.652 -4.145 1.00 50.19 342 VAL A O 1
ATOM 2805 N N . GLY A 1 343 ? -6.932 -25.802 -3.157 1.00 49.59 343 GLY A N 1
ATOM 2806 C CA . GLY A 1 343 ? -6.286 -26.288 -4.374 1.00 49.59 343 GLY A CA 1
ATOM 2807 C C . GLY A 1 343 ? -5.480 -25.199 -5.088 1.00 49.59 343 GLY A C 1
ATOM 2808 O O . GLY A 1 343 ? -5.329 -24.079 -4.611 1.00 49.59 343 GLY A O 1
ATOM 2809 N N . GLU A 1 344 ? -4.991 -25.497 -6.294 1.00 50.84 344 GLU A N 1
ATOM 2810 C CA . GLU A 1 344 ? -4.433 -24.482 -7.210 1.00 50.84 344 GLU A CA 1
ATOM 2811 C C . GLU A 1 344 ? -5.493 -23.492 -7.741 1.00 50.84 344 GLU A C 1
ATOM 2813 O O . GLU A 1 344 ? -5.160 -22.586 -8.510 1.00 50.84 344 GLU A O 1
ATOM 2818 N N . ASN A 1 345 ? -6.758 -23.661 -7.344 1.00 55.78 345 ASN A N 1
ATOM 2819 C CA . ASN A 1 345 ? -7.916 -22.924 -7.830 1.00 55.78 345 ASN A CA 1
ATOM 2820 C C . ASN A 1 345 ? -8.427 -21.936 -6.774 1.00 55.78 345 ASN A C 1
ATOM 2822 O O . ASN A 1 345 ? -8.195 -22.088 -5.583 1.00 55.78 345 ASN A O 1
ATOM 2826 N N . TYR A 1 346 ? -9.139 -20.904 -7.216 1.00 68.75 346 TYR A N 1
ATOM 2827 C CA . TYR A 1 346 ? -9.746 -19.927 -6.316 1.00 68.75 346 TYR A CA 1
ATOM 2828 C C . TYR A 1 346 ? -10.841 -20.554 -5.433 1.00 68.75 346 TYR A C 1
ATOM 2830 O O . TYR A 1 346 ? -11.576 -21.420 -5.929 1.00 68.75 346 TYR A O 1
ATOM 2838 N N . PRO A 1 347 ? -11.034 -20.073 -4.185 1.00 80.00 347 PRO A N 1
ATOM 2839 C CA . PRO A 1 347 ? -12.148 -20.516 -3.351 1.00 80.00 347 PRO A CA 1
ATOM 2840 C C . PRO A 1 347 ? -13.480 -20.273 -4.066 1.00 80.00 347 PRO A C 1
ATOM 2842 O O . PRO A 1 347 ? -13.643 -19.285 -4.786 1.00 80.00 347 PRO A O 1
ATOM 2845 N N . LYS A 1 348 ? -14.448 -21.175 -3.911 1.00 85.25 348 LYS A N 1
ATOM 2846 C CA . LYS A 1 348 ? -15.763 -21.045 -4.568 1.00 85.25 348 LYS A CA 1
ATOM 2847 C C . LYS A 1 348 ? -16.707 -20.159 -3.771 1.00 85.25 348 LYS A C 1
ATOM 2849 O O . LYS A 1 348 ? -17.575 -19.510 -4.356 1.00 85.25 348 LYS A O 1
ATOM 2854 N N . LYS A 1 349 ? -16.542 -20.135 -2.451 1.00 89.00 349 LYS A N 1
ATOM 2855 C CA . LYS A 1 349 ? -17.349 -19.361 -1.516 1.00 89.00 349 LYS A CA 1
ATOM 2856 C C . LYS A 1 349 ? -16.476 -18.639 -0.503 1.00 89.00 349 LYS A C 1
ATOM 2858 O O . LYS A 1 349 ? -15.523 -19.216 0.015 1.00 89.00 349 LYS A O 1
ATOM 2863 N N . LEU A 1 350 ? -16.867 -17.411 -0.188 1.00 91.19 350 LEU A N 1
ATOM 2864 C CA . LEU A 1 350 ? -16.363 -16.641 0.941 1.00 91.19 350 LEU A CA 1
ATOM 2865 C C . LEU A 1 350 ? -17.523 -16.354 1.885 1.00 91.19 350 LEU A C 1
ATOM 2867 O O . LEU A 1 350 ? -18.601 -15.965 1.439 1.00 91.19 350 LEU A O 1
ATOM 2871 N N . ASP A 1 351 ? -17.290 -16.534 3.173 1.00 92.94 351 ASP A N 1
ATOM 2872 C CA . ASP A 1 351 ? -18.184 -16.115 4.244 1.00 92.94 351 ASP A CA 1
ATOM 2873 C C . ASP A 1 351 ? -17.414 -15.123 5.120 1.00 92.94 351 ASP A C 1
ATOM 2875 O O . ASP A 1 351 ? -16.472 -15.493 5.824 1.00 92.94 351 ASP A O 1
ATOM 2879 N N . LEU A 1 352 ? -17.756 -13.845 4.976 1.00 93.06 352 LEU A N 1
ATOM 2880 C CA . LEU A 1 352 ? -17.111 -12.717 5.639 1.00 93.06 352 LEU A CA 1
ATOM 2881 C C . LEU A 1 352 ? -17.982 -12.267 6.807 1.00 93.06 352 LEU A C 1
ATOM 2883 O O . LEU A 1 352 ? -19.150 -11.921 6.626 1.00 93.06 352 LEU A O 1
ATOM 2887 N N . HIS A 1 353 ? -17.408 -12.283 8.004 1.00 91.88 353 HIS A N 1
ATOM 2888 C CA . HIS A 1 353 ? -18.074 -11.902 9.244 1.00 91.88 353 HIS A CA 1
ATOM 2889 C C . HIS A 1 353 ? -17.472 -10.577 9.698 1.00 91.88 353 HIS A C 1
ATOM 2891 O O . HIS A 1 353 ? -16.336 -10.537 10.173 1.00 91.88 353 HIS A O 1
ATOM 2897 N N . PHE A 1 354 ? -18.232 -9.501 9.519 1.00 89.62 354 PHE A N 1
ATOM 2898 C CA . PHE A 1 354 ? -17.878 -8.152 9.937 1.00 89.62 354 PHE A CA 1
ATOM 2899 C C . PHE A 1 354 ? -18.315 -7.958 11.383 1.00 89.62 354 PHE A C 1
ATOM 2901 O O . PHE A 1 354 ? -19.503 -7.987 11.709 1.00 89.62 354 PHE A O 1
ATOM 2908 N N . GLN A 1 355 ? -17.334 -7.779 12.257 1.00 85.38 355 GLN A N 1
ATOM 2909 C CA . GLN A 1 355 ? -17.540 -7.569 13.678 1.00 85.38 355 GLN A CA 1
ATOM 2910 C C . GLN A 1 355 ? -17.250 -6.115 14.009 1.00 85.38 355 GLN A C 1
ATOM 2912 O O . GLN A 1 355 ? -16.156 -5.617 13.746 1.00 85.38 355 GLN A O 1
ATOM 2917 N N . ALA A 1 356 ? -18.227 -5.440 14.603 1.00 81.94 356 ALA A N 1
ATOM 2918 C CA . ALA A 1 356 ? -18.049 -4.091 15.106 1.00 81.94 356 ALA A CA 1
ATOM 2919 C C . ALA A 1 356 ? -16.923 -4.049 16.144 1.00 81.94 356 ALA A C 1
ATOM 2921 O O . ALA A 1 356 ? -16.934 -4.825 17.107 1.00 81.94 356 ALA A O 1
ATOM 2922 N N . VAL A 1 357 ? -15.975 -3.130 15.967 1.00 76.31 357 VAL A N 1
ATOM 2923 C CA . VAL A 1 357 ? -14.985 -2.854 17.010 1.00 76.31 357 VAL A CA 1
ATOM 2924 C C . VAL A 1 357 ? -15.715 -2.160 18.171 1.00 76.31 357 VAL A C 1
ATOM 2926 O O . VAL A 1 357 ? -16.428 -1.183 17.930 1.00 76.31 357 VAL A O 1
ATOM 2929 N N . PRO A 1 358 ? -15.620 -2.669 19.415 1.00 73.88 358 PRO A N 1
ATOM 2930 C CA . PRO A 1 358 ? -16.201 -1.993 20.570 1.00 73.88 358 PRO A CA 1
ATOM 2931 C C . PRO A 1 358 ? -15.614 -0.589 20.740 1.00 73.88 358 PRO A C 1
ATOM 2933 O O . PRO A 1 358 ? -14.415 -0.386 20.572 1.00 73.88 358 PRO A O 1
ATOM 2936 N N . GLU A 1 359 ? -16.456 0.370 21.106 1.00 73.88 359 GLU A N 1
ATOM 2937 C CA . GLU A 1 359 ? -16.032 1.735 21.399 1.00 73.88 359 GLU A CA 1
ATOM 2938 C C . GLU A 1 359 ? -15.867 1.932 22.908 1.00 73.88 359 GLU A C 1
ATOM 2940 O O . GLU A 1 359 ? -16.716 1.512 23.702 1.00 73.88 359 GLU A O 1
ATOM 2945 N N . SER A 1 360 ? -14.807 2.640 23.299 1.00 75.25 360 SER A N 1
ATOM 2946 C CA . SER A 1 360 ? -14.605 3.064 24.685 1.00 75.25 360 SER A CA 1
ATOM 2947 C C . SER A 1 360 ? -15.609 4.163 25.046 1.00 75.25 360 SER A C 1
ATOM 2949 O O . SER A 1 360 ? -15.607 5.242 24.456 1.00 75.25 360 SER A O 1
ATOM 2951 N N . VAL A 1 361 ? -16.466 3.908 26.035 1.00 81.25 361 VAL A N 1
ATOM 2952 C CA . VAL A 1 361 ? -17.434 4.884 26.554 1.00 81.25 361 VAL A CA 1
ATOM 2953 C C . VAL A 1 361 ? -17.169 5.139 28.031 1.00 81.25 361 VAL A C 1
ATOM 2955 O O . VAL A 1 361 ? -17.341 4.248 28.866 1.00 81.25 361 VAL A O 1
ATOM 2958 N N . THR A 1 362 ? -16.803 6.377 28.363 1.00 85.06 362 THR A N 1
ATOM 2959 C CA . THR A 1 362 ? -16.640 6.821 29.752 1.00 85.06 362 THR A CA 1
ATOM 2960 C C . THR A 1 362 ? -18.004 6.950 30.430 1.00 85.06 362 THR A C 1
ATOM 2962 O O . THR A 1 362 ? -18.837 7.775 30.053 1.00 85.06 362 THR A O 1
ATOM 2965 N N . ALA A 1 363 ? -18.243 6.124 31.447 1.00 88.38 363 ALA A N 1
ATOM 2966 C CA . ALA A 1 363 ? -19.472 6.117 32.235 1.00 88.38 363 ALA A CA 1
ATOM 2967 C C . ALA A 1 363 ? -19.445 7.123 33.397 1.00 88.38 363 ALA A C 1
ATOM 2969 O O . ALA A 1 363 ? -20.497 7.625 33.799 1.00 88.38 363 ALA A O 1
ATOM 2970 N N . ALA A 1 364 ? -18.261 7.405 33.946 1.00 91.50 364 ALA A N 1
ATOM 2971 C CA . ALA A 1 364 ? -18.045 8.456 34.936 1.00 91.50 364 ALA A CA 1
ATOM 2972 C C . ALA A 1 364 ? -16.573 8.869 34.989 1.00 91.50 364 ALA A C 1
ATOM 2974 O O . ALA A 1 364 ? -15.693 8.012 35.029 1.00 91.50 364 ALA A O 1
ATOM 2975 N N . GLU A 1 365 ? -16.336 10.173 35.079 1.00 92.81 365 GLU A N 1
ATOM 2976 C CA . GLU A 1 365 ? -15.065 10.760 35.504 1.00 92.81 365 GLU A CA 1
ATOM 2977 C C . GLU A 1 365 ? -15.185 11.132 36.984 1.00 92.81 365 GLU A C 1
ATOM 2979 O O . GLU A 1 365 ? -16.228 11.632 37.421 1.00 92.81 365 GLU A O 1
ATOM 2984 N N . PHE A 1 366 ? -14.152 10.864 37.777 1.00 93.19 366 PHE A N 1
ATOM 2985 C CA . PHE A 1 366 ? -14.202 11.108 39.212 1.00 93.19 366 PHE A CA 1
ATOM 2986 C C . PHE A 1 366 ? -12.830 11.412 39.801 1.00 93.19 366 PHE A C 1
ATOM 2988 O O . PHE A 1 366 ? -11.793 10.978 39.301 1.00 93.19 366 PHE A O 1
ATOM 2995 N N . GLU A 1 367 ? -12.857 12.131 40.922 1.00 93.25 367 GLU A N 1
ATOM 2996 C CA . GLU A 1 367 ? -11.686 12.338 41.759 1.00 93.25 367 GLU A CA 1
ATOM 2997 C C . GLU A 1 367 ? -11.803 11.578 43.075 1.00 93.25 367 GLU A C 1
ATOM 2999 O O . GLU A 1 367 ? -12.884 11.530 43.670 1.00 93.25 367 GLU A O 1
ATOM 3004 N N . ILE A 1 368 ? -10.697 11.004 43.551 1.00 89.62 368 ILE A N 1
ATOM 3005 C CA . ILE A 1 368 ? -10.674 10.251 44.808 1.00 89.62 368 ILE A CA 1
ATOM 3006 C C . ILE A 1 368 ? -10.092 11.110 45.931 1.00 89.62 368 ILE A C 1
ATOM 3008 O O . ILE A 1 368 ? -8.886 11.370 45.990 1.00 89.62 368 ILE A O 1
ATOM 3012 N N . TRP A 1 369 ? -10.920 11.442 46.918 1.00 86.12 369 TRP A N 1
ATOM 3013 C CA . TRP A 1 369 ? -10.554 12.294 48.056 1.00 86.12 369 TRP A CA 1
ATOM 3014 C C . TRP A 1 369 ? -10.367 11.518 49.358 1.00 86.12 369 TRP A C 1
ATOM 3016 O O . TRP A 1 369 ? -9.502 11.861 50.158 1.00 86.12 369 TRP A O 1
ATOM 3026 N N . GLU A 1 370 ? -11.132 10.442 49.553 1.00 87.69 370 GLU A N 1
ATOM 3027 C CA . GLU A 1 370 ? -11.122 9.647 50.785 1.00 87.69 370 GLU A CA 1
ATOM 3028 C C . GLU A 1 370 ? -11.488 8.177 50.531 1.00 87.69 370 GLU A C 1
ATOM 3030 O O . GLU A 1 370 ? -12.061 7.828 49.497 1.00 87.69 370 GLU A O 1
ATOM 3035 N N . THR A 1 371 ? -11.136 7.294 51.467 1.00 88.19 371 THR A N 1
ATOM 3036 C CA . THR A 1 371 ? -11.612 5.905 51.467 1.00 88.19 371 THR A CA 1
ATOM 3037 C C . THR A 1 371 ? -13.065 5.845 51.939 1.00 88.19 371 THR A C 1
ATOM 3039 O O . THR A 1 371 ? -13.508 6.636 52.765 1.00 88.19 371 THR A O 1
ATOM 3042 N N . GLY A 1 372 ? -13.843 4.917 51.385 1.00 89.00 372 GLY A N 1
ATOM 3043 C CA . GLY A 1 372 ? -15.294 4.832 51.573 1.00 89.00 372 GLY A CA 1
ATOM 3044 C C . GLY A 1 372 ? -16.110 5.720 50.627 1.00 89.00 372 GLY A C 1
ATOM 3045 O O . GLY A 1 372 ? -17.340 5.616 50.621 1.00 89.00 372 GLY A O 1
ATOM 3046 N N . GLN A 1 373 ? -15.457 6.554 49.807 1.00 94.44 373 GLN A N 1
ATOM 3047 C CA . GLN A 1 373 ? -16.114 7.409 48.821 1.00 94.44 373 GLN A CA 1
ATOM 3048 C C . GLN A 1 373 ? -16.955 6.577 47.842 1.00 94.44 373 GLN A C 1
ATOM 3050 O O . GLN A 1 373 ? -16.508 5.547 47.334 1.00 94.44 373 GLN A O 1
ATOM 3055 N N . LYS A 1 374 ? -18.178 7.046 47.571 1.00 96.00 374 LYS A N 1
ATOM 3056 C CA . LYS A 1 374 ? -19.128 6.419 46.645 1.00 96.00 374 LYS A CA 1
ATOM 3057 C C . LYS A 1 374 ? -19.225 7.222 45.357 1.00 96.00 374 LYS A C 1
ATOM 3059 O O . LYS A 1 374 ? -19.502 8.417 45.396 1.00 96.00 374 LYS A O 1
ATOM 3064 N N . ILE A 1 375 ? -19.054 6.542 44.234 1.00 96.25 375 ILE A N 1
ATOM 3065 C CA . ILE A 1 375 ? -19.046 7.108 42.889 1.00 96.25 375 ILE A CA 1
ATOM 3066 C C . ILE A 1 375 ? -20.229 6.495 42.131 1.00 96.25 375 ILE A C 1
ATOM 3068 O O . ILE A 1 375 ? -20.150 5.351 41.674 1.00 96.25 375 ILE A O 1
ATOM 3072 N N . PRO A 1 376 ? -21.377 7.193 42.067 1.00 96.38 376 PRO A N 1
ATOM 3073 C CA . PRO A 1 376 ? -22.518 6.726 41.297 1.00 96.38 376 PRO A CA 1
ATOM 3074 C C . PRO A 1 376 ? -22.266 6.928 39.800 1.00 96.38 376 PRO A C 1
ATOM 3076 O O . PRO A 1 376 ? -21.823 7.994 39.381 1.00 96.38 376 PRO A O 1
ATOM 3079 N N . PHE A 1 377 ? -22.625 5.938 38.991 1.00 95.12 377 PHE A N 1
ATOM 3080 C CA . PHE A 1 377 ? -22.589 6.037 37.534 1.00 95.12 377 PHE A CA 1
ATOM 3081 C C . PHE A 1 377 ? -23.740 5.253 36.900 1.00 95.12 377 PHE A C 1
ATOM 3083 O O . PHE A 1 377 ? -24.465 4.505 37.564 1.00 95.12 377 PHE A O 1
ATOM 3090 N N . THR A 1 378 ? -23.946 5.464 35.603 1.00 93.19 378 THR A N 1
ATOM 3091 C CA . THR A 1 378 ? -24.965 4.753 34.824 1.00 93.19 378 THR A CA 1
ATOM 3092 C C . THR A 1 378 ? -24.273 3.924 33.756 1.00 93.19 378 THR A C 1
ATOM 3094 O O . THR A 1 378 ? -23.446 4.449 33.018 1.00 93.19 378 THR A O 1
ATOM 3097 N N . HIS A 1 379 ? -24.600 2.636 33.679 1.00 90.81 379 HIS A N 1
ATOM 3098 C CA . HIS A 1 379 ? -24.071 1.745 32.656 1.00 90.81 379 HIS A CA 1
ATOM 3099 C C . HIS A 1 379 ? -24.483 2.259 31.265 1.00 90.81 379 HIS A C 1
ATOM 3101 O O . HIS A 1 379 ? -25.686 2.412 31.027 1.00 90.81 379 HIS A O 1
ATOM 3107 N N . PRO A 1 380 ? -23.535 2.481 30.339 1.00 85.75 380 PRO A N 1
ATOM 3108 C CA . PRO A 1 380 ? -23.807 3.196 29.092 1.00 85.75 380 PRO A CA 1
ATOM 3109 C C . PRO A 1 380 ? -24.777 2.463 28.154 1.00 85.75 380 PRO A C 1
ATOM 3111 O O . PRO A 1 380 ? -25.646 3.105 27.579 1.00 85.75 380 PRO A O 1
ATOM 3114 N N . GLU A 1 381 ? -24.704 1.130 28.048 1.00 83.81 381 GLU A N 1
ATOM 3115 C CA . GLU A 1 381 ? -25.661 0.359 27.226 1.00 83.81 381 GLU A CA 1
ATOM 3116 C C . GLU A 1 381 ? -26.999 0.085 27.923 1.00 83.81 381 GLU A C 1
ATOM 3118 O O . GLU A 1 381 ? -28.066 0.267 27.344 1.00 83.81 381 GLU A O 1
ATOM 3123 N N . THR A 1 382 ? -26.968 -0.389 29.172 1.00 88.88 382 THR A N 1
ATOM 3124 C CA . THR A 1 382 ? -28.181 -0.897 29.835 1.00 88.88 382 THR A CA 1
ATOM 3125 C C . THR A 1 382 ? -28.987 0.178 30.564 1.00 88.88 382 THR A C 1
ATOM 3127 O O . THR A 1 382 ? -30.111 -0.088 30.993 1.00 88.88 382 THR A O 1
ATOM 3130 N N . GLY A 1 383 ? -28.414 1.367 30.784 1.00 89.81 383 GLY A N 1
ATOM 3131 C CA . GLY A 1 383 ? -29.026 2.444 31.568 1.00 89.81 383 GLY A CA 1
ATOM 3132 C C . GLY A 1 383 ? -29.183 2.135 33.064 1.00 89.81 383 GLY A C 1
ATOM 3133 O O . GLY A 1 383 ? -29.791 2.916 33.801 1.00 89.81 383 GLY A O 1
ATOM 3134 N N . LYS A 1 384 ? -28.668 0.995 33.545 1.00 93.25 384 LYS A N 1
ATOM 3135 C CA . LYS A 1 384 ? -28.739 0.610 34.959 1.00 93.25 384 LYS A CA 1
ATOM 3136 C C . LYS A 1 384 ? -27.792 1.466 35.791 1.00 93.25 384 LYS A C 1
ATOM 3138 O O . LYS A 1 384 ? -26.686 1.783 35.367 1.00 93.25 384 LYS A O 1
ATOM 3143 N N . LYS A 1 385 ? -28.224 1.834 36.996 1.00 95.44 385 LYS A N 1
ATOM 3144 C CA . LYS A 1 385 ? -27.409 2.616 37.933 1.00 95.44 385 LYS A CA 1
ATOM 3145 C C . LYS A 1 385 ? -26.546 1.695 38.781 1.00 95.44 385 LYS A C 1
ATOM 3147 O O . LYS A 1 385 ? -27.061 0.733 39.348 1.00 95.44 385 LYS A O 1
ATOM 3152 N N . HIS A 1 386 ? -25.277 2.050 38.905 1.00 94.69 386 HIS A N 1
ATOM 3153 C CA . HIS A 1 386 ? -24.291 1.372 39.734 1.00 94.69 386 HIS A CA 1
ATOM 3154 C C . HIS A 1 386 ? -23.598 2.388 40.644 1.00 94.69 386 HIS A C 1
ATOM 3156 O O . HIS A 1 386 ? -23.626 3.598 40.407 1.00 94.69 386 HIS A O 1
ATOM 3162 N N . VAL A 1 387 ? -23.009 1.892 41.723 1.00 95.88 387 VAL A N 1
ATOM 3163 C CA . VAL A 1 387 ? -22.200 2.664 42.657 1.00 95.88 387 VAL A CA 1
ATOM 3164 C C . VAL A 1 387 ? -20.899 1.912 42.858 1.00 95.88 387 VAL A C 1
ATOM 3166 O O . VAL A 1 387 ? -20.910 0.787 43.357 1.00 95.88 387 VAL A O 1
ATOM 3169 N N . MET A 1 388 ? -19.796 2.556 42.494 1.00 94.25 388 MET A N 1
ATOM 3170 C CA . MET A 1 388 ? -18.466 2.102 42.866 1.00 94.25 388 MET A CA 1
ATOM 3171 C C . MET A 1 388 ? -18.114 2.684 44.234 1.00 94.25 388 MET A C 1
ATOM 3173 O O . MET A 1 388 ? -18.290 3.883 44.457 1.00 94.25 388 MET A O 1
ATOM 3177 N N . GLN A 1 389 ? -17.637 1.863 45.165 1.00 94.06 389 GLN A N 1
ATOM 3178 C CA . GLN A 1 389 ? -17.166 2.330 46.466 1.00 94.06 389 GLN A CA 1
ATOM 3179 C C . GLN A 1 389 ? -15.674 2.055 46.616 1.00 94.06 389 GLN A C 1
ATOM 3181 O O . GLN A 1 389 ? -15.242 0.912 46.501 1.00 94.06 389 GLN A O 1
ATOM 3186 N N . ILE A 1 390 ? -14.910 3.101 46.926 1.00 93.50 390 ILE A N 1
ATOM 3187 C CA . ILE A 1 390 ? -13.468 3.011 47.160 1.00 93.50 390 ILE A CA 1
ATOM 3188 C C . ILE A 1 390 ? -13.223 2.382 48.531 1.00 93.50 390 ILE A C 1
ATOM 3190 O O . ILE A 1 390 ? -13.692 2.886 49.550 1.00 93.50 390 ILE A O 1
ATOM 3194 N N . CYS A 1 391 ? -12.494 1.276 48.565 1.00 89.50 391 CYS A N 1
ATOM 3195 C CA . CYS A 1 391 ? -12.162 0.529 49.774 1.00 89.50 391 CYS A CA 1
ATOM 3196 C C . CYS A 1 391 ? -10.834 1.004 50.365 1.00 89.50 391 CYS A C 1
ATOM 3198 O O . CYS A 1 391 ? -10.764 1.314 51.554 1.00 89.50 391 CYS A O 1
ATOM 3200 N N . TYR A 1 392 ? -9.799 1.105 49.533 1.00 88.62 392 TYR A N 1
ATOM 3201 C CA . TYR A 1 392 ? -8.474 1.573 49.930 1.00 88.62 392 TYR A CA 1
ATOM 3202 C C . TYR A 1 392 ? -7.749 2.241 48.765 1.00 88.62 392 TYR A C 1
ATOM 3204 O O . TYR A 1 392 ? -8.157 2.133 47.611 1.00 88.62 392 TYR A O 1
ATOM 3212 N N . ARG A 1 393 ? -6.657 2.922 49.105 1.00 89.31 393 ARG A N 1
ATOM 3213 C CA . ARG A 1 393 ? -5.641 3.395 48.171 1.00 89.31 393 ARG A CA 1
ATOM 3214 C C . ARG A 1 393 ? -4.266 3.089 48.753 1.00 89.31 393 ARG A C 1
ATOM 3216 O O . ARG A 1 393 ? -4.092 3.200 49.969 1.00 89.31 393 ARG A O 1
ATOM 3223 N N . GLU A 1 394 ? -3.319 2.717 47.914 1.00 87.88 394 GLU A N 1
ATOM 3224 C CA . GLU A 1 394 ? -1.968 2.353 48.329 1.00 87.88 394 GLU A CA 1
ATOM 3225 C C . GLU A 1 394 ? -0.964 2.764 47.253 1.00 87.88 394 GLU A C 1
ATOM 3227 O O . GLU A 1 394 ? -1.211 2.566 46.069 1.00 87.88 394 GLU A O 1
ATOM 3232 N N . GLN A 1 395 ? 0.180 3.316 47.655 1.00 86.50 395 GLN A N 1
ATOM 3233 C CA . GLN A 1 395 ? 1.312 3.489 46.748 1.00 86.50 395 GLN A CA 1
ATOM 3234 C C . GLN A 1 395 ? 2.197 2.252 46.812 1.00 86.50 395 GLN A C 1
ATOM 3236 O O . GLN A 1 395 ? 2.623 1.860 47.899 1.00 86.50 395 GLN A O 1
ATOM 3241 N N . ARG A 1 396 ? 2.496 1.672 45.651 1.00 82.50 396 ARG A N 1
ATOM 3242 C CA . ARG A 1 396 ? 3.378 0.511 45.527 1.00 82.50 396 ARG A CA 1
ATOM 3243 C C . ARG A 1 396 ? 4.609 0.857 44.703 1.00 82.50 396 ARG A C 1
ATOM 3245 O O . ARG A 1 396 ? 4.583 1.750 43.852 1.00 82.50 396 ARG A O 1
ATOM 3252 N N . ASN A 1 397 ? 5.698 0.150 44.993 1.00 80.56 397 ASN A N 1
ATOM 3253 C CA . ASN A 1 397 ? 6.944 0.248 44.254 1.00 80.56 397 ASN A CA 1
ATOM 3254 C C . ASN A 1 397 ? 7.153 -1.010 43.405 1.00 80.56 397 ASN A C 1
ATOM 3256 O O . ASN A 1 397 ? 7.149 -2.133 43.905 1.00 80.56 397 ASN A O 1
ATOM 3260 N N . MET A 1 398 ? 7.373 -0.811 42.113 1.00 71.62 398 MET A N 1
ATOM 3261 C CA . MET A 1 398 ? 7.498 -1.876 41.130 1.00 71.62 398 MET A CA 1
ATOM 3262 C C . MET A 1 398 ? 8.754 -2.733 41.325 1.00 71.62 398 MET A C 1
ATOM 3264 O O . MET A 1 398 ? 8.701 -3.938 41.096 1.00 71.62 398 MET A O 1
ATOM 3268 N N . ALA A 1 399 ? 9.870 -2.157 41.790 1.00 64.25 399 ALA A N 1
ATOM 3269 C CA . ALA A 1 399 ? 11.098 -2.914 42.046 1.00 64.25 399 ALA A CA 1
ATOM 3270 C C . ALA A 1 399 ? 10.915 -3.954 43.163 1.00 64.25 399 ALA A C 1
ATOM 3272 O O . ALA A 1 399 ? 11.530 -5.021 43.130 1.00 64.25 399 ALA A O 1
ATOM 3273 N N . GLU A 1 400 ? 10.054 -3.664 44.141 1.00 60.75 400 GLU A N 1
ATOM 3274 C CA . GLU A 1 400 ? 9.742 -4.598 45.223 1.00 60.75 400 GLU A CA 1
ATOM 3275 C C . GLU A 1 400 ? 8.922 -5.794 44.710 1.00 60.75 400 GLU A C 1
ATOM 3277 O O . GLU A 1 400 ? 9.164 -6.928 45.130 1.00 60.75 400 GLU A O 1
ATOM 3282 N N . GLU A 1 401 ? 8.031 -5.581 43.738 1.00 55.00 401 GLU A N 1
ATOM 3283 C CA . GLU A 1 401 ? 7.205 -6.635 43.131 1.00 55.00 401 GLU A CA 1
ATOM 3284 C C . GLU A 1 401 ? 7.947 -7.458 42.065 1.00 55.00 401 GLU A C 1
ATOM 3286 O O . GLU A 1 401 ? 7.823 -8.686 42.032 1.00 55.00 401 GLU A O 1
ATOM 3291 N N . LEU A 1 402 ? 8.779 -6.807 41.245 1.00 52.09 402 LEU A N 1
ATOM 3292 C CA . LEU A 1 402 ? 9.610 -7.435 40.210 1.00 52.09 402 LEU A CA 1
ATOM 3293 C C . LEU A 1 402 ? 10.797 -8.228 40.770 1.00 52.09 402 LEU A C 1
ATOM 3295 O O . LEU A 1 402 ? 11.362 -9.050 40.053 1.00 52.09 402 LEU A O 1
ATOM 3299 N N . SER A 1 403 ? 11.137 -8.070 42.056 1.00 48.78 403 SER A N 1
ATOM 3300 C CA . SER A 1 403 ? 12.162 -8.879 42.743 1.00 48.78 403 SER A CA 1
ATOM 3301 C C . SER A 1 403 ? 11.894 -10.399 42.720 1.00 48.78 403 SER A C 1
ATOM 3303 O O . SER A 1 403 ? 12.728 -11.187 43.165 1.00 48.78 403 SER A O 1
ATOM 3305 N N . ARG A 1 404 ? 10.733 -10.820 42.196 1.00 43.25 404 ARG A N 1
ATOM 3306 C CA . ARG A 1 404 ? 10.309 -12.214 42.015 1.00 43.25 404 ARG A CA 1
ATOM 3307 C C . ARG A 1 404 ? 10.330 -12.718 40.565 1.00 43.25 404 ARG A C 1
ATOM 3309 O O . ARG A 1 404 ? 10.111 -13.910 40.371 1.00 43.25 404 ARG A O 1
ATOM 3316 N N . ALA A 1 405 ? 10.577 -11.858 39.577 1.00 44.62 405 ALA A N 1
ATOM 3317 C CA . ALA A 1 405 ? 10.565 -12.195 38.153 1.00 44.62 405 ALA A CA 1
ATOM 3318 C C . ALA A 1 405 ? 11.965 -11.980 37.549 1.00 44.62 405 ALA A C 1
ATOM 3320 O O . ALA A 1 405 ? 12.254 -10.956 36.936 1.00 44.62 405 ALA A O 1
ATOM 3321 N N . GLU A 1 406 ? 12.872 -12.932 37.777 1.00 40.19 406 GLU A N 1
ATOM 3322 C CA . GLU A 1 406 ? 14.195 -12.946 37.143 1.00 40.19 406 GLU A CA 1
ATOM 3323 C C . GLU A 1 406 ? 14.090 -13.527 35.727 1.00 40.19 406 GLU A C 1
ATOM 3325 O O . GLU A 1 406 ? 14.346 -14.710 35.550 1.00 40.19 406 GLU A O 1
ATOM 3330 N N . ASP A 1 407 ? 13.746 -12.719 34.720 1.00 48.62 407 ASP A N 1
ATOM 3331 C CA . ASP A 1 407 ? 13.822 -13.139 33.312 1.00 48.62 407 ASP A CA 1
ATOM 3332 C C . ASP A 1 407 ? 14.448 -12.065 32.400 1.00 48.62 407 ASP A C 1
ATOM 3334 O O . ASP A 1 407 ? 14.559 -10.883 32.740 1.00 48.62 407 ASP A O 1
ATOM 3338 N N . GLU A 1 408 ? 14.891 -12.516 31.220 1.00 40.22 408 GLU A N 1
ATOM 3339 C CA . GLU A 1 408 ? 15.761 -11.848 30.233 1.00 40.22 408 GLU A CA 1
ATOM 3340 C C . GLU A 1 408 ? 15.350 -10.421 29.816 1.00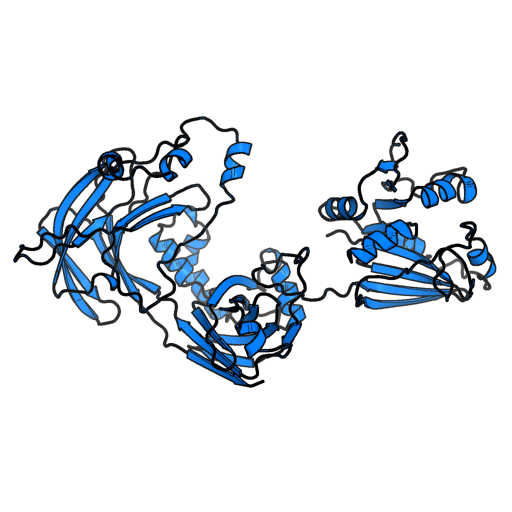 40.22 408 GLU A C 1
ATOM 3342 O O . GLU A 1 408 ? 16.198 -9.660 29.340 1.00 40.22 408 GLU A O 1
ATOM 3347 N N . ALA A 1 409 ? 14.102 -10.014 30.069 1.00 41.34 409 ALA A N 1
ATOM 3348 C CA . ALA A 1 409 ? 13.620 -8.649 29.873 1.00 41.34 409 ALA A CA 1
ATOM 3349 C C . ALA A 1 409 ? 14.448 -7.611 30.655 1.00 41.34 409 ALA A C 1
ATOM 3351 O O . ALA A 1 409 ? 14.688 -6.521 30.141 1.00 41.34 409 ALA A O 1
ATOM 3352 N N . GLY A 1 410 ? 14.963 -7.947 31.846 1.00 46.06 410 GLY A N 1
ATOM 3353 C CA . GLY A 1 410 ? 15.732 -7.019 32.690 1.00 46.06 410 GLY A CA 1
ATOM 3354 C C . GLY A 1 410 ? 17.005 -6.451 32.042 1.00 46.06 410 GLY A C 1
ATOM 3355 O O . GLY A 1 410 ? 17.408 -5.336 32.366 1.00 46.06 410 GLY A O 1
ATOM 3356 N N . LYS A 1 411 ? 17.609 -7.162 31.076 1.00 45.03 411 LYS A N 1
ATOM 3357 C CA . LYS A 1 411 ? 18.829 -6.708 30.380 1.00 45.03 411 LYS A CA 1
ATOM 3358 C C . LYS A 1 411 ? 18.570 -5.651 29.309 1.00 45.03 411 LYS A C 1
ATOM 3360 O O . LYS A 1 411 ? 19.466 -4.870 29.004 1.00 45.03 411 LYS A O 1
ATOM 3365 N N . MET A 1 412 ? 17.368 -5.610 28.730 1.00 41.28 412 MET A N 1
ATOM 3366 C CA . MET A 1 412 ? 17.041 -4.671 27.647 1.00 41.28 412 MET A CA 1
ATOM 3367 C C . MET A 1 412 ? 16.893 -3.225 28.152 1.00 41.28 412 MET A C 1
ATOM 3369 O O . MET A 1 412 ? 16.947 -2.279 27.369 1.00 41.28 412 MET A O 1
ATOM 3373 N N . TRP A 1 413 ? 16.751 -3.051 29.469 1.00 51.72 413 TRP A N 1
ATOM 3374 C CA . TRP A 1 413 ? 16.385 -1.787 30.105 1.00 51.72 413 TRP A CA 1
ATOM 3375 C C . TRP A 1 413 ? 17.488 -1.180 30.980 1.00 51.72 413 TRP A C 1
ATOM 3377 O O . TRP A 1 413 ? 17.267 -0.130 31.573 1.00 51.72 413 TRP A O 1
ATOM 3387 N N . GLU A 1 414 ? 18.692 -1.768 31.026 1.00 58.47 414 GLU A N 1
ATOM 3388 C CA . GLU A 1 414 ? 19.833 -1.231 31.799 1.00 58.47 414 GLU A CA 1
ATOM 3389 C C . GLU A 1 414 ? 20.228 0.201 31.376 1.00 58.47 414 GLU A C 1
ATOM 3391 O O . GLU A 1 414 ? 20.815 0.959 32.151 1.00 58.47 414 GLU A O 1
ATOM 3396 N N . ASP A 1 415 ? 19.863 0.592 30.152 1.00 62.94 415 ASP A N 1
ATOM 3397 C CA . ASP A 1 415 ? 20.120 1.914 29.586 1.00 62.94 415 ASP A CA 1
ATOM 3398 C C . ASP A 1 415 ? 19.089 2.988 29.988 1.00 62.94 415 ASP A C 1
ATOM 3400 O O . ASP A 1 415 ? 19.316 4.167 29.698 1.00 62.94 415 ASP A O 1
ATOM 3404 N N . TYR A 1 416 ? 17.982 2.627 30.651 1.00 65.81 416 TYR A N 1
ATOM 3405 C CA . TYR A 1 416 ? 16.894 3.543 31.015 1.00 65.81 416 TYR A CA 1
ATOM 3406 C C . TYR A 1 416 ? 16.562 3.480 32.508 1.00 65.81 416 TYR A C 1
ATOM 3408 O O . TYR A 1 416 ? 16.388 2.422 33.105 1.00 65.81 416 TYR A O 1
ATOM 3416 N N . ARG A 1 417 ? 16.413 4.653 33.122 1.00 74.38 417 ARG A N 1
ATOM 3417 C CA . ARG A 1 417 ? 15.784 4.805 34.427 1.00 74.38 417 ARG A CA 1
ATOM 3418 C C . ARG A 1 417 ? 14.275 4.788 34.197 1.00 74.38 417 ARG A C 1
ATOM 3420 O O . ARG A 1 417 ? 13.738 5.715 33.593 1.00 74.38 417 ARG A O 1
ATOM 3427 N N . MET A 1 418 ? 13.608 3.751 34.689 1.00 71.00 418 MET A N 1
ATOM 3428 C CA . MET A 1 418 ? 12.154 3.600 34.599 1.00 71.00 418 MET A CA 1
ATOM 3429 C C . MET A 1 418 ? 11.452 4.270 35.796 1.00 71.00 418 MET A C 1
ATOM 3431 O O . MET A 1 418 ? 11.996 4.217 36.905 1.00 71.00 418 MET A O 1
ATOM 3435 N N . PRO A 1 419 ? 10.253 4.851 35.623 1.00 74.25 419 PRO A N 1
ATOM 3436 C CA . PRO A 1 419 ? 9.364 5.180 36.738 1.00 74.25 419 PRO A CA 1
ATOM 3437 C C . PRO A 1 419 ? 9.079 3.917 37.567 1.00 74.25 419 PRO A C 1
ATOM 3439 O O . PRO A 1 419 ? 8.928 2.836 37.003 1.00 74.25 419 PRO A O 1
ATOM 3442 N N . GLN A 1 420 ? 9.071 4.023 38.897 1.00 76.19 420 GLN A N 1
ATOM 3443 C CA . GLN A 1 420 ? 8.997 2.861 39.803 1.00 76.19 420 GLN A CA 1
ATOM 3444 C C . GLN A 1 420 ? 7.772 2.873 40.715 1.00 76.19 420 GLN A C 1
ATOM 3446 O O . GLN A 1 420 ? 7.500 1.871 41.366 1.00 76.19 420 GLN A O 1
ATOM 3451 N N . TRP A 1 421 ? 7.051 3.986 40.799 1.00 81.19 421 TRP A N 1
ATOM 3452 C CA . TRP A 1 421 ? 5.940 4.164 41.726 1.00 81.19 421 TRP A CA 1
ATOM 3453 C C . TRP A 1 421 ? 4.620 4.223 40.982 1.00 81.19 421 TRP A C 1
ATOM 3455 O O . TRP A 1 421 ? 4.531 4.854 39.935 1.00 81.19 421 TRP A O 1
ATOM 3465 N N . TYR A 1 422 ? 3.589 3.608 41.542 1.00 82.56 422 TYR A N 1
ATOM 3466 C CA . TYR A 1 422 ? 2.225 3.706 41.036 1.00 82.56 422 TYR A CA 1
ATOM 3467 C C . TYR A 1 422 ? 1.233 3.608 42.204 1.00 82.56 422 TYR A C 1
ATOM 3469 O O . TYR A 1 422 ? 1.569 3.113 43.284 1.00 82.56 422 TYR A O 1
ATOM 3477 N N . GLU A 1 423 ? 0.020 4.121 42.013 1.00 84.62 423 GLU A N 1
ATOM 3478 C CA . GLU A 1 423 ? -1.066 4.041 42.987 1.00 84.62 423 GLU A CA 1
ATOM 3479 C C . GLU A 1 423 ? -2.041 2.925 42.601 1.00 84.62 423 GLU A C 1
ATOM 3481 O O . GLU A 1 423 ? -2.457 2.801 41.448 1.00 84.62 423 GLU A O 1
ATOM 3486 N N . VAL A 1 424 ? -2.408 2.114 43.589 1.00 84.06 424 VAL A N 1
ATOM 3487 C CA . VAL A 1 424 ? -3.437 1.079 43.506 1.00 84.06 424 VAL A CA 1
ATOM 3488 C C . VAL A 1 424 ? -4.656 1.565 44.259 1.00 84.06 424 VAL A C 1
ATOM 3490 O O . VAL A 1 424 ? -4.555 1.982 45.416 1.00 84.06 424 VAL A O 1
ATOM 3493 N N . ILE A 1 425 ? -5.820 1.458 43.632 1.00 85.81 425 ILE A N 1
ATOM 3494 C CA . ILE A 1 425 ? -7.105 1.677 44.287 1.00 85.81 425 ILE A CA 1
ATOM 3495 C C . ILE A 1 425 ? -7.856 0.357 44.392 1.00 85.81 425 ILE A C 1
ATOM 3497 O O . ILE A 1 425 ? -8.056 -0.342 43.404 1.00 85.81 425 ILE A O 1
ATOM 3501 N N . GLY A 1 426 ? -8.281 0.025 45.607 1.00 86.62 426 GLY A N 1
ATOM 3502 C CA . GLY A 1 426 ? -9.196 -1.078 45.863 1.00 86.62 426 GLY A CA 1
ATOM 3503 C C . GLY A 1 426 ? -10.631 -0.574 45.847 1.00 86.62 426 GLY A C 1
ATOM 3504 O O . GLY A 1 426 ? -10.920 0.446 46.479 1.00 86.62 426 GLY A O 1
ATOM 3505 N N . TYR A 1 427 ? -11.545 -1.267 45.178 1.00 87.94 427 TYR A N 1
ATOM 3506 C CA . TYR A 1 427 ? -12.942 -0.850 45.070 1.00 87.94 427 TYR A CA 1
ATOM 3507 C C . TYR A 1 427 ? -13.922 -2.027 45.010 1.00 87.94 427 TYR A C 1
ATOM 3509 O O . TYR A 1 427 ? -13.558 -3.166 44.743 1.00 87.94 427 TYR A O 1
ATOM 3517 N N . THR A 1 428 ? -15.195 -1.735 45.263 1.00 89.38 428 THR A N 1
ATOM 3518 C CA . THR A 1 428 ? -16.320 -2.676 45.118 1.00 89.38 428 THR A CA 1
ATOM 3519 C C . THR A 1 428 ? -17.400 -2.071 44.231 1.00 89.38 428 THR A C 1
ATOM 3521 O O . THR A 1 428 ? -17.520 -0.844 44.146 1.00 89.38 428 THR A O 1
ATOM 3524 N N . MET A 1 429 ? -18.204 -2.921 43.588 1.00 88.94 429 MET A N 1
ATOM 3525 C CA . MET A 1 429 ? -19.267 -2.514 42.670 1.00 88.94 429 MET A CA 1
ATOM 3526 C C . MET A 1 429 ? -20.651 -2.920 43.194 1.00 88.94 429 MET A C 1
ATOM 3528 O O . MET A 1 429 ? -20.836 -4.011 43.731 1.00 88.94 429 MET A O 1
ATOM 3532 N N . THR A 1 430 ? -21.656 -2.044 43.098 1.00 90.69 430 THR A N 1
ATOM 3533 C CA . THR A 1 430 ? -23.035 -2.367 43.516 1.00 90.69 430 THR A CA 1
ATOM 3534 C C . THR A 1 430 ? -24.094 -1.700 42.622 1.00 90.69 430 THR A C 1
ATOM 3536 O O . THR A 1 430 ? -24.155 -0.472 42.592 1.00 90.69 430 THR A O 1
ATOM 3539 N N . PRO A 1 431 ? -25.003 -2.450 41.963 1.00 90.56 431 PRO A N 1
ATOM 3540 C CA . PRO A 1 431 ? -24.984 -3.905 41.788 1.00 90.56 431 PRO A CA 1
ATOM 3541 C C . PRO A 1 431 ? -23.682 -4.383 41.145 1.00 90.56 431 PRO A C 1
ATOM 3543 O O . PRO A 1 431 ? -23.021 -3.603 40.465 1.00 90.56 431 PRO A O 1
ATOM 3546 N N . ASP A 1 432 ? -23.325 -5.639 41.379 1.00 84.31 432 ASP A N 1
ATOM 3547 C CA . ASP A 1 432 ? -22.079 -6.205 40.869 1.00 84.31 432 ASP A CA 1
ATOM 3548 C C . ASP A 1 432 ? -22.038 -6.232 39.327 1.00 84.31 432 ASP A C 1
ATOM 3550 O O . ASP A 1 432 ? -23.087 -6.317 38.674 1.00 84.31 432 ASP A O 1
ATOM 3554 N N . LEU A 1 433 ? -20.838 -6.133 38.753 1.00 82.38 433 LEU A N 1
ATOM 3555 C CA . LEU A 1 433 ? -20.591 -6.154 37.307 1.00 82.38 433 LEU A CA 1
ATOM 3556 C C . LEU A 1 433 ? -19.429 -7.103 36.988 1.00 82.38 433 LEU A C 1
ATOM 3558 O O . LEU A 1 433 ? -18.431 -7.078 37.704 1.00 82.38 433 LEU A O 1
ATOM 3562 N N . PRO A 1 434 ? -19.500 -7.886 35.893 1.00 77.88 434 PRO A N 1
ATOM 3563 C CA . PRO A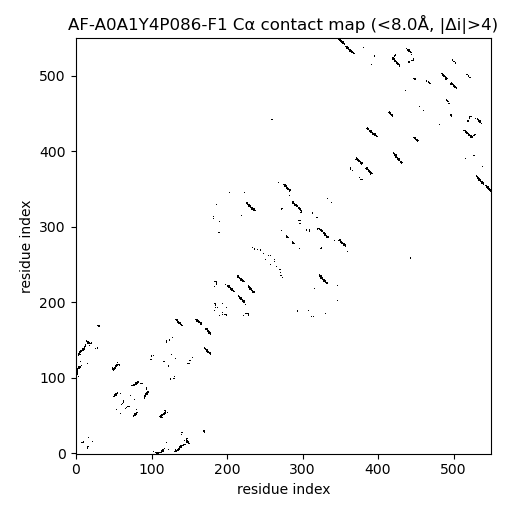 1 434 ? -18.377 -8.715 35.469 1.00 77.88 434 PRO A CA 1
ATOM 3564 C C . PRO A 1 434 ? -17.114 -7.875 35.257 1.00 77.88 434 PRO A C 1
ATOM 3566 O O . PRO A 1 434 ? -17.165 -6.847 34.586 1.00 77.88 434 PRO A O 1
ATOM 3569 N N . GLU A 1 435 ? -15.975 -8.332 35.769 1.00 64.62 435 GLU A N 1
ATOM 3570 C CA . GLU A 1 435 ? -14.684 -7.629 35.676 1.00 64.62 435 GLU A CA 1
ATOM 3571 C C . GLU A 1 435 ? -14.253 -7.362 34.220 1.00 64.62 435 GLU A C 1
ATOM 3573 O O . GLU A 1 435 ? -13.644 -6.344 33.927 1.00 64.62 435 GLU A O 1
ATOM 3578 N N . SER A 1 436 ? -14.655 -8.220 33.275 1.00 67.50 436 SER A N 1
ATOM 3579 C CA . SER A 1 436 ? -14.405 -8.027 31.840 1.00 67.50 436 SER A CA 1
ATOM 3580 C C . SER A 1 436 ? -15.304 -6.980 31.168 1.00 67.50 436 SER A C 1
ATOM 3582 O O . SER A 1 436 ? -15.117 -6.697 29.988 1.00 67.50 436 SER A O 1
ATOM 3584 N N . SER A 1 437 ? -16.302 -6.429 31.871 1.00 74.38 437 SER A N 1
ATOM 3585 C CA . SER A 1 437 ? -17.270 -5.489 31.282 1.00 74.38 437 SER A CA 1
ATOM 3586 C C . SER A 1 437 ? -16.849 -4.020 31.370 1.00 74.38 437 SER A C 1
ATOM 3588 O O . SER A 1 437 ? -17.417 -3.191 30.660 1.00 74.38 437 SER A O 1
ATOM 3590 N N . TYR A 1 438 ? -15.858 -3.683 32.200 1.00 80.69 438 TYR A N 1
ATOM 3591 C CA . TYR A 1 438 ? -15.383 -2.311 32.379 1.00 80.69 438 TYR A CA 1
ATOM 3592 C C . TYR A 1 438 ? -13.892 -2.261 32.719 1.00 80.69 438 TYR A C 1
ATOM 3594 O O . TYR A 1 438 ? -13.283 -3.244 33.128 1.00 80.69 438 TYR A O 1
ATOM 3602 N N . THR A 1 439 ? -13.298 -1.085 32.566 1.00 79.75 439 THR A N 1
ATOM 3603 C CA . THR A 1 439 ? -11.928 -0.781 32.974 1.00 79.75 439 THR A CA 1
ATOM 3604 C C . THR A 1 439 ? -11.932 0.510 33.774 1.00 79.75 439 THR A C 1
ATOM 3606 O O . THR A 1 439 ? -12.591 1.478 33.396 1.00 79.75 439 THR A O 1
ATOM 3609 N N . ILE A 1 440 ? -11.188 0.541 34.876 1.00 81.56 440 ILE A N 1
ATOM 3610 C CA . ILE A 1 440 ? -10.937 1.767 35.630 1.00 81.56 440 ILE A CA 1
ATOM 3611 C C . ILE A 1 440 ? -9.583 2.312 35.185 1.00 81.56 440 ILE A C 1
ATOM 3613 O O . ILE A 1 440 ? -8.576 1.614 35.307 1.00 81.56 440 ILE A O 1
ATOM 3617 N N . ARG A 1 441 ? -9.561 3.529 34.639 1.00 79.88 441 ARG A N 1
ATOM 3618 C CA . ARG A 1 441 ? -8.348 4.154 34.095 1.00 79.88 441 ARG A CA 1
ATOM 3619 C C . ARG A 1 441 ? -7.971 5.386 34.905 1.00 79.88 441 ARG A C 1
ATOM 3621 O O . ARG A 1 441 ? -8.833 6.166 35.303 1.00 79.88 441 ARG A O 1
ATOM 3628 N N . CYS A 1 442 ? -6.680 5.559 35.144 1.00 78.62 442 CYS A N 1
ATOM 3629 C CA . CYS A 1 442 ? -6.120 6.820 35.616 1.00 78.62 442 CYS A CA 1
ATOM 3630 C C . CYS A 1 442 ? -6.069 7.807 34.445 1.00 78.62 442 CYS A C 1
ATOM 3632 O O . CYS A 1 442 ? -5.647 7.435 33.355 1.00 78.62 442 CYS A O 1
ATOM 3634 N N . ARG A 1 443 ? -6.471 9.059 34.676 1.00 80.12 443 ARG A N 1
ATOM 3635 C CA . ARG A 1 443 ? -6.431 10.122 33.654 1.00 80.12 443 ARG A CA 1
ATOM 3636 C C . ARG A 1 443 ? -5.153 10.958 33.689 1.00 80.12 443 ARG A C 1
ATOM 3638 O O . ARG A 1 443 ? -4.925 11.778 32.805 1.00 80.12 443 ARG A O 1
ATOM 3645 N N . VAL A 1 444 ? -4.323 10.758 34.710 1.00 74.81 444 VAL A N 1
ATOM 3646 C CA . VAL A 1 444 ? -3.023 11.415 34.837 1.00 74.81 444 VAL A CA 1
ATOM 3647 C C . VAL A 1 444 ? -2.006 10.681 33.970 1.00 74.81 444 VAL A C 1
ATOM 3649 O O . VAL A 1 444 ? -1.814 9.473 34.116 1.00 74.81 444 VAL A O 1
ATOM 3652 N N . GLN A 1 445 ? -1.335 11.426 33.094 1.00 71.69 445 GLN A N 1
ATOM 3653 C CA . GLN A 1 445 ? -0.269 10.891 32.258 1.00 71.69 445 GLN A CA 1
ATOM 3654 C C . GLN A 1 445 ? 0.931 10.468 33.118 1.00 71.69 445 GLN A C 1
ATOM 3656 O O . GLN A 1 445 ? 1.386 11.216 33.986 1.00 71.69 445 GLN A O 1
ATOM 3661 N N . GLY A 1 446 ? 1.442 9.263 32.867 1.00 69.88 446 GLY A N 1
ATOM 3662 C CA . GLY A 1 446 ? 2.651 8.763 33.520 1.00 69.88 446 GLY A CA 1
ATOM 3663 C C . GLY A 1 446 ? 3.915 9.478 33.054 1.00 69.88 446 GLY A C 1
ATOM 3664 O O . GLY A 1 446 ? 3.964 10.076 31.977 1.00 69.88 446 GLY A O 1
ATOM 3665 N N . GLU A 1 447 ? 4.969 9.374 33.856 1.00 72.81 447 GLU A N 1
ATOM 3666 C CA . GLU A 1 447 ? 6.286 9.876 33.474 1.00 72.81 447 GLU A CA 1
ATOM 3667 C C . GLU A 1 447 ? 6.979 8.897 32.519 1.00 72.81 447 GLU A C 1
ATOM 3669 O O . GLU A 1 447 ? 6.844 7.680 32.628 1.00 72.81 447 GLU A O 1
ATOM 3674 N N . GLN A 1 448 ? 7.733 9.428 31.558 1.00 69.06 448 GLN A N 1
ATOM 3675 C CA . GLN A 1 448 ? 8.428 8.614 30.560 1.00 69.06 448 GLN A CA 1
ATOM 3676 C C . GLN A 1 448 ? 9.781 8.112 31.091 1.00 69.06 448 GLN A C 1
ATOM 3678 O O . GLN A 1 448 ? 10.445 8.832 31.844 1.00 69.06 448 GLN A O 1
ATOM 3683 N N . PRO A 1 449 ? 10.249 6.921 30.671 1.00 68.31 449 PRO A N 1
ATOM 3684 C CA . PRO A 1 449 ? 11.599 6.450 30.962 1.00 68.31 449 PRO A CA 1
ATOM 3685 C C . PRO A 1 449 ? 12.680 7.455 30.552 1.00 68.31 449 PRO A C 1
ATOM 3687 O O . PRO A 1 449 ? 12.637 8.035 29.468 1.00 68.31 449 PRO A O 1
ATOM 3690 N N . VAL A 1 450 ? 13.701 7.623 31.396 1.00 71.00 450 VAL A N 1
ATOM 3691 C CA . VAL A 1 450 ? 14.800 8.571 31.152 1.00 71.00 450 VAL A CA 1
ATOM 3692 C C . VAL A 1 450 ? 16.089 7.804 30.849 1.00 71.00 450 VAL A C 1
ATOM 3694 O O . VAL A 1 450 ? 16.497 6.983 31.668 1.00 71.00 450 VAL A O 1
ATOM 3697 N N . PRO A 1 451 ? 16.790 8.068 29.731 1.00 68.50 451 PRO A N 1
ATOM 3698 C CA . PRO A 1 451 ? 18.066 7.416 29.437 1.00 68.50 451 PRO A CA 1
ATOM 3699 C C . PRO A 1 451 ? 19.113 7.664 30.537 1.00 68.50 451 PRO A C 1
ATOM 3701 O O . PRO A 1 451 ? 19.357 8.805 30.933 1.00 68.50 451 PRO A O 1
ATOM 3704 N N . VAL A 1 452 ? 19.790 6.610 30.999 1.00 67.69 452 VAL A N 1
ATOM 3705 C CA . VAL A 1 452 ? 20.846 6.680 32.033 1.00 67.69 452 VAL A CA 1
ATOM 3706 C C . VAL A 1 452 ? 22.149 7.266 31.466 1.00 67.69 452 VAL A C 1
ATOM 3708 O O . VAL A 1 452 ? 22.985 7.789 32.206 1.00 67.69 452 VAL A O 1
ATOM 3711 N N . ARG A 1 453 ? 22.329 7.238 30.138 1.00 61.62 453 ARG A N 1
ATOM 3712 C CA . ARG A 1 453 ? 23.464 7.847 29.425 1.00 61.62 453 ARG A CA 1
ATOM 3713 C C . ARG A 1 453 ? 22.971 8.795 28.331 1.00 61.62 453 ARG A C 1
ATOM 3715 O O . ARG A 1 453 ? 22.016 8.480 27.628 1.00 61.62 453 ARG A O 1
ATOM 3722 N N . LYS A 1 454 ? 23.663 9.929 28.138 1.00 48.41 454 LYS A N 1
ATOM 3723 C CA . LYS A 1 454 ? 23.467 10.794 26.960 1.00 48.41 454 LYS A CA 1
ATOM 3724 C C . LYS A 1 454 ? 23.884 10.020 25.706 1.00 48.41 454 LYS A C 1
ATOM 3726 O O . LYS A 1 454 ? 25.071 9.944 25.401 1.00 48.41 454 LYS A O 1
ATOM 3731 N N . LYS A 1 455 ? 22.914 9.425 25.019 1.00 49.97 455 LYS A N 1
ATOM 3732 C CA . LYS A 1 455 ? 23.082 8.846 23.684 1.00 49.97 455 LYS A CA 1
ATOM 3733 C C . LYS A 1 455 ? 23.097 9.970 22.638 1.00 49.97 455 LYS A C 1
ATOM 3735 O O . LYS A 1 455 ? 22.512 11.031 22.865 1.00 49.97 455 LYS A O 1
ATOM 3740 N N . SER A 1 456 ? 23.836 9.783 21.544 1.00 50.12 456 SER A N 1
ATOM 3741 C CA . SER A 1 456 ? 23.851 10.750 20.439 1.00 50.12 456 SER A CA 1
ATOM 3742 C C . SER A 1 456 ? 22.487 10.759 19.732 1.00 50.12 456 SER A C 1
ATOM 3744 O O . SER A 1 456 ? 21.732 9.797 19.857 1.00 50.12 456 SER A O 1
ATOM 3746 N N . ALA A 1 457 ? 22.145 11.817 18.989 1.00 45.88 457 ALA A N 1
ATOM 3747 C CA . ALA A 1 457 ? 20.865 11.883 18.267 1.00 45.88 457 ALA A CA 1
ATOM 3748 C C . ALA A 1 457 ? 20.650 10.677 17.320 1.00 45.88 457 ALA A C 1
ATOM 3750 O O . ALA A 1 457 ? 19.542 10.161 17.229 1.00 45.88 457 ALA A O 1
ATOM 3751 N N . ALA A 1 458 ? 21.729 10.157 16.723 1.00 43.78 458 ALA A N 1
ATOM 3752 C CA . ALA A 1 458 ? 21.708 8.982 15.846 1.00 43.78 458 ALA A CA 1
ATOM 3753 C C . ALA A 1 458 ? 21.414 7.656 16.583 1.00 43.78 458 ALA A C 1
ATOM 3755 O O . ALA A 1 458 ? 20.882 6.715 16.000 1.00 43.78 458 ALA A O 1
ATOM 3756 N N . ASP A 1 459 ? 21.735 7.567 17.876 1.00 43.84 459 ASP A N 1
ATOM 3757 C CA . ASP A 1 459 ? 21.443 6.379 18.687 1.00 43.84 459 ASP A CA 1
ATOM 3758 C C . ASP A 1 459 ? 19.980 6.343 19.158 1.00 43.84 459 ASP A C 1
ATOM 3760 O O . ASP A 1 459 ? 19.468 5.267 19.465 1.00 43.84 459 ASP A O 1
ATOM 3764 N N . ALA A 1 460 ? 19.314 7.503 19.237 1.00 41.47 460 ALA A N 1
ATOM 3765 C CA . ALA A 1 460 ? 17.904 7.615 19.613 1.00 41.47 460 ALA A CA 1
ATOM 3766 C C . ALA A 1 460 ? 16.972 7.165 18.473 1.00 41.47 460 ALA A C 1
ATOM 3768 O O . ALA A 1 460 ? 16.016 6.435 18.723 1.00 41.47 460 ALA A O 1
ATOM 3769 N N . GLU A 1 461 ? 17.303 7.504 17.221 1.00 37.91 461 GLU A N 1
ATOM 3770 C CA . GLU A 1 461 ? 16.555 7.089 16.020 1.00 37.91 461 GLU A CA 1
ATOM 3771 C C . GLU A 1 461 ? 16.474 5.565 15.866 1.00 37.91 461 GLU A C 1
ATOM 3773 O O . GLU A 1 461 ? 15.428 5.025 15.508 1.00 37.91 461 GLU A O 1
ATOM 3778 N N . LYS A 1 462 ? 17.534 4.836 16.231 1.00 40.06 462 LYS A N 1
ATOM 3779 C CA . LYS A 1 462 ? 17.607 3.373 16.080 1.00 40.06 462 LYS A CA 1
ATOM 3780 C C . LYS A 1 462 ? 16.525 2.601 16.854 1.00 40.06 462 LYS A C 1
ATOM 3782 O O . LYS A 1 462 ? 16.236 1.461 16.505 1.00 40.06 462 LYS A O 1
ATOM 3787 N N . TYR A 1 463 ? 15.935 3.209 17.885 1.00 38.88 463 TYR A N 1
ATOM 3788 C CA . TYR A 1 463 ? 14.899 2.605 18.734 1.00 38.88 463 TYR A CA 1
ATOM 3789 C C . TYR A 1 463 ? 13.491 3.167 18.480 1.00 38.88 463 TYR A C 1
ATOM 3791 O O . TYR A 1 463 ? 12.519 2.607 18.979 1.00 38.88 463 TYR A O 1
ATOM 3799 N N . THR A 1 464 ? 13.361 4.223 17.669 1.00 35.00 464 THR A N 1
ATOM 3800 C CA . THR A 1 464 ? 12.054 4.778 17.260 1.00 35.00 464 THR A CA 1
ATOM 3801 C C . THR A 1 464 ? 11.301 3.883 16.265 1.00 35.00 464 THR A C 1
ATOM 3803 O O . THR A 1 464 ? 10.090 4.007 16.121 1.00 35.00 464 THR A O 1
ATOM 3806 N N . GLY A 1 465 ? 11.989 2.923 15.633 1.00 28.81 465 GLY A N 1
ATOM 3807 C CA . GLY A 1 465 ? 11.420 1.992 14.649 1.00 28.81 465 GLY A CA 1
ATOM 3808 C C . GLY A 1 465 ? 10.689 0.759 15.207 1.00 28.81 465 GLY A C 1
ATOM 3809 O O . GLY A 1 465 ? 10.242 -0.064 14.419 1.00 28.81 465 GLY A O 1
ATOM 3810 N N . MET A 1 466 ? 10.555 0.599 16.530 1.00 30.84 466 MET A N 1
ATOM 3811 C CA . MET A 1 466 ? 9.752 -0.474 17.159 1.00 30.84 466 MET A CA 1
ATOM 3812 C C . MET A 1 466 ? 8.358 0.028 17.578 1.00 30.84 466 MET A C 1
ATOM 3814 O O . MET A 1 466 ? 7.849 -0.310 18.646 1.00 30.84 466 MET A O 1
ATOM 3818 N N . ALA A 1 467 ? 7.750 0.877 16.749 1.00 23.69 467 ALA A N 1
ATOM 3819 C CA . ALA A 1 467 ? 6.410 1.394 16.980 1.00 23.69 467 ALA A CA 1
ATOM 3820 C C . ALA A 1 467 ? 5.353 0.279 16.837 1.00 23.69 467 ALA A C 1
ATOM 3822 O O . ALA A 1 467 ? 5.263 -0.375 15.802 1.00 23.69 467 ALA A O 1
ATOM 3823 N N . ALA A 1 468 ? 4.547 0.120 17.891 1.00 25.47 468 ALA A N 1
ATOM 3824 C CA . ALA A 1 468 ? 3.249 -0.553 17.934 1.00 25.47 468 ALA A CA 1
ATOM 3825 C C . ALA A 1 468 ? 3.182 -2.033 17.495 1.00 25.47 468 ALA A C 1
ATOM 3827 O O . ALA A 1 468 ? 2.708 -2.371 16.415 1.00 25.47 468 ALA A O 1
ATOM 3828 N N . THR A 1 469 ? 3.458 -2.944 18.430 1.00 22.23 469 THR A N 1
ATOM 3829 C CA . THR A 1 469 ? 2.566 -4.101 18.605 1.00 22.23 469 THR A CA 1
ATOM 3830 C C . THR A 1 469 ? 1.704 -3.836 19.829 1.00 22.23 469 THR A C 1
ATOM 3832 O O . THR A 1 469 ? 2.118 -4.095 20.957 1.00 22.23 469 THR A O 1
ATOM 3835 N N . THR A 1 470 ? 0.501 -3.305 19.628 1.00 24.25 470 THR A N 1
ATOM 3836 C CA . THR A 1 470 ? -0.594 -3.547 20.566 1.00 24.25 470 THR A CA 1
ATOM 3837 C C . THR A 1 470 ? -0.831 -5.052 20.564 1.00 24.25 470 THR A C 1
ATOM 3839 O O . THR A 1 470 ? -1.423 -5.602 19.639 1.00 24.25 470 THR A O 1
ATOM 3842 N N . TYR A 1 471 ? -0.331 -5.748 21.585 1.00 23.64 471 TYR A N 1
ATOM 3843 C CA . TYR A 1 471 ? -0.782 -7.105 21.868 1.00 23.64 471 TYR A CA 1
ATOM 3844 C C . TYR A 1 471 ? -2.171 -6.969 22.497 1.00 23.64 471 TYR A C 1
ATOM 3846 O O . TYR A 1 471 ? -2.328 -7.033 23.715 1.00 23.64 471 TYR A O 1
ATOM 3854 N N . ASN A 1 472 ? -3.183 -6.707 21.662 1.00 24.20 472 ASN A N 1
ATOM 3855 C CA . ASN A 1 472 ? -4.562 -6.961 22.056 1.00 24.20 472 ASN A CA 1
ATOM 3856 C C . ASN A 1 472 ? -4.588 -8.404 22.553 1.00 24.20 472 ASN A C 1
ATOM 3858 O O . ASN A 1 472 ? -4.157 -9.308 21.834 1.00 24.20 472 ASN A O 1
ATOM 3862 N N . GLY A 1 473 ? -4.992 -8.592 23.811 1.00 24.23 473 GLY A N 1
ATOM 3863 C CA . GLY A 1 473 ? -5.108 -9.911 24.413 1.00 24.23 473 GLY A CA 1
ATOM 3864 C C . GLY A 1 473 ? -5.777 -10.864 23.430 1.00 24.23 473 GLY A C 1
ATOM 3865 O O . GLY A 1 473 ? -6.781 -10.496 22.832 1.00 24.23 473 GLY A O 1
ATOM 3866 N N . THR A 1 474 ? -5.140 -12.019 23.229 1.00 24.77 474 THR A N 1
ATOM 3867 C CA . THR A 1 474 ? -5.670 -13.246 22.616 1.00 24.77 474 THR A CA 1
ATOM 3868 C C . THR A 1 474 ? -6.821 -13.065 21.620 1.00 24.77 474 THR A C 1
ATOM 3870 O O . THR A 1 474 ? -7.943 -12.752 22.006 1.00 24.77 474 THR A O 1
ATOM 3873 N N . ASP A 1 475 ? -6.559 -13.396 20.353 1.00 30.14 475 ASP A N 1
ATOM 3874 C CA . ASP A 1 475 ? -7.503 -13.495 19.227 1.00 30.14 475 ASP A CA 1
ATOM 3875 C C . ASP A 1 475 ? -8.622 -14.551 19.393 1.00 30.14 475 ASP A C 1
ATOM 3877 O O . ASP A 1 475 ? -8.945 -15.295 18.467 1.00 30.14 475 ASP A O 1
ATOM 3881 N N . ASP A 1 476 ? -9.240 -14.626 20.566 1.00 28.69 476 ASP A N 1
ATOM 3882 C CA . ASP A 1 476 ? -10.316 -15.549 20.884 1.00 28.69 476 ASP A CA 1
ATOM 3883 C C . ASP A 1 476 ? -11.345 -14.877 21.820 1.00 28.69 476 ASP A C 1
ATOM 3885 O O . ASP A 1 476 ? -11.074 -14.686 23.007 1.00 28.69 476 ASP A O 1
ATOM 3889 N N . PRO A 1 477 ? -12.542 -14.511 21.321 1.00 31.88 477 PRO A N 1
ATOM 3890 C CA . PRO A 1 477 ? -13.627 -14.008 22.158 1.00 31.88 477 PRO A CA 1
ATOM 3891 C C . PRO A 1 477 ? -14.199 -15.063 23.127 1.00 31.88 477 PRO A C 1
ATOM 3893 O O . PRO A 1 477 ? -14.956 -14.686 24.021 1.00 31.88 477 PRO A O 1
ATOM 3896 N N . ASP A 1 478 ? -13.827 -16.344 22.984 1.00 28.67 478 ASP A N 1
ATOM 3897 C CA . ASP A 1 478 ? -14.158 -17.446 23.899 1.00 28.67 478 ASP A CA 1
ATOM 3898 C C . ASP A 1 478 ? -12.987 -17.851 24.820 1.00 28.67 478 ASP A C 1
ATOM 3900 O O . ASP A 1 478 ? -13.153 -18.729 25.679 1.00 28.67 478 ASP A O 1
ATOM 3904 N N . ALA A 1 479 ? -11.827 -17.183 24.739 1.00 27.08 479 ALA A N 1
ATOM 3905 C CA . ALA A 1 479 ? -10.784 -17.308 25.753 1.00 27.08 479 ALA A CA 1
ATOM 3906 C C . ALA A 1 479 ? -11.240 -16.570 27.016 1.00 27.08 479 ALA A C 1
ATOM 3908 O O . ALA A 1 479 ? -10.879 -15.425 27.283 1.00 27.08 479 ALA A O 1
ATOM 3909 N N . GLY A 1 480 ? -12.084 -17.244 27.801 1.00 25.05 480 GLY A N 1
ATOM 3910 C CA . GLY A 1 480 ? -12.454 -16.807 29.135 1.00 25.05 480 GLY A CA 1
ATOM 3911 C C . GLY A 1 480 ? -11.200 -16.383 29.886 1.00 25.05 480 GLY A C 1
ATOM 3912 O O . GLY A 1 480 ? -10.221 -17.128 29.907 1.00 25.05 480 GLY A O 1
ATOM 3913 N N . THR A 1 481 ? -11.252 -15.184 30.466 1.00 27.16 481 THR A N 1
ATOM 3914 C CA . THR A 1 481 ? -10.223 -14.581 31.311 1.00 27.16 481 THR A CA 1
ATOM 3915 C C . THR A 1 481 ? -9.677 -15.615 32.288 1.00 27.16 481 THR A C 1
ATOM 3917 O O . THR A 1 481 ? -10.210 -15.853 33.378 1.00 27.16 481 THR A O 1
ATOM 3920 N N . ALA A 1 482 ? -8.597 -16.278 31.880 1.00 22.55 482 ALA A N 1
ATOM 3921 C CA . ALA A 1 482 ? -7.802 -17.066 32.781 1.00 22.55 482 ALA A CA 1
ATOM 3922 C C . ALA A 1 482 ? -7.258 -16.059 33.788 1.00 22.55 482 ALA A C 1
ATOM 3924 O O . ALA A 1 482 ? -6.593 -15.098 33.423 1.00 22.55 482 ALA A O 1
ATOM 3925 N N . ALA A 1 483 ? -7.622 -16.250 35.053 1.00 26.86 483 ALA A N 1
ATOM 3926 C CA . ALA A 1 483 ? -7.057 -15.524 36.173 1.00 26.86 483 ALA A CA 1
ATOM 3927 C C . ALA A 1 483 ? -5.531 -15.727 36.170 1.00 26.86 483 ALA A C 1
ATOM 3929 O O . ALA A 1 483 ? -5.035 -16.704 36.731 1.00 26.86 483 ALA A O 1
ATOM 3930 N N . GLY A 1 484 ? -4.821 -14.833 35.495 1.00 24.64 484 GLY A N 1
ATOM 3931 C CA . GLY A 1 484 ? -3.381 -14.811 35.324 1.00 24.64 484 GLY A CA 1
ATOM 3932 C C . GLY A 1 484 ? -2.941 -13.357 35.323 1.00 24.64 484 GLY A C 1
ATOM 3933 O O . GLY A 1 484 ? -3.551 -12.524 34.662 1.00 24.64 484 GLY A O 1
ATOM 3934 N N . THR A 1 485 ? -1.951 -13.049 36.152 1.00 29.30 485 THR A N 1
ATOM 3935 C CA . THR A 1 485 ? -1.338 -11.727 36.221 1.00 29.30 485 THR A CA 1
ATOM 3936 C C . THR A 1 485 ? -0.531 -11.511 34.946 1.00 29.30 485 THR A C 1
ATOM 3938 O O . THR A 1 485 ? 0.577 -12.031 34.857 1.00 29.30 485 THR A O 1
ATOM 3941 N N . ASP A 1 486 ? -1.075 -10.787 33.970 1.00 29.28 486 ASP A N 1
ATOM 3942 C CA . ASP A 1 486 ? -0.330 -10.415 32.763 1.00 29.28 486 ASP A CA 1
ATOM 3943 C C . ASP A 1 486 ? 0.237 -8.999 32.910 1.00 29.28 486 ASP A C 1
ATOM 3945 O O . ASP A 1 486 ? -0.469 -8.053 33.267 1.00 29.28 486 ASP A O 1
ATOM 3949 N N . MET A 1 487 ? 1.544 -8.883 32.664 1.00 38.34 487 MET A N 1
ATOM 3950 C CA . MET A 1 487 ? 2.293 -7.631 32.607 1.00 38.34 487 MET A CA 1
ATOM 3951 C C . MET A 1 487 ? 2.477 -7.260 31.135 1.00 38.34 487 MET A C 1
ATOM 3953 O O . MET A 1 487 ? 3.152 -7.982 30.403 1.00 38.34 487 MET A O 1
ATOM 3957 N N . GLN A 1 488 ? 1.898 -6.142 30.693 1.00 36.47 488 GLN A N 1
ATOM 3958 C CA . GLN A 1 488 ? 2.101 -5.629 29.333 1.00 36.47 488 GLN A CA 1
ATOM 3959 C C . GLN A 1 488 ? 2.720 -4.227 29.358 1.00 36.47 488 GLN A C 1
ATOM 3961 O O . GLN A 1 488 ? 2.265 -3.353 30.096 1.00 36.47 488 GLN A O 1
ATOM 3966 N N . ILE A 1 489 ? 3.763 -4.039 28.541 1.00 42.94 489 ILE A N 1
ATOM 3967 C CA . ILE A 1 489 ? 4.459 -2.769 28.283 1.00 42.94 489 ILE A CA 1
ATOM 3968 C C . ILE A 1 489 ? 4.043 -2.309 26.881 1.00 42.94 489 ILE A C 1
ATOM 3970 O O . ILE A 1 489 ? 4.292 -3.039 25.922 1.00 42.94 489 ILE A O 1
ATOM 3974 N N . ILE A 1 490 ? 3.443 -1.123 26.734 1.00 39.06 490 ILE A N 1
ATOM 3975 C CA . ILE A 1 490 ? 3.065 -0.572 25.417 1.00 39.06 490 ILE A CA 1
ATOM 3976 C C . ILE A 1 490 ? 3.948 0.647 25.110 1.00 39.06 490 ILE A C 1
ATOM 3978 O O . ILE A 1 490 ? 4.130 1.527 25.937 1.00 39.06 490 ILE A O 1
ATOM 3982 N N . GLY A 1 491 ? 4.574 0.700 23.933 1.00 34.16 491 GLY A N 1
ATOM 3983 C CA . GLY A 1 491 ? 5.407 1.834 23.511 1.00 34.16 491 GLY A CA 1
ATOM 3984 C C . GLY A 1 491 ? 4.703 2.719 22.489 1.00 34.16 491 GLY A C 1
ATOM 3985 O O . GLY A 1 491 ? 4.180 2.210 21.501 1.00 34.16 491 GLY A O 1
ATOM 3986 N N . GLY A 1 492 ? 4.720 4.035 22.718 1.00 32.75 492 GLY A N 1
ATOM 3987 C CA . GLY A 1 492 ? 4.347 5.049 21.728 1.00 32.75 492 GLY A CA 1
ATOM 3988 C C . GLY A 1 492 ? 5.571 5.576 20.968 1.00 32.75 492 GLY A C 1
ATOM 3989 O O . GLY A 1 492 ? 6.709 5.248 21.302 1.00 32.75 492 GLY A O 1
ATOM 3990 N N . ALA A 1 493 ? 5.348 6.438 19.968 1.00 29.09 493 ALA A N 1
ATOM 3991 C CA . ALA A 1 493 ? 6.365 6.979 19.045 1.00 29.09 493 ALA A CA 1
ATOM 3992 C C . ALA A 1 493 ? 7.548 7.739 19.703 1.00 29.09 493 ALA A C 1
ATOM 3994 O O . ALA A 1 493 ? 8.492 8.123 19.017 1.00 29.09 493 ALA A O 1
ATOM 3995 N N . SER A 1 494 ? 7.530 7.912 21.028 1.00 32.09 494 SER A N 1
ATOM 3996 C CA . SER A 1 494 ? 8.558 8.604 21.817 1.00 32.09 494 SER A CA 1
ATOM 3997 C C . SER A 1 494 ? 9.239 7.717 22.877 1.00 32.09 494 SER A C 1
ATOM 3999 O O . SER A 1 494 ? 10.040 8.227 23.660 1.00 32.09 494 SER A O 1
ATOM 4001 N N . GLY A 1 495 ? 8.950 6.408 22.925 1.00 33.47 495 GLY A N 1
ATOM 4002 C CA . GLY A 1 495 ? 9.518 5.457 23.894 1.00 33.47 495 GLY A CA 1
ATOM 4003 C C . GLY A 1 495 ? 8.470 4.574 24.598 1.00 33.47 495 GLY A C 1
ATOM 4004 O O . GLY A 1 495 ? 7.271 4.721 24.353 1.00 33.47 495 GLY A O 1
ATOM 4005 N N . PRO A 1 496 ? 8.894 3.630 25.466 1.00 37.22 496 PRO A N 1
ATOM 4006 C CA . PRO A 1 496 ? 7.973 2.752 26.190 1.00 37.22 496 PRO A CA 1
ATOM 4007 C C . PRO A 1 496 ? 7.147 3.557 27.203 1.00 37.22 496 PRO A C 1
ATOM 4009 O O . PRO A 1 496 ? 7.723 4.238 28.047 1.00 37.22 496 PRO A O 1
ATOM 4012 N N . THR A 1 497 ? 5.816 3.462 27.159 1.00 41.81 497 THR A N 1
ATOM 4013 C CA . THR A 1 497 ? 4.896 4.140 28.084 1.00 41.81 497 THR A CA 1
ATOM 4014 C C . THR A 1 497 ? 4.029 3.123 28.835 1.00 41.81 497 THR A C 1
ATOM 4016 O O . THR A 1 497 ? 3.164 2.478 28.264 1.00 41.81 497 THR A O 1
ATOM 4019 N N . ALA A 1 498 ? 4.220 3.070 30.155 1.00 42.88 498 ALA A N 1
ATOM 4020 C CA . ALA A 1 498 ? 3.388 2.382 31.149 1.00 42.88 498 ALA A CA 1
ATOM 4021 C C . ALA A 1 498 ? 3.325 0.835 31.108 1.00 42.88 498 ALA A C 1
ATOM 4023 O O . ALA A 1 498 ? 3.372 0.176 30.071 1.00 42.88 498 ALA A O 1
ATOM 4024 N N . ILE A 1 499 ? 3.230 0.275 32.319 1.00 39.97 499 ILE A N 1
ATOM 4025 C CA . ILE A 1 499 ? 3.041 -1.143 32.628 1.00 39.97 499 ILE A CA 1
ATOM 4026 C C . ILE A 1 499 ? 1.632 -1.288 33.196 1.00 39.97 499 ILE A C 1
ATOM 4028 O O . ILE A 1 499 ? 1.326 -0.675 34.218 1.00 39.97 499 ILE A O 1
ATOM 4032 N N . PHE A 1 500 ? 0.792 -2.104 32.563 1.00 40.97 500 PHE A N 1
ATOM 4033 C CA . PHE A 1 500 ? -0.481 -2.523 33.148 1.00 40.97 500 PHE A CA 1
ATOM 4034 C C . PHE A 1 500 ? -0.274 -3.849 33.877 1.00 40.97 500 PHE A C 1
ATOM 4036 O O . PHE A 1 500 ? 0.252 -4.801 33.301 1.00 40.97 500 PHE A O 1
ATOM 4043 N N . MET A 1 501 ? -0.679 -3.904 35.145 1.00 37.03 501 MET A N 1
ATOM 4044 C CA . MET A 1 501 ? -0.800 -5.142 35.911 1.00 37.03 501 MET A CA 1
ATOM 4045 C C . MET A 1 501 ? -2.273 -5.330 36.244 1.00 37.03 501 MET A C 1
ATOM 4047 O O . MET A 1 501 ? -2.889 -4.433 36.802 1.00 37.03 501 MET A O 1
ATOM 4051 N N . ALA A 1 502 ? -2.849 -6.480 35.917 1.00 32.34 502 ALA A N 1
ATOM 4052 C CA . ALA A 1 502 ? -4.133 -6.897 36.470 1.00 32.34 502 ALA A CA 1
ATOM 4053 C C . ALA A 1 502 ? -3.924 -8.271 37.102 1.00 32.34 502 ALA A C 1
ATOM 4055 O O . ALA A 1 502 ? -3.662 -9.243 36.402 1.00 32.34 502 ALA A O 1
ATOM 4056 N N . GLY A 1 503 ? -3.974 -8.361 38.432 1.00 32.88 503 GLY A N 1
ATOM 4057 C CA . GLY A 1 503 ? -3.710 -9.604 39.153 1.00 32.88 503 GLY A CA 1
ATOM 4058 C C . GLY A 1 503 ? -4.589 -9.750 40.388 1.00 32.88 503 GLY A C 1
ATOM 4059 O O . GLY A 1 503 ? -4.641 -8.867 41.235 1.00 32.88 503 GLY A O 1
ATOM 4060 N N . LYS A 1 504 ? -5.264 -10.899 40.514 1.00 36.00 504 LYS A N 1
ATOM 4061 C CA . LYS A 1 504 ? -6.041 -11.268 41.707 1.00 36.00 504 LYS A CA 1
ATOM 4062 C C . LYS A 1 504 ? -5.119 -11.621 42.875 1.00 36.00 504 LYS A C 1
ATOM 4064 O O . LYS A 1 504 ? -4.352 -12.578 42.774 1.00 36.00 504 LYS A O 1
ATOM 4069 N N . ILE A 1 505 ? -5.329 -11.009 44.040 1.00 34.00 505 ILE A N 1
ATOM 4070 C CA . ILE A 1 505 ? -4.968 -11.631 45.322 1.00 34.00 505 ILE A CA 1
ATOM 4071 C C . ILE A 1 505 ? -6.133 -12.551 45.717 1.00 34.00 505 ILE A C 1
ATOM 4073 O O . ILE A 1 505 ? -7.149 -12.111 46.246 1.00 34.00 505 ILE A O 1
ATOM 4077 N N . ARG A 1 506 ? -6.029 -13.851 45.408 1.00 34.97 506 ARG A N 1
ATOM 4078 C CA . ARG A 1 506 ? -6.994 -14.852 45.896 1.00 34.97 506 ARG A CA 1
ATOM 4079 C C . ARG A 1 506 ? -6.734 -15.130 47.374 1.00 34.97 506 ARG A C 1
ATOM 4081 O O . ARG A 1 506 ? -5.853 -15.929 47.680 1.00 34.97 506 ARG A O 1
ATOM 4088 N N . ASP A 1 507 ? -7.559 -14.579 48.255 1.00 32.97 507 ASP A N 1
ATOM 4089 C CA . ASP A 1 507 ? -7.726 -15.131 49.599 1.00 32.97 507 ASP A CA 1
ATOM 4090 C C . ASP A 1 507 ? -8.975 -16.026 49.616 1.00 32.97 507 ASP A C 1
ATOM 4092 O O . ASP A 1 507 ? -10.110 -15.560 49.517 1.00 32.97 507 ASP A O 1
ATOM 4096 N N . LYS A 1 508 ? -8.773 -17.350 49.631 1.00 34.81 508 LYS A N 1
ATOM 4097 C CA . LYS A 1 508 ? -9.827 -18.363 49.406 1.00 34.81 508 LYS A CA 1
ATOM 4098 C C . LYS A 1 508 ? -10.820 -18.528 50.571 1.00 34.81 508 LYS A C 1
ATOM 4100 O O . LYS A 1 508 ? -11.647 -19.434 50.517 1.00 34.81 508 LYS A O 1
ATOM 4105 N N . GLU A 1 509 ? -10.777 -17.673 51.590 1.00 35.88 509 GLU A N 1
ATOM 4106 C CA . GLU A 1 509 ? -11.636 -17.779 52.782 1.00 35.88 509 GLU A CA 1
ATOM 4107 C C . GLU A 1 509 ? -12.384 -16.483 53.158 1.00 35.88 509 GLU A C 1
ATOM 4109 O O . GLU A 1 509 ? -13.014 -16.426 54.215 1.00 35.88 509 GLU A O 1
ATOM 4114 N N . CYS A 1 510 ? -12.378 -15.439 52.320 1.00 35.03 510 CYS A N 1
ATOM 4115 C CA . CYS A 1 510 ? -12.992 -14.164 52.699 1.00 35.03 510 CYS A CA 1
ATOM 4116 C C . CYS A 1 510 ? -14.491 -14.092 52.345 1.00 35.03 510 CYS A C 1
ATOM 4118 O O . CYS A 1 510 ? -14.880 -14.117 51.183 1.00 35.03 510 CYS A O 1
ATOM 4120 N N . THR A 1 511 ? -15.353 -13.949 53.355 1.00 37.56 511 THR A N 1
ATOM 4121 C CA . THR A 1 511 ? -16.809 -13.725 53.219 1.00 37.56 511 THR A CA 1
ATOM 4122 C C . THR A 1 511 ? -17.185 -12.244 53.015 1.00 37.56 511 THR A C 1
ATOM 4124 O O . THR A 1 511 ? -18.289 -11.832 53.375 1.00 37.56 511 THR A O 1
ATOM 4127 N N . GLN A 1 512 ? -16.268 -11.414 52.510 1.00 44.19 512 GLN A N 1
ATOM 4128 C CA . GLN A 1 512 ? -16.497 -9.995 52.197 1.00 44.19 512 GLN A CA 1
ATOM 4129 C C . GLN A 1 512 ? -16.803 -9.818 50.696 1.00 44.19 512 GLN A C 1
ATOM 4131 O O . GLN A 1 512 ? -16.424 -10.691 49.917 1.00 44.19 512 GLN A O 1
ATOM 4136 N N . PRO A 1 513 ? -17.508 -8.745 50.272 1.00 53.34 513 PRO A N 1
ATOM 4137 C CA . PRO A 1 513 ? -17.673 -8.446 48.845 1.00 53.34 513 PRO A CA 1
ATOM 4138 C C . PRO A 1 513 ? -16.304 -8.431 48.151 1.00 53.34 513 PRO A C 1
ATOM 4140 O O . PRO A 1 513 ? -15.360 -7.871 48.710 1.00 53.34 513 PRO A O 1
ATOM 4143 N N . GLU A 1 514 ? -16.197 -9.079 46.984 1.00 67.56 514 GLU A N 1
ATOM 4144 C CA . GLU A 1 514 ? -14.940 -9.168 46.231 1.00 67.56 514 GLU A CA 1
ATOM 4145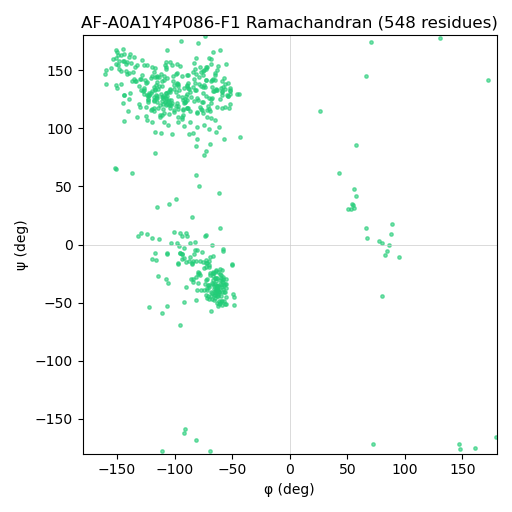 C C . GLU A 1 514 ? -14.420 -7.748 45.959 1.00 67.56 514 GLU A C 1
ATOM 4147 O O . GLU A 1 514 ? -15.110 -6.921 45.364 1.00 67.56 514 GLU A O 1
ATOM 4152 N N . VAL A 1 515 ? -13.234 -7.436 46.486 1.00 77.62 515 VAL A N 1
ATOM 4153 C CA . VAL A 1 515 ? -12.572 -6.148 46.260 1.00 77.62 515 VAL A CA 1
ATOM 4154 C C . VAL A 1 515 ? -11.718 -6.282 45.005 1.00 77.62 515 VAL A C 1
ATOM 4156 O O . VAL A 1 515 ? -10.876 -7.175 44.924 1.00 77.62 515 VAL A O 1
ATOM 4159 N N . HIS A 1 516 ? -11.947 -5.397 44.041 1.00 82.19 516 HIS A N 1
ATOM 4160 C CA . HIS A 1 516 ? -11.193 -5.295 42.795 1.00 82.19 516 HIS A CA 1
ATOM 4161 C C . HIS A 1 516 ? -10.092 -4.240 42.927 1.00 82.19 516 HIS A C 1
ATOM 4163 O O . HIS A 1 516 ? -10.239 -3.298 43.706 1.00 82.19 516 HIS A O 1
ATOM 4169 N N . GLU A 1 517 ? -9.014 -4.370 42.153 1.00 82.56 517 GLU A N 1
ATOM 4170 C CA . GLU A 1 517 ? -7.929 -3.384 42.100 1.00 82.56 517 GLU A CA 1
ATOM 4171 C C . GLU A 1 517 ? -7.864 -2.702 40.730 1.00 82.56 517 GLU A C 1
ATOM 4173 O O . GLU A 1 517 ? -8.116 -3.319 39.695 1.00 82.56 517 GLU A O 1
ATOM 4178 N N . ALA A 1 518 ? -7.522 -1.416 40.728 1.00 79.38 518 ALA A N 1
ATOM 4179 C CA . ALA A 1 518 ? -7.135 -0.672 39.537 1.00 79.38 518 ALA A CA 1
ATOM 4180 C C . ALA A 1 518 ? -5.858 0.123 39.806 1.00 79.38 518 ALA A C 1
ATOM 4182 O O . ALA A 1 518 ? -5.561 0.473 40.949 1.00 79.38 518 ALA A O 1
ATOM 4183 N N . PHE A 1 519 ? -5.114 0.402 38.742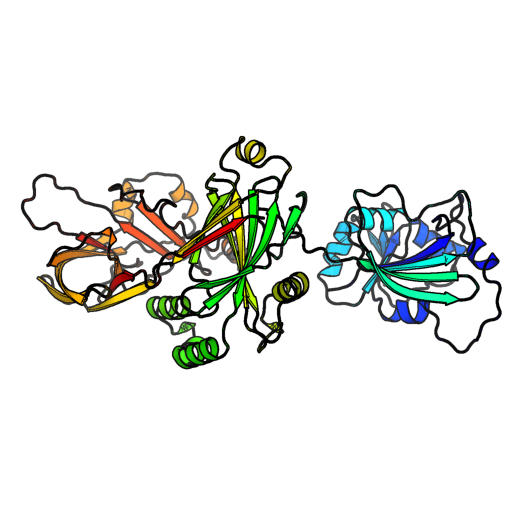 1.00 81.62 519 PHE A N 1
ATOM 4184 C CA . PHE A 1 519 ? -3.732 0.858 38.810 1.00 81.62 519 PHE A CA 1
ATOM 4185 C C . PHE A 1 519 ? -3.580 2.179 38.065 1.00 81.62 519 PHE A C 1
ATOM 4187 O O . PHE A 1 519 ? -4.183 2.378 37.008 1.00 81.62 519 PHE A O 1
ATOM 4194 N N . SER A 1 520 ? -2.789 3.091 38.620 1.00 79.44 520 SER A N 1
ATOM 4195 C CA . SER A 1 520 ? -2.444 4.333 37.941 1.00 79.44 520 SER A CA 1
ATOM 4196 C C . SER A 1 520 ? -1.331 4.139 36.914 1.00 79.44 520 SER A C 1
ATOM 4198 O O . SER A 1 520 ? -0.669 3.103 36.876 1.00 79.44 520 SER A O 1
ATOM 4200 N N . ALA A 1 521 ? -1.050 5.192 36.142 1.00 74.19 521 ALA A N 1
ATOM 4201 C CA . ALA A 1 521 ? 0.222 5.307 35.437 1.00 74.19 521 ALA A CA 1
ATOM 4202 C C . ALA A 1 521 ? 1.416 5.329 36.422 1.00 74.19 521 ALA A C 1
ATOM 4204 O O . ALA A 1 521 ? 1.229 5.483 37.635 1.00 74.19 521 ALA A O 1
ATOM 4205 N N . ALA A 1 522 ? 2.638 5.167 35.905 1.00 76.06 522 ALA A N 1
ATOM 4206 C CA . ALA A 1 522 ? 3.853 5.078 36.714 1.00 76.06 522 ALA A CA 1
ATOM 4207 C C . ALA A 1 522 ? 4.621 6.415 36.807 1.00 76.06 522 ALA A C 1
ATOM 4209 O O . ALA A 1 522 ? 4.659 7.194 35.854 1.00 76.06 522 ALA A O 1
ATOM 4210 N N . PHE A 1 523 ? 5.274 6.640 37.951 1.00 80.06 523 PHE A N 1
ATOM 4211 C CA . PHE A 1 523 ? 5.988 7.865 38.329 1.00 80.06 523 PHE A CA 1
ATOM 4212 C C . PHE A 1 523 ? 7.368 7.552 38.938 1.00 80.06 523 PHE A C 1
ATOM 4214 O O . PHE A 1 523 ? 7.608 6.475 39.495 1.00 80.06 523 PHE A O 1
ATOM 4221 N N . PHE A 1 524 ? 8.324 8.471 38.812 1.00 80.06 524 PHE A N 1
ATOM 4222 C CA . PHE A 1 524 ? 9.667 8.341 39.384 1.00 80.06 524 PHE A CA 1
ATOM 4223 C C . PHE A 1 524 ? 9.683 8.506 40.896 1.00 80.06 524 PHE A C 1
ATOM 4225 O O . PHE A 1 524 ? 10.526 7.902 41.558 1.00 80.06 524 PHE A O 1
ATOM 4232 N N . GLU A 1 525 ? 8.759 9.302 41.418 1.00 86.25 525 GLU A N 1
ATOM 4233 C CA . GLU A 1 525 ? 8.567 9.550 42.839 1.00 86.25 525 GLU A CA 1
ATOM 4234 C C . GLU A 1 525 ? 7.122 9.199 43.223 1.00 86.25 525 GLU A C 1
ATOM 4236 O O . GLU A 1 525 ? 6.233 9.255 42.368 1.00 86.25 525 GLU A O 1
ATOM 4241 N N . PRO A 1 526 ? 6.848 8.851 44.491 1.00 84.75 526 PRO A N 1
ATOM 4242 C CA . PRO A 1 526 ? 5.490 8.557 44.924 1.00 84.75 526 PRO A CA 1
ATOM 4243 C C . PRO A 1 526 ? 4.557 9.762 44.703 1.00 84.75 526 PRO A C 1
ATOM 4245 O O . PRO A 1 526 ? 4.733 10.820 45.310 1.00 84.75 526 PRO A O 1
ATOM 4248 N N . ALA A 1 527 ? 3.535 9.593 43.861 1.00 78.44 527 ALA A N 1
ATOM 4249 C CA . ALA A 1 527 ? 2.553 10.622 43.519 1.00 78.44 527 ALA A CA 1
ATOM 4250 C C . ALA A 1 527 ? 1.129 10.187 43.897 1.00 78.44 527 ALA A C 1
ATOM 4252 O O . ALA A 1 527 ? 0.796 9.005 43.830 1.00 78.44 527 ALA A O 1
ATOM 4253 N N . VAL A 1 528 ? 0.296 11.139 44.332 1.00 82.69 528 VAL A N 1
ATOM 4254 C CA . VAL A 1 528 ? -1.129 10.888 44.603 1.00 82.69 528 VAL A CA 1
ATOM 4255 C C . VAL A 1 528 ? -1.924 11.211 43.346 1.00 82.69 528 VAL A C 1
ATOM 4257 O O . VAL A 1 528 ? -1.988 12.368 42.926 1.00 82.69 528 VAL A O 1
ATOM 4260 N N . VAL A 1 529 ? -2.556 10.194 42.783 1.00 82.38 529 VAL A N 1
ATOM 4261 C CA . VAL A 1 529 ? -3.353 10.237 41.565 1.00 82.38 529 VAL A CA 1
ATOM 4262 C C . VAL A 1 529 ? -4.809 10.451 41.936 1.00 82.38 529 VAL A C 1
ATOM 4264 O O . VAL A 1 529 ? -5.493 9.588 42.491 1.00 82.38 529 VAL A O 1
ATOM 4267 N N . LYS A 1 530 ? -5.301 11.649 41.628 1.00 83.75 530 LYS A N 1
ATOM 4268 C CA . LYS A 1 530 ? -6.668 12.031 41.979 1.00 83.75 530 LYS A CA 1
ATOM 4269 C C . LYS A 1 530 ? -7.671 11.688 40.904 1.00 83.75 530 LYS A C 1
ATOM 4271 O O . LYS A 1 530 ? -8.770 11.308 41.276 1.00 83.75 530 LYS A O 1
ATOM 4276 N N . GLU A 1 531 ? -7.304 11.803 39.635 1.00 86.81 531 GLU A N 1
ATOM 4277 C CA . GLU A 1 531 ? -8.236 11.789 38.508 1.00 86.81 531 GLU A CA 1
ATOM 4278 C C . GLU A 1 531 ? -8.318 10.411 37.851 1.00 86.81 531 GLU A C 1
ATOM 4280 O O . GLU A 1 531 ? -7.321 9.870 37.364 1.00 86.81 531 GLU A O 1
ATOM 4285 N N . TRP A 1 532 ? -9.527 9.858 37.818 1.00 87.19 532 TRP A N 1
ATOM 4286 C CA . TRP A 1 532 ? -9.815 8.525 37.302 1.00 87.19 532 TRP A CA 1
ATOM 4287 C C . TRP A 1 532 ? -11.109 8.524 36.486 1.00 87.19 532 TRP A C 1
ATOM 4289 O O . TRP A 1 532 ? -11.935 9.437 36.573 1.00 87.19 532 TRP A O 1
ATOM 4299 N N . GLU A 1 533 ? -11.307 7.470 35.706 1.00 86.00 533 GLU A N 1
ATOM 4300 C CA . GLU A 1 533 ? -12.534 7.240 34.956 1.00 86.00 533 GLU A CA 1
ATOM 4301 C C . GLU A 1 533 ? -12.938 5.764 34.913 1.00 86.00 533 GLU A C 1
ATOM 4303 O O . GLU A 1 533 ? -12.114 4.860 35.056 1.00 86.00 533 GLU A O 1
ATOM 4308 N N . ILE A 1 534 ? -14.237 5.532 34.721 1.00 86.69 534 ILE A N 1
ATOM 4309 C CA . ILE A 1 534 ? -14.832 4.214 34.478 1.00 86.69 534 ILE A CA 1
ATOM 4310 C C . ILE A 1 534 ? -15.162 4.122 32.992 1.00 86.69 534 ILE A C 1
ATOM 4312 O O . ILE A 1 534 ? -16.009 4.876 32.513 1.00 86.69 534 ILE A O 1
ATOM 4316 N N . VAL A 1 535 ? -14.538 3.192 32.275 1.00 80.31 535 VAL A N 1
ATOM 4317 C CA . VAL A 1 535 ? -14.687 3.024 30.824 1.00 80.31 535 VAL A CA 1
ATOM 4318 C C . VAL A 1 535 ? -15.306 1.668 30.514 1.00 80.31 535 VAL A C 1
ATOM 4320 O O . VAL A 1 535 ? -14.883 0.649 31.050 1.00 80.31 535 VAL A O 1
ATOM 4323 N N . PHE A 1 536 ? -16.299 1.646 29.632 1.00 82.50 536 PHE A N 1
ATOM 4324 C CA . PHE A 1 536 ? -16.917 0.426 29.111 1.00 82.50 536 PHE A CA 1
ATOM 4325 C C . PHE A 1 536 ? -16.534 0.232 27.648 1.00 82.50 536 PHE A C 1
ATOM 4327 O O . PHE A 1 536 ? -16.443 1.208 26.907 1.00 82.50 536 PHE A O 1
ATOM 4334 N N . GLN A 1 537 ? -16.368 -1.021 27.228 1.00 77.75 537 GLN A N 1
ATOM 4335 C CA . GLN A 1 537 ? -16.249 -1.380 25.814 1.00 77.75 537 GLN A CA 1
ATOM 4336 C C . GLN A 1 537 ? -17.641 -1.712 25.279 1.00 77.75 537 GLN A C 1
ATOM 4338 O O . GLN A 1 537 ? -18.183 -2.779 25.558 1.00 77.75 537 GLN A O 1
ATOM 4343 N N . VAL A 1 538 ? -18.235 -0.771 24.551 1.00 76.81 538 VAL A N 1
ATOM 4344 C CA . VAL A 1 538 ? -19.627 -0.836 24.096 1.00 76.81 538 VAL A CA 1
ATOM 4345 C C . VAL A 1 538 ? -19.666 -1.164 22.612 1.00 76.81 538 VAL A C 1
ATOM 4347 O O . VAL A 1 538 ? -19.101 -0.436 21.795 1.00 76.81 538 VAL A O 1
ATOM 4350 N N . ARG A 1 539 ? -20.368 -2.235 22.235 1.00 72.50 539 ARG A N 1
ATOM 4351 C CA . ARG A 1 539 ? -20.578 -2.557 20.817 1.00 72.50 539 ARG A CA 1
ATOM 4352 C C . ARG A 1 539 ? -21.802 -1.806 20.320 1.00 72.50 539 ARG A C 1
ATOM 4354 O O . ARG A 1 539 ? -22.930 -2.167 20.631 1.00 72.50 539 ARG A O 1
ATOM 4361 N N . LYS A 1 540 ? -21.575 -0.750 19.540 1.00 68.00 540 LYS A N 1
ATOM 4362 C CA . LYS A 1 540 ? -22.664 0.086 19.012 1.00 68.00 540 LYS A CA 1
ATOM 4363 C C . LYS A 1 540 ? -23.293 -0.438 17.717 1.00 68.00 540 LYS A C 1
ATOM 4365 O O . LYS A 1 540 ? -24.381 0.015 17.384 1.00 68.00 540 LYS A O 1
ATOM 4370 N N . LYS A 1 541 ? -22.628 -1.353 17.001 1.00 69.44 541 LYS A N 1
ATOM 4371 C CA . LYS A 1 541 ? -23.088 -1.907 15.714 1.00 69.44 541 LYS A CA 1
ATOM 4372 C C . LYS A 1 541 ? -23.345 -3.416 15.822 1.00 69.44 541 LYS A C 1
ATOM 4374 O O . LYS A 1 541 ? -22.614 -4.115 16.531 1.00 69.44 541 LYS A O 1
ATOM 4379 N N . GLU A 1 542 ? -24.364 -3.910 15.117 1.00 78.12 542 GLU A N 1
ATOM 4380 C CA . GLU A 1 542 ? -24.629 -5.350 14.992 1.00 78.12 542 GLU A CA 1
ATOM 4381 C C . GLU A 1 542 ? -23.597 -6.029 14.072 1.00 78.12 542 GLU A C 1
ATOM 4383 O O . GLU A 1 542 ? -23.020 -5.396 13.183 1.00 78.12 542 GLU A O 1
ATOM 4388 N N . GLU A 1 543 ? -23.346 -7.326 14.291 1.00 82.81 543 GLU A N 1
ATOM 4389 C CA . GLU A 1 543 ? -22.492 -8.119 13.398 1.00 82.81 543 GLU A CA 1
ATOM 4390 C C . GLU A 1 543 ? -23.168 -8.296 12.031 1.00 82.81 543 GLU A C 1
ATOM 4392 O O . GLU A 1 543 ? -24.381 -8.500 11.939 1.00 82.81 543 GLU A O 1
ATOM 4397 N N . PHE A 1 544 ? -22.379 -8.241 10.959 1.00 84.88 544 PHE A N 1
ATOM 4398 C CA . PHE A 1 544 ? -22.880 -8.342 9.592 1.00 84.88 544 PHE A CA 1
ATOM 4399 C C . PHE A 1 544 ? -22.187 -9.463 8.826 1.00 84.88 544 PHE A C 1
ATOM 4401 O O . PHE A 1 544 ? -20.976 -9.661 8.926 1.00 84.88 544 PHE A O 1
ATOM 4408 N N . HIS A 1 545 ? -22.966 -10.207 8.044 1.00 87.88 545 HIS A N 1
ATOM 4409 C CA . HIS A 1 545 ? -22.486 -11.382 7.324 1.00 87.88 545 HIS A CA 1
ATOM 4410 C C . HIS A 1 545 ? -22.624 -11.182 5.819 1.00 87.88 545 HIS A C 1
ATOM 4412 O O . HIS A 1 545 ? -23.727 -10.970 5.310 1.00 87.88 545 HIS A O 1
ATOM 4418 N N . VAL A 1 546 ? -21.514 -11.332 5.098 1.00 87.12 546 VAL A N 1
ATOM 4419 C CA . VAL A 1 546 ? -21.497 -11.341 3.634 1.00 87.12 546 VAL A CA 1
ATOM 4420 C C . VAL A 1 546 ? -21.114 -12.726 3.148 1.00 87.12 546 VAL A C 1
ATOM 4422 O O . VAL A 1 546 ? -19.958 -13.139 3.231 1.00 87.12 546 VAL A O 1
ATOM 4425 N N . LEU A 1 547 ? -22.091 -13.428 2.576 1.00 88.38 547 LEU A N 1
ATOM 4426 C CA . LEU A 1 547 ? -21.844 -14.662 1.844 1.00 88.38 547 LEU A CA 1
ATOM 4427 C C . LEU A 1 547 ? -21.665 -14.345 0.360 1.00 88.38 547 LEU A C 1
ATOM 4429 O O . LEU A 1 547 ? -22.597 -13.907 -0.319 1.00 88.38 547 LEU A O 1
ATOM 4433 N N . TYR A 1 548 ? -20.480 -14.628 -0.160 1.00 84.62 548 TYR A N 1
ATOM 4434 C CA . TYR A 1 548 ? -20.151 -14.462 -1.564 1.00 84.62 548 TYR A CA 1
ATOM 4435 C C . TYR A 1 548 ? -19.880 -15.815 -2.219 1.00 84.62 548 TYR A C 1
ATOM 4437 O O . TYR A 1 548 ? -19.177 -16.664 -1.678 1.00 84.62 548 TYR A O 1
ATOM 4445 N N . THR A 1 549 ? -20.465 -16.040 -3.393 1.00 83.75 549 THR A N 1
ATOM 4446 C CA . THR A 1 549 ? -20.198 -17.214 -4.234 1.00 83.75 549 THR A CA 1
ATOM 4447 C C . THR A 1 549 ? -19.734 -16.701 -5.585 1.00 83.75 549 THR A C 1
ATOM 4449 O O . THR A 1 549 ? -20.424 -15.867 -6.177 1.00 83.75 549 THR A O 1
ATOM 4452 N N . PHE A 1 550 ? -18.565 -17.162 -6.018 1.00 78.00 550 PHE A N 1
ATOM 4453 C CA . PHE A 1 550 ? -17.932 -16.700 -7.247 1.00 78.00 550 PHE A CA 1
ATOM 4454 C C . PHE A 1 550 ? -18.458 -17.372 -8.518 1.00 78.00 550 PHE A C 1
ATOM 4456 O O . PHE A 1 550 ? -18.949 -18.523 -8.429 1.00 78.00 550 PHE A O 1
#

Secondary structure (DSSP, 8-state):
-PPEEEEEEEETTSEEE-TTS--THHHHT--S---TTSPPHHHHHHHTEEEEEEEHHHHHHIIIII-TTS-TTTTS-EEEE-SS-----SSEEEE-S-HHHHHHHHTTSS-SEEEEEE-HHHHHHHHHTT--SEEEEEEES---SSSEES----SS---EEEEEEEEETTEEEEEEEE-------TT--TT---TTPPPPEEEEEEEEEEETTEEEEEEEEEE-SSEEEEEEEEEE-HHHHHHHHHHHHHHHH-GGG--HHHHHHHHHH-TTS--EEEEEEETTEEEEEEEEEEEEE-TT-GGGS-HHHHHHHHHHT--TTSEEEEEEEEEE-SSTTHHHHHTTS--SEEEEEEEEPPEEEEEEEEE--STT-EEEEE-TTT--EEEEEEEEEEEEEHHHHHTT---GGGGGGTTEE---EEEEEEEEEES---GGGEEEEE-SPPPPPEESS---HHHHHHHHT-------S-S-TT-------EEEEEEETTEEEEEEEE-----TT--SPPPEEEEPPPBSS-----EEEEEEEE--S--EEEEEE-

Foldseek 3Di:
DAAEEEAAEAEPQFFRAFAVRHDVVLVVLQPDDDPVPDDDPVNVVCVQAQEEEEEPVLVCCVCPPVPVPDDPNPNHAYEYADPDDDDADPRYDYDPDQLVVVLVVVVPDDGGYYYHHDDLVSLQSCVQVVRHFKYWYKYGHDDNVHHHGNDDDHPDDFDWDFDDWDDHSRIIITMIGGPPDCFAAFPDALPDPQVPADGFDKDADFDWDDFPRKIKTFGIWGHGPFFIKTKIKIFFDVVLVVVLCVVCVVCVVPVVVDFPVRVLVSVLSDSLDPQWDKWKDFLNRTFAWDDKYKFKQDLVCRVPGDVSVVVVCVVRVHDSNTIMMMMMIHTGQPDPCSCVVCDPHHGQKMKMKIAGFFGKDFFDKFFDDDAQDWDWTADPPPRDIKIKGWHDKDKDFQVVVCVPPPDPVVVVPPQWDDFTIKMKIKIFMVVHDPPQFKAKAFRDFADAIDGPDPDDPVVQVVPLVPADDPPPDDPDPPPPPDQDFDWDWHAHSRGIFFIDTAHDPDPPDDPDGDIGMHMYGGYNDHDDGTIMTMIGRHRPGDMDIDMDGD

Mean predicted aligned error: 15.82 Å